Protein AF-0000000081020916 (afdb_homodimer)

InterPro domains:
  IPR025749 Sphingomyelin synthase-like domain [PF14360] (239-310)
  IPR045221 Sphingomyelin synthase-like [PTHR21290] (91-355)

Sequence (740 aa):
MDGHRNGMKGGGRGEMVMRSAHVSVDLAADLTTPLLPPPPSSDPTALAPHHGAPGGPPPSPPPPAPGGPPLLPAAGTGDPASAPPPPPPPPPEWGKTAAAFVYAVSALVATSVAIAVVHERVPDMEVSPPLPDVFFDRISRVEWAFSVCEINGVILVSMWFTQWACLTHRSIIGRRYFFIIGTLYLYRCITMYITTLPVPGSHFHCSPKVLGDVELQMRRVMKLIAGGGLSLTGSHTLCGDYLYSGHTVVLTLTCLFAQEYSPRRWFWYRVLCFLLAVSGVAAILAAHDHYSIDVLAAYYVTTRLHYTYHGMATTADLKSRESGNWFRKLWWFRIFLLLEGNVPTSVPLRFSLPMLSAGRDERYSRVEMAMDGHRNGMKGGGRGEMVMRSAHVSVDLAADLTTPLLPPPPSSDPTALAPHHGAPGGPPPSPPPPAPGGPPLLPAAGTGDPASAPPPPPPPPPEWGKTAAAFVYAVSALVATSVAIAVVHERVPDMEVSPPLPDVFFDRISRVEWAFSVCEINGVILVSMWFTQWACLTHRSIIGRRYFFIIGTLYLYRCITMYITTLPVPGSHFHCSPKVLGDVELQMRRVMKLIAGGGLSLTGSHTLCGDYLYSGHTVVLTLTCLFAQEYSPRRWFWYRVLCFLLAVSGVAAILAAHDHYSIDVLAAYYVTTRLHYTYHGMATTADLKSRESGNWFRKLWWFRIFLLLEGNVPTSVPLRFSLPMLSAGRDERYSRVEMA

Structure (mmCIF, N/CA/C/O backbone):
data_AF-0000000081020916-model_v1
#
loop_
_entity.id
_entity.type
_entity.pdbx_description
1 polymer 'Phosphatidylcholine:ceramide cholinephosphotransferase 1-like'
#
loop_
_atom_site.group_PDB
_atom_site.id
_atom_site.type_symbol
_atom_site.label_atom_id
_atom_site.label_alt_id
_atom_site.label_comp_id
_atom_site.label_asym_id
_atom_site.label_entity_id
_atom_site.label_seq_id
_atom_site.pdbx_PDB_ins_code
_atom_site.Cartn_x
_atom_site.Cartn_y
_atom_site.Cartn_z
_atom_site.occupancy
_atom_site.B_iso_or_equiv
_atom_site.auth_seq_id
_atom_site.auth_comp_id
_atom_site.auth_asym_id
_atom_site.auth_atom_id
_atom_site.pdbx_PDB_model_num
ATOM 1 N N . MET A 1 1 ? -20.406 -57.125 -61.844 1 25.53 1 MET A N 1
ATOM 2 C CA . MET A 1 1 ? -19.656 -57.188 -60.594 1 25.53 1 MET A CA 1
ATOM 3 C C . MET A 1 1 ? -18.656 -56.062 -60.5 1 25.53 1 MET A C 1
ATOM 5 O O . MET A 1 1 ? -17.484 -56.281 -60.219 1 25.53 1 MET A O 1
ATOM 9 N N . ASP A 1 2 ? -19 -54.969 -61.094 1 22.78 2 ASP A N 1
ATOM 10 C CA . ASP A 1 2 ? -18.453 -53.688 -61.562 1 22.78 2 ASP A CA 1
ATOM 11 C C . ASP A 1 2 ? -17.984 -52.812 -60.406 1 22.78 2 ASP A C 1
ATOM 13 O O . ASP A 1 2 ? -18.719 -52.594 -59.438 1 22.78 2 ASP A O 1
ATOM 17 N N . GLY A 1 3 ? -16.703 -52.75 -60.125 1 22.38 3 GLY A N 1
ATOM 18 C CA . GLY A 1 3 ? -15.719 -52.25 -59.156 1 22.38 3 GLY A CA 1
ATOM 19 C C . GLY A 1 3 ? -15.75 -50.75 -59 1 22.38 3 GLY A C 1
ATOM 20 O O . GLY A 1 3 ? -14.836 -50.156 -58.438 1 22.38 3 GLY A O 1
ATOM 21 N N . HIS A 1 4 ? -16.734 -50.062 -59.656 1 21.25 4 HIS A N 1
ATOM 22 C CA . HIS A 1 4 ? -16.438 -48.656 -59.906 1 21.25 4 HIS A CA 1
ATOM 23 C C . HIS A 1 4 ? -16.094 -47.906 -58.625 1 21.25 4 HIS A C 1
ATOM 25 O O . HIS A 1 4 ? -16.438 -48.344 -57.531 1 21.25 4 HIS A O 1
ATOM 31 N N . ARG A 1 5 ? -15.578 -46.531 -58.812 1 20.39 5 ARG A N 1
ATOM 32 C CA . ARG A 1 5 ? -14.641 -45.438 -58.531 1 20.39 5 ARG A CA 1
ATOM 33 C C . ARG A 1 5 ? -15.18 -44.5 -57.5 1 20.39 5 ARG A C 1
ATOM 35 O O . ARG A 1 5 ? -15.945 -43.562 -57.812 1 20.39 5 ARG A O 1
ATOM 42 N N . ASN A 1 6 ? -15.922 -44.969 -56.438 1 19.78 6 ASN A N 1
ATOM 43 C CA . ASN A 1 6 ? -16.641 -44 -55.656 1 19.78 6 ASN A CA 1
ATOM 44 C C . ASN A 1 6 ? -15.695 -42.938 -55.094 1 19.78 6 ASN A C 1
ATOM 46 O O . ASN A 1 6 ? -14.695 -43.25 -54.438 1 19.78 6 ASN A O 1
ATOM 50 N N . GLY A 1 7 ? -15.523 -41.781 -55.844 1 21.2 7 GLY A N 1
ATOM 51 C CA . GLY A 1 7 ? -14.766 -40.531 -55.719 1 21.2 7 GLY A CA 1
ATOM 52 C C . GLY A 1 7 ? -15.039 -39.781 -54.438 1 21.2 7 GLY A C 1
ATOM 53 O O . GLY A 1 7 ? -16.141 -39.281 -54.219 1 21.2 7 GLY A O 1
ATOM 54 N N . MET A 1 8 ? -14.727 -40.25 -53.281 1 20.55 8 MET A N 1
ATOM 55 C CA . MET A 1 8 ? -14.984 -39.594 -52.031 1 20.55 8 MET A CA 1
ATOM 56 C C . MET A 1 8 ? -14.367 -38.188 -52 1 20.55 8 MET A C 1
ATOM 58 O O . MET A 1 8 ? -13.172 -38.031 -52.25 1 20.55 8 MET A O 1
ATOM 62 N N . LYS A 1 9 ? -15.172 -37.125 -52.312 1 20.09 9 LYS A N 1
ATOM 63 C CA . LYS A 1 9 ? -15 -35.688 -52.344 1 20.09 9 LYS A CA 1
ATOM 64 C C . LYS A 1 9 ? -14.375 -35.156 -51.062 1 20.09 9 LYS A C 1
ATOM 66 O O . LYS A 1 9 ? -14.781 -35.594 -49.969 1 20.09 9 LYS A O 1
ATOM 71 N N . GLY A 1 10 ? -13.102 -34.781 -51.062 1 19.19 10 GLY A N 1
ATOM 72 C CA . GLY A 1 10 ? -12.156 -34.188 -50.125 1 19.19 10 GLY A CA 1
ATOM 73 C C . GLY A 1 10 ? -12.68 -32.938 -49.469 1 19.19 10 GLY A C 1
ATOM 74 O O . GLY A 1 10 ? -13.008 -31.953 -50.156 1 19.19 10 GLY A O 1
ATOM 75 N N . GLY A 1 11 ? -13.664 -33.031 -48.531 1 20.95 11 GLY A N 1
ATOM 76 C CA . GLY A 1 11 ? -14.219 -31.859 -47.844 1 20.95 11 GLY A CA 1
ATOM 77 C C . GLY A 1 11 ? -13.156 -30.906 -47.344 1 20.95 11 GLY A C 1
ATOM 78 O O . GLY A 1 11 ? -12.141 -31.328 -46.781 1 20.95 11 GLY A O 1
ATOM 79 N N . GLY A 1 12 ? -12.898 -29.781 -48 1 19.39 12 GLY A N 1
ATOM 80 C CA . GLY A 1 12 ? -12.062 -28.594 -47.812 1 19.39 12 GLY A CA 1
ATOM 81 C C . GLY A 1 12 ? -12.211 -27.969 -46.438 1 19.39 12 GLY A C 1
ATOM 82 O O . GLY A 1 12 ? -13.312 -27.875 -45.906 1 19.39 12 GLY A O 1
ATOM 83 N N . ARG A 1 13 ? -11.188 -28.047 -45.5 1 20.36 13 ARG A N 1
ATOM 84 C CA . ARG A 1 13 ? -10.844 -27.531 -44.188 1 20.36 13 ARG A CA 1
ATOM 85 C C . ARG A 1 13 ? -10.922 -26 -44.156 1 20.36 13 ARG A C 1
ATOM 87 O O . ARG A 1 13 ? -10.156 -25.328 -44.844 1 20.36 13 ARG A O 1
ATOM 94 N N . GLY A 1 14 ? -12.133 -25.375 -44.312 1 19.12 14 GLY A N 1
ATOM 95 C CA . GLY A 1 14 ? -12.242 -23.938 -44.188 1 19.12 14 GLY A CA 1
ATOM 96 C C . GLY A 1 14 ? -11.539 -23.375 -42.969 1 19.12 14 GLY A C 1
ATOM 97 O O . GLY A 1 14 ? -11.664 -23.922 -41.875 1 19.12 14 GLY A O 1
ATOM 98 N N . GLU A 1 15 ? -10.344 -22.719 -43.094 1 20.83 15 GLU A N 1
ATOM 99 C CA . GLU A 1 15 ? -9.43 -21.953 -42.25 1 20.83 15 GLU A CA 1
ATOM 100 C C . GLU A 1 15 ? -10.156 -20.797 -41.562 1 20.83 15 GLU A C 1
ATOM 102 O O . GLU A 1 15 ? -10.578 -19.844 -42.219 1 20.83 15 GLU A O 1
ATOM 107 N N . MET A 1 16 ? -11.141 -21.016 -40.719 1 20.17 16 MET A N 1
ATOM 108 C CA . MET A 1 16 ? -11.734 -19.875 -40.031 1 20.17 16 MET A CA 1
ATOM 109 C C . MET A 1 16 ? -10.672 -19.047 -39.312 1 20.17 16 MET A C 1
ATOM 111 O O . MET A 1 16 ? -9.969 -19.562 -38.438 1 20.17 16 MET A O 1
ATOM 115 N N . VAL A 1 17 ? -10.07 -18.031 -39.969 1 20.77 17 VAL A N 1
ATOM 116 C CA . VAL A 1 17 ? -9.172 -16.984 -39.5 1 20.77 17 VAL A CA 1
ATOM 117 C C . VAL A 1 17 ? -9.805 -16.234 -38.312 1 20.77 17 VAL A C 1
ATOM 119 O O . VAL A 1 17 ? -10.859 -15.617 -38.469 1 20.77 17 VAL A O 1
ATOM 122 N N . MET A 1 18 ? -9.891 -16.844 -37.25 1 18.64 18 MET A N 1
ATOM 123 C CA . MET A 1 18 ? -10.344 -16.156 -36.031 1 18.64 18 MET A CA 1
ATOM 124 C C . MET A 1 18 ? -9.578 -14.852 -35.844 1 18.64 18 MET A C 1
ATOM 126 O O . MET A 1 18 ? -8.344 -14.859 -35.781 1 18.64 18 MET A O 1
ATOM 130 N N . ARG A 1 19 ? -10.102 -13.672 -36.312 1 20.02 19 ARG A N 1
ATOM 131 C CA . ARG A 1 19 ? -9.688 -12.289 -36.094 1 20.02 19 ARG A CA 1
ATOM 132 C C . ARG A 1 19 ? -9.508 -11.992 -34.625 1 20.02 19 ARG A C 1
ATOM 134 O O . ARG A 1 19 ? -10.453 -12.109 -33.844 1 20.02 19 ARG A O 1
ATOM 141 N N . SER A 1 20 ? -8.414 -12.352 -34.031 1 19.09 20 SER A N 1
ATOM 142 C CA . SER A 1 20 ? -7.996 -11.992 -32.688 1 19.09 20 SER A CA 1
ATOM 143 C C . SER A 1 20 ? -8.094 -10.484 -32.469 1 19.09 20 SER A C 1
ATOM 145 O O . SER A 1 20 ? -7.531 -9.695 -33.219 1 19.09 20 SER A O 1
ATOM 147 N N . ALA A 1 21 ? -9.266 -9.914 -32.062 1 21.28 21 ALA A N 1
ATOM 148 C CA . ALA A 1 21 ? -9.438 -8.531 -31.641 1 21.28 21 ALA A CA 1
ATOM 149 C C . ALA A 1 21 ? -8.328 -8.109 -30.672 1 21.28 21 ALA A C 1
ATOM 151 O O . ALA A 1 21 ? -8.117 -8.758 -29.656 1 21.28 21 ALA A O 1
ATOM 152 N N . HIS A 1 22 ? -7.211 -7.629 -31.172 1 22.09 22 HIS A N 1
ATOM 153 C CA . HIS A 1 22 ? -6.105 -6.973 -30.469 1 22.09 22 HIS A CA 1
ATOM 154 C C . HIS A 1 22 ? -6.609 -5.84 -29.578 1 22.09 22 HIS A C 1
ATOM 156 O O . HIS A 1 22 ? -7.098 -4.824 -30.078 1 22.09 22 HIS A O 1
ATOM 162 N N . VAL A 1 23 ? -7.402 -6.078 -28.641 1 22.08 23 VAL A N 1
ATOM 163 C CA . VAL A 1 23 ? -7.664 -4.961 -27.734 1 22.08 23 VAL A CA 1
ATOM 164 C C . VAL A 1 23 ? -6.344 -4.434 -27.172 1 22.08 23 VAL A C 1
ATOM 166 O O . VAL A 1 23 ? -5.648 -5.137 -26.438 1 22.08 23 VAL A O 1
ATOM 169 N N . SER A 1 24 ? -5.602 -3.639 -27.938 1 23.08 24 SER A N 1
ATOM 170 C CA . SER A 1 24 ? -4.441 -2.879 -27.5 1 23.08 24 SER A CA 1
ATOM 171 C C . SER A 1 24 ? -4.797 -1.951 -26.344 1 23.08 24 SER A C 1
ATOM 173 O O . SER A 1 24 ? -5.527 -0.978 -26.516 1 23.08 24 SER A O 1
ATOM 175 N N . VAL A 1 25 ? -5.227 -2.434 -25.25 1 22.52 25 VAL A N 1
ATOM 176 C CA . VAL A 1 25 ? -5.383 -1.491 -24.156 1 22.52 25 VAL A CA 1
ATOM 177 C C . VAL A 1 25 ? -4.047 -0.811 -23.859 1 22.52 25 VAL A C 1
ATOM 179 O O . VAL A 1 25 ? -3.057 -1.478 -23.547 1 22.52 25 VAL A O 1
ATOM 182 N N . ASP A 1 26 ? -3.773 0.289 -24.531 1 22.84 26 ASP A N 1
ATOM 183 C CA . ASP A 1 26 ? -2.686 1.217 -24.25 1 22.84 26 ASP A CA 1
ATOM 184 C C . ASP A 1 26 ? -2.727 1.67 -22.781 1 22.84 26 ASP A C 1
ATOM 186 O O . ASP A 1 26 ? -3.604 2.443 -22.391 1 22.84 26 ASP A O 1
ATOM 190 N N . LEU A 1 27 ? -2.605 0.799 -21.938 1 23.03 27 LEU A N 1
ATOM 191 C CA . LEU A 1 27 ? -2.553 1.097 -20.516 1 23.03 27 LEU A CA 1
ATOM 192 C C . LEU A 1 27 ? -1.431 2.082 -20.203 1 23.03 27 LEU A C 1
ATOM 194 O O . LEU A 1 27 ? -1.134 2.344 -19.031 1 23.03 27 LEU A O 1
ATOM 198 N N . ALA A 1 28 ? -0.57 2.475 -21.172 1 26.28 28 ALA A N 1
ATOM 199 C CA . ALA A 1 28 ? 0.545 3.332 -20.781 1 26.28 28 ALA A CA 1
ATOM 200 C C . AL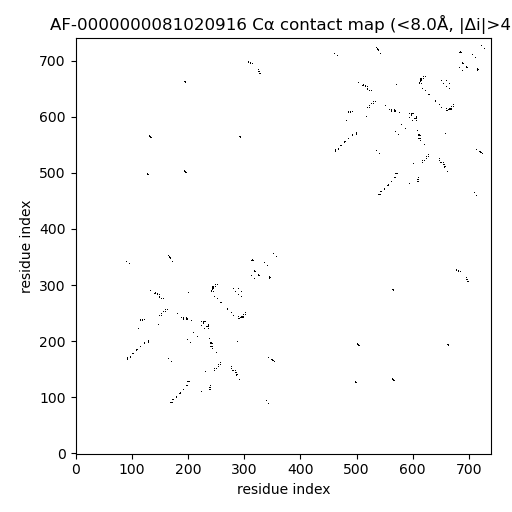A A 1 28 ? 0.044 4.656 -20.203 1 26.28 28 ALA A C 1
ATOM 202 O O . ALA A 1 28 ? 0.84 5.539 -19.875 1 26.28 28 ALA A O 1
ATOM 203 N N . ALA A 1 29 ? -1.292 4.984 -20.328 1 25.52 29 ALA A N 1
ATOM 204 C CA . ALA A 1 29 ? -1.518 6.414 -20.156 1 25.52 29 ALA A CA 1
ATOM 205 C C . ALA A 1 29 ? -1.017 6.879 -18.781 1 25.52 29 ALA A C 1
ATOM 207 O O . ALA A 1 29 ? -0.375 7.93 -18.672 1 25.52 29 ALA A O 1
ATOM 208 N N . ASP A 1 30 ? -1.757 6.344 -17.766 1 27.16 30 ASP A N 1
ATOM 209 C CA . ASP A 1 30 ? -1.83 7.285 -16.641 1 27.16 30 ASP A CA 1
ATOM 210 C C . ASP A 1 30 ? -0.514 7.328 -15.875 1 27.16 30 ASP A C 1
ATOM 212 O O . ASP A 1 30 ? -0.423 7.969 -14.828 1 27.16 30 ASP A O 1
ATOM 216 N N . LEU A 1 31 ? 0.281 6.363 -16.156 1 26.69 31 LEU A N 1
ATOM 217 C CA . LEU A 1 31 ? 1.399 6.441 -15.227 1 26.69 31 LEU A CA 1
ATOM 218 C C . LEU A 1 31 ? 2.207 7.715 -15.453 1 26.69 31 LEU A C 1
ATOM 220 O O . LEU A 1 31 ? 3.225 7.938 -14.789 1 26.69 31 LEU A O 1
ATOM 224 N N . THR A 1 32 ? 1.988 8.305 -16.609 1 26.48 32 THR A N 1
ATOM 225 C CA . THR A 1 32 ? 2.975 9.336 -16.906 1 26.48 32 THR A CA 1
ATOM 226 C C . THR A 1 32 ? 2.709 10.594 -16.078 1 26.48 32 THR A C 1
ATOM 228 O O . THR A 1 32 ? 1.892 11.43 -16.453 1 26.48 32 THR A O 1
ATOM 231 N N . THR A 1 33 ? 2.291 10.453 -14.898 1 28.09 33 THR A N 1
ATOM 232 C CA . THR A 1 33 ? 2.264 11.773 -14.281 1 28.09 33 THR A CA 1
ATOM 233 C C . THR A 1 33 ? 3.588 12.5 -14.508 1 28.09 33 THR A C 1
ATOM 235 O O . THR A 1 33 ? 4.648 11.984 -14.148 1 28.09 33 THR A O 1
ATOM 238 N N . PRO A 1 34 ? 3.666 13.258 -15.539 1 29.5 34 PRO A N 1
ATOM 239 C CA . PRO A 1 34 ? 4.918 13.969 -15.82 1 29.5 34 PRO A CA 1
ATOM 240 C C . PRO A 1 34 ? 5.484 14.672 -14.586 1 29.5 34 PRO A C 1
ATOM 242 O O . PRO A 1 34 ? 4.801 15.484 -13.969 1 29.5 34 PRO A O 1
ATOM 245 N N . LEU A 1 35 ? 6.223 13.922 -13.789 1 32.38 35 LEU A N 1
ATOM 246 C CA . LEU A 1 35 ? 6.984 14.578 -12.734 1 32.38 35 LEU A CA 1
ATOM 247 C C . LEU A 1 35 ? 7.625 15.867 -13.242 1 32.38 35 LEU A C 1
ATOM 249 O O . LEU A 1 35 ? 8.32 16.562 -12.492 1 32.38 35 LEU A O 1
ATOM 253 N N . LEU A 1 36 ? 7.887 15.805 -14.578 1 31.38 36 LEU A N 1
ATOM 254 C CA . LEU A 1 36 ? 8.766 16.922 -14.891 1 31.38 36 LEU A CA 1
ATOM 255 C C . LEU A 1 36 ? 8 18.25 -14.844 1 31.38 36 LEU A C 1
ATOM 257 O O . LEU A 1 36 ? 6.918 18.359 -15.422 1 31.38 36 LEU A O 1
ATOM 261 N N . PRO A 1 37 ? 8.078 19.031 -13.812 1 31.86 37 PRO A N 1
ATOM 262 C CA . PRO A 1 37 ? 7.434 20.359 -13.852 1 31.86 37 PRO A CA 1
ATOM 263 C C . PRO A 1 37 ? 7.648 21.078 -15.18 1 31.86 37 PRO A C 1
ATOM 265 O O . PRO A 1 37 ? 8.648 20.844 -15.859 1 31.86 37 PRO A O 1
ATOM 268 N N . PRO A 1 38 ? 6.648 21.359 -15.953 1 32.56 38 PRO A N 1
ATOM 269 C CA . PRO A 1 38 ? 6.828 22.047 -17.234 1 32.56 38 PRO A CA 1
ATOM 270 C C . PRO A 1 38 ? 7.781 23.25 -17.141 1 32.56 38 PRO A C 1
ATOM 272 O O . PRO A 1 38 ? 7.945 23.812 -16.062 1 32.56 38 PRO A O 1
ATOM 275 N N . PRO A 1 39 ? 8.773 23.344 -17.969 1 30.12 39 PRO A N 1
ATOM 276 C CA . PRO A 1 39 ? 9.695 24.484 -17.969 1 30.12 39 PRO A CA 1
ATOM 277 C C . PRO A 1 39 ? 8.984 25.828 -17.891 1 30.12 39 PRO A C 1
ATOM 279 O O . PRO A 1 39 ? 7.824 25.938 -18.281 1 30.12 39 PRO A O 1
ATOM 282 N N . PRO A 1 40 ? 9.336 26.688 -16.984 1 28 40 PRO A N 1
ATOM 283 C CA . PRO A 1 40 ? 8.719 28.016 -16.844 1 28 40 PRO A CA 1
ATOM 284 C C . PRO A 1 40 ? 8.602 28.766 -18.156 1 28 40 PRO A C 1
ATOM 286 O O . PRO A 1 40 ? 9.508 28.703 -18.984 1 28 40 PRO A O 1
ATOM 289 N N . SER A 1 41 ? 7.5 28.656 -18.891 1 25.28 41 SER A N 1
ATOM 290 C CA . SER A 1 41 ? 7.262 29.406 -20.109 1 25.28 41 SER A CA 1
ATOM 291 C C . SER A 1 41 ? 7.656 30.859 -19.953 1 25.28 41 SER A C 1
ATOM 293 O O . SER A 1 41 ? 7.172 31.547 -19.047 1 25.28 41 SER A O 1
ATOM 295 N N . SER A 1 42 ? 8.914 31.156 -20.312 1 25.58 42 SER A N 1
ATOM 296 C CA . SER A 1 42 ? 9.414 32.531 -20.391 1 25.58 42 SER A CA 1
ATOM 297 C C . SER A 1 42 ? 8.539 33.375 -21.297 1 25.58 42 SER A C 1
ATOM 299 O O . SER A 1 42 ? 8.5 33.188 -22.516 1 25.58 42 SER A O 1
ATOM 301 N N . ASP A 1 43 ? 7.25 33.594 -20.969 1 22.89 43 ASP A N 1
ATOM 302 C CA . ASP A 1 43 ? 6.461 34.5 -21.812 1 22.89 43 ASP A CA 1
ATOM 303 C C . ASP A 1 43 ? 7.203 35.812 -22.062 1 22.89 43 ASP A C 1
ATOM 305 O O . ASP A 1 43 ? 7.48 36.562 -21.141 1 22.89 43 ASP A O 1
ATOM 309 N N . PRO A 1 44 ? 8.141 35.844 -23.016 1 24.08 44 PRO A N 1
ATOM 310 C CA . PRO A 1 44 ? 8.93 37.031 -23.344 1 24.08 44 PRO A CA 1
ATOM 311 C C . PRO A 1 44 ? 8.062 38.25 -23.734 1 24.08 44 PRO A C 1
ATOM 313 O O . PRO A 1 44 ? 8.57 39.25 -24.234 1 24.08 44 PRO A O 1
ATOM 316 N N . THR A 1 45 ? 6.691 38.25 -23.688 1 23.19 45 THR A N 1
ATOM 317 C CA . THR A 1 45 ? 6.043 39.25 -24.531 1 23.19 45 THR A CA 1
ATOM 318 C C . THR A 1 45 ? 6.422 40.656 -24.109 1 23.19 45 THR A C 1
ATOM 320 O O . THR A 1 45 ? 5.906 41.156 -23.109 1 23.19 45 THR A O 1
ATOM 323 N N . ALA A 1 46 ? 7.703 41.062 -24.156 1 21.61 46 ALA A N 1
ATOM 324 C CA . ALA A 1 46 ? 8.203 42.375 -23.766 1 21.61 46 ALA A CA 1
ATOM 325 C C . ALA A 1 46 ? 7.434 43.5 -24.469 1 21.61 46 ALA A C 1
ATOM 327 O O . ALA A 1 46 ? 6.793 43.281 -25.484 1 21.61 46 ALA A O 1
ATOM 328 N N . LEU A 1 47 ? 7.73 44.844 -24.078 1 23.7 47 LEU A N 1
ATOM 329 C CA . LEU A 1 47 ? 7.426 46.25 -23.875 1 23.7 47 LEU A CA 1
ATOM 330 C C . LEU A 1 47 ? 7.531 47 -25.203 1 23.7 47 LEU A C 1
ATOM 332 O O . LEU A 1 47 ? 8.617 47.125 -25.766 1 23.7 47 LEU A O 1
ATOM 336 N N . ALA A 1 48 ? 6.594 46.812 -26.109 1 22.92 48 ALA A N 1
ATOM 337 C CA . ALA A 1 48 ? 6.715 47.562 -27.344 1 22.92 48 ALA A CA 1
ATOM 338 C C . ALA A 1 48 ? 6.891 49.062 -27.047 1 22.92 48 ALA A C 1
ATOM 340 O O . ALA A 1 48 ? 6.215 49.594 -26.172 1 22.92 48 ALA A O 1
ATOM 341 N N . PRO A 1 49 ? 7.953 49.75 -27.531 1 23.95 49 PRO A N 1
ATOM 342 C CA . PRO A 1 49 ? 8.5 51.094 -27.266 1 23.95 49 PRO A CA 1
ATOM 343 C C . PRO A 1 49 ? 7.59 52.219 -27.781 1 23.95 49 PRO A C 1
ATOM 345 O O . PRO A 1 49 ? 7.344 52.312 -28.984 1 23.95 49 PRO A O 1
ATOM 348 N N . HIS A 1 50 ? 6.27 52.281 -27.5 1 22.59 50 HIS A N 1
ATOM 349 C CA . HIS A 1 50 ? 5.461 53.219 -28.266 1 22.59 50 HIS A CA 1
ATOM 350 C C . HIS A 1 50 ? 6.039 54.625 -28.188 1 22.59 50 HIS A C 1
ATOM 352 O O . HIS A 1 50 ? 6.645 55 -27.188 1 22.59 50 HIS A O 1
ATOM 358 N N . HIS A 1 51 ? 6.117 55.344 -29.359 1 23 51 HIS A N 1
ATOM 359 C CA . HIS A 1 51 ? 6.645 56.594 -29.875 1 23 51 HIS A CA 1
ATOM 360 C C . HIS A 1 51 ? 6 57.781 -29.188 1 23 51 HIS A C 1
ATOM 362 O O . HIS A 1 51 ? 4.828 57.75 -28.812 1 23 51 HIS A O 1
ATOM 368 N N . GLY A 1 52 ? 6.738 58.812 -28.609 1 21.77 52 GLY A N 1
ATOM 369 C CA . GLY A 1 52 ? 6.801 59.938 -27.688 1 21.77 52 GLY A CA 1
ATOM 370 C C . GLY A 1 52 ? 6.074 61.156 -28.188 1 21.77 52 GLY A C 1
ATOM 371 O O . GLY A 1 52 ? 6.527 61.812 -29.141 1 21.77 52 GLY A O 1
ATOM 372 N N . ALA A 1 53 ? 4.727 61.125 -28.594 1 24.38 53 ALA A N 1
ATOM 373 C CA . ALA A 1 53 ? 4.203 62.312 -29.25 1 24.38 53 ALA A CA 1
ATOM 374 C C . ALA A 1 53 ? 4.441 63.562 -28.406 1 24.38 53 ALA A C 1
ATOM 376 O O . ALA A 1 53 ? 4.559 63.5 -27.188 1 24.38 53 ALA A O 1
ATOM 377 N N . PRO A 1 54 ? 4.633 64.812 -29 1 26.02 54 PRO A N 1
ATOM 378 C CA . PRO A 1 54 ? 5.234 66.062 -28.625 1 26.02 54 PRO A CA 1
ATOM 379 C C . PRO A 1 54 ? 4.348 66.875 -27.672 1 26.02 54 PRO A C 1
ATOM 381 O O . PRO A 1 54 ? 3.211 67.188 -28.016 1 26.02 54 PRO A O 1
ATOM 384 N N . GLY A 1 55 ? 4.113 66.438 -26.438 1 22.8 55 GLY A N 1
ATOM 385 C CA . GLY A 1 55 ? 3.129 66.938 -25.516 1 22.8 55 GLY A CA 1
ATOM 386 C C . GLY A 1 55 ? 3.322 68.438 -25.234 1 22.8 55 GLY A C 1
ATOM 387 O O . GLY A 1 55 ? 4.453 68.938 -25.203 1 22.8 55 GLY A O 1
ATOM 388 N N . GLY A 1 56 ? 2.486 69.25 -25.766 1 28.05 56 GLY A N 1
ATOM 389 C CA . GLY A 1 56 ? 2.445 70.688 -25.703 1 28.05 56 GLY A CA 1
ATOM 390 C C . GLY A 1 56 ? 2.635 71.25 -24.297 1 28.05 56 GLY A C 1
ATOM 391 O O . GLY A 1 56 ? 2.529 70.5 -23.328 1 28.05 56 GLY A O 1
ATOM 392 N N . PRO A 1 57 ? 3.131 72.5 -24.109 1 28.66 57 PRO A N 1
ATOM 393 C CA . PRO A 1 57 ? 3.818 73.125 -22.969 1 28.66 57 PRO A CA 1
ATOM 394 C C . PRO A 1 57 ? 2.895 73.375 -21.781 1 28.66 57 PRO A C 1
ATOM 396 O O . PRO A 1 57 ? 1.75 73.812 -21.953 1 28.66 57 PRO A O 1
ATOM 399 N N . PRO A 1 58 ? 2.84 72.438 -20.766 1 28.44 58 PRO A N 1
ATOM 400 C CA . PRO A 1 58 ? 1.806 72.438 -19.734 1 28.44 58 PRO A CA 1
ATOM 401 C C . PRO A 1 58 ? 1.718 73.75 -18.953 1 28.44 58 PRO A C 1
ATOM 403 O O . PRO A 1 58 ? 2.697 74.5 -18.891 1 28.44 58 PRO A O 1
ATOM 406 N N . PRO A 1 59 ? 0.588 74.25 -18.828 1 31.77 59 PRO A N 1
ATOM 407 C CA . PRO A 1 59 ? 0.286 75.562 -18.266 1 31.77 59 PRO A CA 1
ATOM 408 C C . PRO A 1 59 ? 0.893 75.75 -16.875 1 31.77 59 PRO A C 1
ATOM 410 O O . PRO A 1 59 ? 1.203 74.812 -16.188 1 31.77 59 PRO A O 1
ATOM 413 N N . SER A 1 60 ? 1.394 76.938 -16.531 1 30.05 60 SER A N 1
ATOM 414 C CA . SER A 1 60 ? 2.236 77.438 -15.453 1 30.05 60 SER A CA 1
ATOM 415 C C . SER A 1 60 ? 1.562 77.25 -14.094 1 30.05 60 SER A C 1
ATOM 417 O O . SER A 1 60 ? 0.4 77.625 -13.922 1 30.05 60 SER A O 1
ATOM 419 N N . PRO A 1 61 ? 1.896 76.25 -13.367 1 30.17 61 PRO A N 1
ATOM 420 C CA . PRO A 1 61 ? 1.156 75.812 -12.172 1 30.17 61 PRO A CA 1
ATOM 421 C C . PRO A 1 61 ? 1.085 76.938 -11.117 1 30.17 61 PRO A C 1
ATOM 423 O O . PRO A 1 61 ? 1.948 77.812 -11.07 1 30.17 61 PRO A O 1
ATOM 426 N N . PRO A 1 62 ? -0.065 77.188 -10.648 1 36.53 62 PRO A N 1
ATOM 427 C CA . PRO A 1 62 ? -0.353 78.312 -9.742 1 36.53 62 PRO A CA 1
ATOM 428 C C . PRO A 1 62 ? 0.524 78.312 -8.492 1 36.53 62 PRO A C 1
ATOM 430 O O . PRO A 1 62 ? 1.062 77.25 -8.117 1 36.53 62 PRO A O 1
ATOM 433 N N . PRO A 1 63 ? 0.924 79.438 -7.898 1 32.84 63 PRO A N 1
ATOM 434 C CA . PRO A 1 63 ? 1.978 79.688 -6.906 1 32.84 63 PRO A CA 1
ATOM 435 C C . PRO A 1 63 ? 1.734 78.938 -5.605 1 32.84 63 PRO A C 1
ATOM 437 O O . PRO A 1 63 ? 0.585 78.625 -5.25 1 32.84 63 PRO A O 1
ATOM 440 N N . PRO A 1 64 ? 2.641 78 -5.191 1 29.97 64 PRO A N 1
ATOM 441 C CA . PRO A 1 64 ? 2.531 77 -4.109 1 29.97 64 PRO A CA 1
ATOM 442 C C . PRO A 1 64 ? 2.285 77.688 -2.748 1 29.97 64 PRO A C 1
ATOM 444 O O . PRO A 1 64 ? 2.797 78.75 -2.477 1 29.97 64 PRO A O 1
ATOM 447 N N . ALA A 1 65 ? 1.095 77.625 -2.277 1 34.97 65 ALA A N 1
ATOM 448 C CA . ALA A 1 65 ? 0.717 78.188 -0.986 1 34.97 65 ALA A CA 1
ATOM 449 C C . ALA A 1 65 ? 1.688 77.75 0.108 1 34.97 65 ALA A C 1
ATOM 451 O O . ALA A 1 65 ? 2.225 76.625 0.067 1 34.97 65 ALA A O 1
ATOM 452 N N . PRO A 1 66 ? 2.229 78.625 0.923 1 28.42 66 PRO A N 1
ATOM 453 C CA . PRO A 1 66 ? 3.461 78.625 1.714 1 28.42 66 PRO A CA 1
ATOM 454 C C . PRO A 1 66 ? 3.494 77.438 2.695 1 28.42 66 PRO A C 1
ATOM 456 O O . PRO A 1 66 ? 4.508 76.75 2.795 1 28.42 66 PRO A O 1
ATOM 459 N N . GLY A 1 67 ? 2.762 77.5 3.754 1 31.3 67 GLY A N 1
ATOM 460 C CA . GLY A 1 67 ? 3.236 77.25 5.105 1 31.3 67 GLY A CA 1
ATOM 461 C C . GLY A 1 67 ? 3.166 75.75 5.492 1 31.3 67 GLY A C 1
ATOM 462 O O . GLY A 1 67 ? 2.078 75.188 5.652 1 31.3 67 GLY A O 1
ATOM 463 N N . GLY A 1 68 ? 3.82 74.938 4.91 1 31.06 68 GLY A N 1
ATOM 464 C CA . GLY A 1 68 ? 3.543 73.5 5.035 1 31.06 68 GLY A CA 1
ATOM 465 C C . GLY A 1 68 ? 3.723 73 6.449 1 31.06 68 GLY A C 1
ATOM 466 O O . GLY A 1 68 ? 4.43 73.625 7.254 1 31.06 68 GLY A O 1
ATOM 467 N N . PRO A 1 69 ? 2.672 72.375 6.949 1 37.28 69 PRO A N 1
ATOM 468 C CA . PRO A 1 69 ? 2.672 71.938 8.352 1 37.28 69 PRO A CA 1
ATOM 469 C C . PRO A 1 69 ? 3.965 71.25 8.758 1 37.28 69 PRO A C 1
ATOM 471 O O . PRO A 1 69 ? 4.676 70.688 7.902 1 37.28 69 PRO A O 1
ATOM 474 N N . PRO A 1 70 ? 4.531 71.562 9.953 1 33.56 70 PRO A N 1
ATOM 475 C CA . PRO A 1 70 ? 5.836 71.062 10.406 1 33.56 70 PRO A CA 1
ATOM 476 C C . PRO A 1 70 ? 5.988 69.562 10.25 1 33.56 70 PRO A C 1
ATOM 478 O O . PRO A 1 70 ? 4.996 68.812 10.281 1 33.56 70 PRO A O 1
ATOM 481 N N . LEU A 1 71 ? 6.957 69.062 9.43 1 33.03 71 LEU A N 1
ATOM 482 C CA . LEU A 1 71 ? 7.305 67.688 9.117 1 33.03 71 LEU A CA 1
ATOM 483 C C . LEU A 1 71 ? 7.477 66.875 10.383 1 33.03 71 LEU A C 1
ATOM 485 O O . LEU A 1 71 ? 8.211 67.312 11.297 1 33.03 71 LEU A O 1
ATOM 489 N N . LEU A 1 72 ? 6.402 66.25 10.844 1 35.97 72 LEU A N 1
ATOM 490 C CA . LEU A 1 72 ? 6.535 65.375 12.008 1 35.97 72 LEU A CA 1
ATOM 491 C C . LEU A 1 72 ? 7.816 64.562 11.922 1 35.97 72 LEU A C 1
ATOM 493 O O . LEU A 1 72 ? 8.258 64.188 10.828 1 35.97 72 LEU A O 1
ATOM 497 N N . PRO A 1 73 ? 8.734 64.562 12.898 1 34.34 73 PRO A N 1
ATOM 498 C CA . PRO A 1 73 ? 10.023 63.844 12.859 1 34.34 73 PRO A CA 1
ATOM 499 C C . PRO A 1 73 ? 9.898 62.438 12.32 1 34.34 73 PRO A C 1
ATOM 501 O O . PRO A 1 73 ? 8.836 61.812 12.422 1 34.34 73 PRO A O 1
ATOM 504 N N . ALA A 1 74 ? 10.703 62.125 11.258 1 35.03 74 ALA A N 1
ATOM 505 C CA . ALA A 1 74 ? 10.844 60.812 10.625 1 35.03 74 ALA A CA 1
ATOM 506 C C . ALA A 1 74 ? 10.938 59.719 11.672 1 35.03 74 ALA A C 1
ATOM 508 O O . ALA A 1 74 ? 11.711 59.812 12.625 1 35.03 74 ALA A O 1
ATOM 509 N N . ALA A 1 75 ? 9.875 59.031 11.867 1 37.06 75 ALA A N 1
ATOM 510 C CA . ALA A 1 75 ? 9.945 57.812 12.688 1 37.06 75 ALA A CA 1
ATOM 511 C C . ALA A 1 75 ? 11.234 57.062 12.43 1 37.06 75 ALA A C 1
ATOM 513 O O . ALA A 1 75 ? 11.695 56.969 11.289 1 37.06 75 ALA A O 1
ATOM 514 N N . GLY A 1 76 ? 12.172 57.031 13.344 1 35.69 76 GLY A N 1
ATOM 515 C CA . GLY A 1 76 ? 13.438 56.312 13.305 1 35.69 76 GLY A CA 1
ATOM 516 C C . GLY A 1 76 ? 13.391 55.031 12.477 1 35.69 76 GLY A C 1
ATOM 517 O O . GLY A 1 76 ? 12.336 54.406 12.367 1 35.69 76 GLY A O 1
ATOM 518 N N . THR A 1 77 ? 14.141 54.969 11.383 1 38.47 77 THR A N 1
ATOM 519 C CA . THR A 1 77 ? 14.398 53.719 10.664 1 38.47 77 THR A CA 1
ATOM 520 C C . THR A 1 77 ? 14.492 52.562 11.633 1 38.47 77 THR A C 1
ATOM 522 O O . THR A 1 77 ? 15.352 52.531 12.516 1 38.47 77 THR A O 1
ATOM 525 N N . GLY A 1 78 ? 13.43 52.031 12.094 1 38.5 78 GLY A N 1
ATOM 526 C CA . GLY A 1 78 ? 13.609 50.781 12.828 1 38.5 78 GLY A CA 1
ATOM 527 C C . GLY A 1 78 ? 14.711 49.906 12.258 1 38.5 78 GLY A C 1
ATOM 528 O O . GLY A 1 78 ? 14.867 49.812 11.039 1 38.5 78 GLY A O 1
ATOM 529 N N . ASP A 1 79 ? 15.883 49.875 12.875 1 40.72 79 ASP A N 1
ATOM 530 C CA . ASP A 1 79 ? 16.984 49 12.547 1 40.72 79 ASP A CA 1
ATOM 531 C C . ASP A 1 79 ? 16.484 47.656 12.016 1 40.72 79 ASP A C 1
ATOM 533 O O . ASP A 1 79 ? 15.625 47.031 12.633 1 40.72 79 ASP A O 1
ATOM 537 N N . PRO A 1 80 ? 16.375 47.531 10.703 1 46.69 80 PRO A N 1
ATOM 538 C CA . PRO A 1 80 ? 16.109 46.156 10.234 1 46.69 80 PRO A CA 1
ATOM 539 C C . PRO A 1 80 ? 16.766 45.125 11.117 1 46.69 80 PRO A C 1
ATOM 541 O O . PRO A 1 80 ? 16.891 43.938 10.711 1 46.69 80 PRO A O 1
ATOM 544 N N . ALA A 1 81 ? 17.422 45.656 12.133 1 42.81 81 ALA A N 1
ATOM 545 C CA . ALA A 1 81 ? 18.219 44.75 12.938 1 42.81 81 ALA A CA 1
ATOM 546 C C . ALA A 1 81 ? 17.406 43.5 13.336 1 42.81 81 ALA A C 1
ATOM 548 O O . ALA A 1 81 ? 17.922 42.406 13.352 1 42.81 81 ALA A O 1
ATOM 549 N N . SER A 1 82 ? 16.281 43.656 14.109 1 45.62 82 SER A N 1
ATOM 550 C CA . SER A 1 82 ? 16.078 42.5 14.977 1 45.62 82 SER A CA 1
ATOM 551 C C . SER A 1 82 ? 15.328 41.406 14.242 1 45.62 82 SER A C 1
ATOM 553 O O . SER A 1 82 ? 14.164 41.125 14.531 1 45.62 82 SER A O 1
ATOM 555 N N . ALA A 1 83 ? 15.414 41.344 12.914 1 49.28 83 ALA A N 1
ATOM 556 C CA . ALA A 1 83 ? 14.82 40.094 12.508 1 49.28 83 ALA A CA 1
ATOM 557 C C . ALA A 1 83 ? 15.297 38.938 13.406 1 49.28 83 ALA A C 1
ATOM 559 O O . ALA A 1 83 ? 16.484 38.875 13.742 1 49.28 83 ALA A O 1
ATOM 560 N N . PRO A 1 84 ? 14.391 38.375 14.188 1 55.69 84 PRO A N 1
ATOM 561 C CA . PRO A 1 84 ? 14.898 37.25 15.008 1 55.69 84 PRO A CA 1
ATOM 562 C C . PRO A 1 84 ? 15.844 36.344 14.242 1 55.69 84 PRO A C 1
ATOM 564 O O . PRO A 1 84 ? 15.711 36.188 13.023 1 55.69 84 PRO A O 1
ATOM 567 N N . PRO A 1 85 ? 17.109 36.125 14.727 1 56.06 85 PRO A N 1
ATOM 568 C CA . PRO A 1 85 ? 18.016 35.188 14.078 1 56.06 85 PRO A CA 1
ATOM 569 C C . PRO A 1 85 ? 17.328 33.906 13.617 1 56.06 85 PRO A C 1
ATOM 571 O O . PRO A 1 85 ? 16.328 33.5 14.211 1 56.06 85 PRO A O 1
ATOM 574 N N . PRO A 1 86 ? 17.672 33.594 12.344 1 59.19 86 PRO A N 1
ATOM 575 C CA . PRO A 1 86 ? 17.109 32.281 11.914 1 59.19 86 PRO A CA 1
ATOM 576 C C . PRO A 1 86 ? 17.25 31.203 12.977 1 59.19 86 PRO A C 1
ATOM 578 O O . PRO A 1 86 ? 18.203 31.234 13.766 1 59.19 86 PRO A O 1
ATOM 581 N N . PRO A 1 87 ? 16.141 30.625 13.25 1 61.41 87 PRO A N 1
ATOM 582 C CA . PRO A 1 87 ? 16.25 29.562 14.258 1 61.41 87 PRO A CA 1
ATOM 583 C C . PRO A 1 87 ? 17.484 28.688 14.062 1 61.41 87 PRO A C 1
ATOM 585 O O . PRO A 1 87 ? 17.953 28.531 12.938 1 61.41 87 PRO A O 1
ATOM 588 N N . PRO A 1 88 ? 18.219 28.422 15.133 1 63.97 88 PRO A N 1
ATOM 589 C CA . PRO A 1 88 ? 19.406 27.547 15.047 1 63.97 88 PRO A CA 1
ATOM 590 C C . PRO A 1 88 ? 19.141 26.266 14.273 1 63.97 88 PRO A C 1
ATOM 592 O O . PRO A 1 88 ? 18 25.781 14.242 1 63.97 88 PRO A O 1
ATOM 595 N N . PRO A 1 89 ? 20.172 25.875 13.57 1 68.38 89 PRO A N 1
ATOM 596 C CA . PRO A 1 89 ? 20.031 24.609 12.836 1 68.38 89 PRO A CA 1
ATOM 597 C C . PRO A 1 89 ? 19.703 23.438 13.75 1 68.38 89 PRO A C 1
ATOM 599 O O . PRO A 1 89 ? 20.109 23.422 14.914 1 68.38 89 PRO A O 1
ATOM 602 N N . PRO A 1 90 ? 18.922 22.625 13.234 1 73.88 90 PRO A N 1
ATOM 603 C CA . PRO A 1 90 ? 18.578 21.453 14.039 1 73.88 90 PRO A CA 1
ATOM 604 C C . PRO A 1 90 ? 19.797 20.625 14.445 1 73.88 90 PRO A C 1
ATOM 606 O O . PRO A 1 90 ? 20.75 20.5 13.664 1 73.88 90 PRO A O 1
ATOM 609 N N . PRO A 1 91 ? 19.891 20.219 15.648 1 76.5 91 PRO A N 1
ATOM 610 C CA . PRO A 1 91 ? 21.016 19.406 16.109 1 76.5 91 PRO A CA 1
ATOM 611 C C . PRO A 1 91 ? 21.172 18.094 15.344 1 76.5 91 PRO A C 1
ATOM 613 O O . PRO A 1 91 ? 20.172 17.484 14.977 1 76.5 91 PRO A O 1
ATOM 616 N N . PRO A 1 92 ? 22.438 17.688 14.969 1 78.19 92 PRO A N 1
ATOM 617 C CA . PRO A 1 92 ? 22.656 16.484 14.156 1 78.19 92 PRO A CA 1
ATOM 618 C C . PRO A 1 92 ? 22.344 15.203 14.922 1 78.19 92 PRO A C 1
ATOM 620 O O . PRO A 1 92 ? 22.062 14.164 14.305 1 78.19 92 PRO A O 1
ATOM 623 N N . GLU A 1 93 ? 21.734 15.094 15.914 1 89.75 93 GLU A N 1
ATOM 624 C CA . GLU A 1 93 ? 21.422 13.945 16.766 1 89.75 93 GLU A CA 1
ATOM 625 C C . GLU A 1 93 ? 21.844 12.633 16.109 1 89.75 93 GLU A C 1
ATOM 627 O O . GLU A 1 93 ? 20.984 11.805 15.766 1 89.75 93 GLU A O 1
ATOM 632 N N . TRP A 1 94 ? 23.141 12.258 16.062 1 93.5 94 TRP A N 1
ATOM 633 C CA . TRP A 1 94 ? 23.719 11.117 15.359 1 93.5 94 TRP A CA 1
ATOM 634 C C . TRP A 1 94 ? 23.328 9.805 16.016 1 93.5 94 TRP A C 1
ATOM 636 O O . TRP A 1 94 ? 23.344 8.75 15.375 1 93.5 94 TRP A O 1
ATOM 646 N N . GLY A 1 95 ? 23.016 9.875 17.297 1 95 95 GLY A N 1
ATOM 647 C CA . GLY A 1 95 ? 22.516 8.672 17.953 1 95 95 GLY A CA 1
ATOM 648 C C . GLY A 1 95 ? 21.25 8.125 17.328 1 95 95 GLY A C 1
ATOM 649 O O . GLY A 1 95 ? 21.109 6.914 17.141 1 95 95 GLY A O 1
ATOM 650 N N . LYS A 1 96 ? 20.344 9 16.969 1 96.38 96 LYS A N 1
ATOM 651 C CA . LYS A 1 96 ? 19.109 8.594 16.312 1 96.38 96 LYS A CA 1
ATOM 652 C C . LYS A 1 96 ? 19.391 8.039 14.914 1 96.38 96 LYS A C 1
ATOM 654 O O . LYS A 1 96 ? 18.75 7.094 14.469 1 96.38 96 LYS A O 1
ATOM 659 N N . THR A 1 97 ? 20.359 8.648 14.258 1 96.31 97 THR A N 1
ATOM 660 C CA . THR A 1 97 ? 20.734 8.18 12.93 1 96.31 97 THR A CA 1
ATOM 661 C C . THR A 1 97 ? 21.328 6.777 13 1 96.31 97 THR A C 1
ATOM 663 O O . THR A 1 97 ? 21 5.91 12.188 1 96.31 97 THR A O 1
ATOM 666 N N . ALA A 1 98 ? 22.156 6.559 14 1 97.25 98 ALA A N 1
ATOM 667 C CA . ALA A 1 98 ? 22.75 5.238 14.195 1 97.25 98 ALA A CA 1
ATOM 668 C C . ALA A 1 98 ? 21.672 4.195 14.508 1 97.25 98 ALA A C 1
ATOM 670 O O . ALA A 1 98 ? 21.75 3.066 14.016 1 97.25 98 ALA A O 1
ATOM 671 N N . ALA A 1 99 ? 20.75 4.547 15.305 1 97.69 99 ALA A N 1
ATOM 672 C CA . ALA A 1 99 ? 19.656 3.635 15.625 1 97.69 99 ALA A CA 1
ATOM 673 C C . ALA A 1 99 ? 18.859 3.275 14.367 1 97.69 99 ALA A C 1
ATOM 675 O O . ALA A 1 99 ? 18.5 2.111 14.164 1 97.69 99 ALA A O 1
ATOM 676 N N . ALA A 1 100 ? 18.547 4.293 13.57 1 98.06 100 ALA A N 1
ATOM 677 C CA . ALA A 1 100 ? 17.844 4.047 12.312 1 98.06 100 ALA A CA 1
ATOM 678 C C . ALA A 1 100 ? 18.672 3.168 11.383 1 98.06 100 ALA A C 1
ATOM 680 O O . ALA A 1 100 ? 18.125 2.322 10.672 1 98.06 100 ALA A O 1
ATOM 681 N N . PHE A 1 101 ? 19.969 3.377 11.43 1 97.62 101 PHE A N 1
ATOM 682 C CA . PHE A 1 101 ? 20.859 2.568 10.609 1 97.62 101 PHE A CA 1
ATOM 683 C C . PHE A 1 101 ? 20.844 1.113 11.062 1 97.62 101 PHE A C 1
ATOM 685 O O . PHE A 1 101 ? 20.75 0.202 10.242 1 97.62 101 PHE A O 1
ATOM 692 N N . VAL A 1 102 ? 20.891 0.904 12.289 1 98.12 102 VAL A N 1
ATOM 693 C CA . VAL A 1 102 ? 20.844 -0.445 12.836 1 98.12 102 VAL A CA 1
ATOM 694 C C . VAL A 1 102 ? 19.5 -1.093 12.5 1 98.12 102 VAL A C 1
ATOM 696 O O . VAL A 1 102 ? 19.453 -2.271 12.141 1 98.12 102 VAL A O 1
ATOM 699 N N . TYR A 1 103 ? 18.453 -0.341 12.609 1 98.06 103 TYR A N 1
ATOM 700 C CA . TYR A 1 103 ? 17.125 -0.822 12.219 1 98.06 103 TYR A CA 1
ATOM 701 C C . TYR A 1 103 ? 17.109 -1.252 10.758 1 98.06 103 TYR A C 1
ATOM 703 O O . TYR A 1 103 ? 16.625 -2.334 10.43 1 98.06 103 TYR A O 1
ATOM 711 N N . ALA A 1 104 ? 17.672 -0.451 9.906 1 97.62 104 ALA A N 1
ATOM 712 C CA . ALA A 1 104 ? 17.703 -0.75 8.477 1 97.62 104 ALA A CA 1
ATOM 713 C C . ALA A 1 104 ? 18.531 -2.004 8.195 1 97.62 104 ALA A C 1
ATOM 715 O O . ALA A 1 104 ? 18.109 -2.877 7.438 1 97.62 104 ALA A O 1
ATOM 716 N N . VAL A 1 105 ? 19.688 -2.109 8.836 1 96.25 105 VAL A N 1
ATOM 717 C CA . VAL A 1 105 ? 20.562 -3.256 8.633 1 96.25 105 VAL A CA 1
ATOM 718 C C . VAL A 1 105 ? 19.891 -4.523 9.156 1 96.25 105 VAL A C 1
ATOM 720 O O . VAL A 1 105 ? 19.953 -5.574 8.516 1 96.25 105 VAL A O 1
ATOM 723 N N . SER A 1 106 ? 19.266 -4.426 10.273 1 96.94 106 SER A N 1
ATOM 724 C CA . SER A 1 106 ? 18.547 -5.57 10.828 1 96.94 106 SER A CA 1
ATOM 725 C C . SER A 1 106 ? 17.438 -6.031 9.891 1 96.94 106 SER A C 1
ATOM 727 O O . SER A 1 106 ? 17.219 -7.23 9.711 1 96.94 106 SER A O 1
ATOM 729 N N . ALA A 1 107 ? 16.734 -5.078 9.32 1 96.56 107 ALA A N 1
ATOM 730 C CA . ALA A 1 107 ? 15.68 -5.414 8.375 1 96.56 107 ALA A CA 1
ATOM 731 C C . ALA A 1 107 ? 16.25 -6.078 7.125 1 96.56 107 ALA A C 1
ATOM 733 O O . ALA A 1 107 ? 15.656 -7.008 6.578 1 96.56 107 ALA A O 1
ATOM 734 N N . LEU A 1 108 ? 17.391 -5.633 6.699 1 93.81 108 LEU A N 1
ATOM 735 C CA . LEU A 1 108 ? 18.031 -6.215 5.527 1 93.81 108 LEU A CA 1
ATOM 736 C C . LEU A 1 108 ? 18.5 -7.641 5.816 1 93.81 108 LEU A C 1
ATOM 738 O O . LEU A 1 108 ? 18.328 -8.531 4.977 1 93.81 108 LEU A O 1
ATOM 742 N N . VAL A 1 109 ? 19.016 -7.836 6.957 1 92.94 109 VAL A N 1
ATOM 743 C CA . VAL A 1 109 ? 19.422 -9.172 7.371 1 92.94 109 VAL A CA 1
ATOM 744 C C . VAL A 1 109 ? 18.203 -10.086 7.484 1 92.94 109 VAL A C 1
ATOM 746 O O . VAL A 1 109 ? 18.219 -11.211 6.996 1 92.94 109 VAL A O 1
ATOM 749 N N . ALA A 1 110 ? 17.203 -9.578 8.07 1 94.56 110 ALA A N 1
ATOM 750 C CA . ALA A 1 110 ? 15.977 -10.352 8.195 1 94.56 110 ALA A CA 1
ATOM 751 C C . ALA A 1 110 ? 15.422 -10.727 6.824 1 94.56 110 ALA A C 1
ATOM 753 O O . ALA A 1 110 ? 14.914 -11.828 6.633 1 94.56 110 ALA A O 1
ATOM 754 N N . THR A 1 111 ? 15.5 -9.828 5.949 1 93.19 111 THR A N 1
ATOM 755 C CA . THR A 1 111 ? 15.023 -10.094 4.598 1 93.19 111 THR A CA 1
ATOM 756 C C . THR A 1 111 ? 15.859 -11.188 3.939 1 93.19 111 THR A C 1
ATOM 758 O O . THR A 1 111 ? 15.32 -12.055 3.242 1 93.19 111 THR A O 1
ATOM 761 N N . SER A 1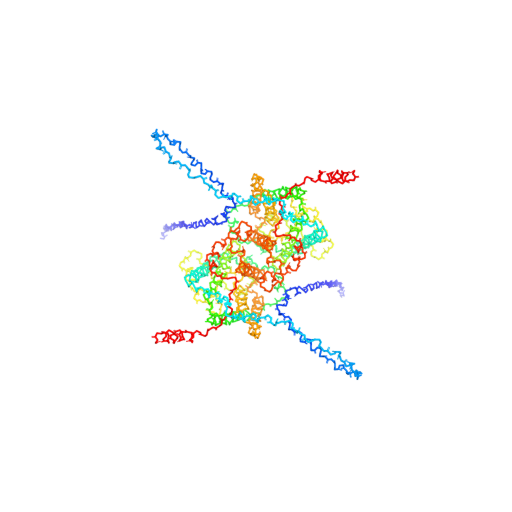 112 ? 17.156 -11.164 4.16 1 91.31 112 SER A N 1
ATOM 762 C CA . SER A 1 112 ? 18.016 -12.211 3.615 1 91.31 112 SER A CA 1
ATOM 763 C C . SER A 1 112 ? 17.656 -13.57 4.195 1 91.31 112 SER A C 1
ATOM 765 O O . SER A 1 112 ? 17.625 -14.57 3.473 1 91.31 112 SER A O 1
ATOM 767 N N . VAL A 1 113 ? 17.375 -13.594 5.418 1 91.06 113 VAL A N 1
ATOM 768 C CA . VAL A 1 113 ? 16.953 -14.828 6.066 1 91.06 113 VAL A CA 1
ATOM 769 C C . VAL A 1 113 ? 15.602 -15.266 5.492 1 91.06 113 VAL A C 1
ATOM 771 O O . VAL A 1 113 ? 15.406 -16.453 5.195 1 91.06 113 VAL A O 1
ATOM 774 N N . ALA A 1 114 ? 14.758 -14.336 5.336 1 92 114 ALA A N 1
ATOM 775 C CA . ALA A 1 114 ? 13.445 -14.648 4.785 1 92 114 ALA A CA 1
ATOM 776 C C . ALA A 1 114 ? 13.562 -15.234 3.381 1 92 114 ALA A C 1
ATOM 778 O O . ALA A 1 114 ? 12.852 -16.188 3.039 1 92 114 ALA A O 1
ATOM 779 N N . ILE A 1 115 ? 14.367 -14.664 2.631 1 90.44 115 ILE A N 1
ATOM 780 C CA . ILE A 1 115 ? 14.562 -15.172 1.275 1 90.44 115 ILE A CA 1
ATOM 781 C C . ILE A 1 115 ? 15.047 -16.625 1.325 1 90.44 115 ILE A C 1
ATOM 783 O O . ILE A 1 115 ? 14.578 -17.453 0.554 1 90.44 115 ILE A O 1
ATOM 787 N N . ALA A 1 116 ? 15.961 -16.922 2.203 1 88.19 116 ALA A N 1
ATOM 788 C CA . ALA A 1 116 ? 16.484 -18.281 2.342 1 88.19 116 ALA A CA 1
ATOM 789 C C . ALA A 1 116 ? 15.383 -19.25 2.773 1 88.19 116 ALA A C 1
ATOM 791 O O . ALA A 1 116 ? 15.32 -20.375 2.285 1 88.19 116 ALA A O 1
ATOM 792 N N . VAL A 1 117 ? 14.578 -18.812 3.641 1 89 117 VAL A N 1
ATOM 793 C CA . VAL A 1 117 ? 13.484 -19.656 4.129 1 89 117 VAL A CA 1
ATOM 794 C C . VAL A 1 117 ? 12.445 -19.844 3.025 1 89 117 VAL A C 1
ATOM 796 O O . VAL A 1 117 ? 11.961 -20.953 2.809 1 89 117 VAL A O 1
ATOM 799 N N . VAL A 1 118 ? 12.109 -18.828 2.316 1 91 118 VAL A N 1
ATOM 800 C CA . VAL A 1 118 ? 11.086 -18.859 1.273 1 91 118 VAL A CA 1
ATOM 801 C C . VAL A 1 118 ? 11.586 -19.703 0.098 1 91 118 VAL A C 1
ATOM 803 O O . VAL A 1 118 ? 10.797 -20.391 -0.56 1 91 118 VAL A O 1
ATOM 806 N N . HIS A 1 119 ? 12.852 -19.672 -0.131 1 88.56 119 HIS A N 1
ATOM 807 C CA . HIS A 1 119 ? 13.438 -20.484 -1.191 1 88.56 119 HIS A CA 1
ATOM 808 C C . HIS A 1 119 ? 13.055 -21.953 -1.034 1 88.56 119 HIS A C 1
ATOM 810 O O . HIS A 1 119 ? 12.812 -22.641 -2.025 1 88.56 119 HIS A O 1
ATOM 816 N N . GLU A 1 120 ? 12.945 -22.391 0.172 1 88 120 GLU A N 1
ATOM 817 C CA . GLU A 1 120 ? 12.602 -23.781 0.438 1 88 120 GLU A CA 1
ATOM 818 C C . GLU A 1 120 ? 11.125 -24.047 0.14 1 88 120 GLU A C 1
ATOM 820 O O . GLU A 1 120 ? 10.727 -25.203 -0.021 1 88 120 GLU A O 1
ATOM 825 N N . ARG A 1 121 ? 10.43 -23.016 -0.003 1 88.06 121 ARG A N 1
ATOM 826 C CA . ARG A 1 121 ? 8.992 -23.172 -0.182 1 88.06 121 ARG A CA 1
ATOM 827 C C . ARG A 1 121 ? 8.586 -22.906 -1.628 1 88.06 121 ARG A C 1
ATOM 829 O O . ARG A 1 121 ? 7.441 -23.156 -2.012 1 88.06 121 ARG A O 1
ATOM 836 N N . VAL A 1 122 ? 9.422 -22.438 -2.422 1 89.12 122 VAL A N 1
ATOM 837 C CA . VAL A 1 122 ? 9.109 -22.125 -3.812 1 89.12 122 VAL A CA 1
ATOM 838 C C . VAL A 1 122 ? 8.766 -23.406 -4.566 1 89.12 122 VAL A C 1
ATOM 840 O O . VAL A 1 122 ? 9.508 -24.391 -4.492 1 89.12 122 VAL A O 1
ATOM 843 N N . PRO A 1 123 ? 7.648 -23.344 -5.18 1 85.19 123 PRO A N 1
ATOM 844 C CA . PRO A 1 123 ? 7.293 -24.547 -5.934 1 85.19 123 PRO A CA 1
ATOM 845 C C . PRO A 1 123 ? 8.227 -24.812 -7.113 1 85.19 123 PRO A C 1
ATOM 847 O O . PRO A 1 123 ? 8.758 -23.859 -7.703 1 85.19 123 PRO A O 1
ATOM 850 N N . ASP A 1 124 ? 8.32 -26.125 -7.383 1 83.31 124 ASP A N 1
ATOM 851 C CA . ASP A 1 124 ? 9.109 -26.5 -8.555 1 83.31 124 ASP A CA 1
ATOM 852 C C . ASP A 1 124 ? 8.453 -26 -9.836 1 83.31 124 ASP A C 1
ATOM 854 O O . ASP A 1 124 ? 7.23 -26.031 -9.969 1 83.31 124 ASP A O 1
ATOM 858 N N . MET A 1 125 ? 9.266 -25.625 -10.734 1 81 125 MET A N 1
ATOM 859 C CA . MET A 1 125 ? 8.773 -25.047 -11.984 1 81 125 MET A CA 1
ATOM 860 C C . MET A 1 125 ? 7.938 -26.062 -12.766 1 81 125 MET A C 1
ATOM 862 O O . MET A 1 125 ? 7.031 -25.688 -13.508 1 81 125 MET A O 1
ATOM 866 N N . GLU A 1 126 ? 8.219 -27.281 -12.531 1 79.62 126 GLU A N 1
ATOM 867 C CA . GLU A 1 126 ? 7.473 -28.328 -13.211 1 79.62 126 GLU A CA 1
ATOM 868 C C . GLU A 1 126 ? 6.074 -28.5 -12.625 1 79.62 126 GLU A C 1
ATOM 870 O O . GLU A 1 126 ? 5.137 -28.859 -13.336 1 79.62 126 GLU A O 1
ATOM 875 N N . VAL A 1 127 ? 5.973 -28.156 -11.406 1 78.94 127 VAL A N 1
ATOM 876 C CA . VAL A 1 127 ? 4.695 -28.328 -10.719 1 78.94 127 VAL A CA 1
ATOM 877 C C . VAL A 1 127 ? 3.857 -27.062 -10.875 1 78.94 127 VAL A C 1
ATOM 879 O O . VAL A 1 127 ? 2.641 -27.125 -11.062 1 78.94 127 VAL A O 1
ATOM 882 N N . SER A 1 128 ? 4.559 -25.969 -10.828 1 80.88 128 SER A N 1
ATOM 883 C CA . SER A 1 128 ? 3.865 -24.688 -10.953 1 80.88 128 SER A CA 1
ATOM 884 C C . SER A 1 128 ? 4.562 -23.781 -11.961 1 80.88 128 SER A C 1
ATOM 886 O O . SER A 1 128 ? 5.535 -23.109 -11.617 1 80.88 128 SER A O 1
ATOM 888 N N . PRO A 1 129 ? 3.918 -23.734 -13.07 1 85.12 129 PRO A N 1
ATOM 889 C CA . PRO A 1 129 ? 4.484 -22.828 -14.07 1 85.12 129 PRO A CA 1
ATOM 890 C C . PRO A 1 129 ? 4.316 -21.359 -13.688 1 85.12 129 PRO A C 1
ATOM 892 O O . PRO A 1 129 ? 3.613 -21.031 -12.727 1 85.12 129 PRO A O 1
ATOM 895 N N . PRO A 1 130 ? 5.051 -20.516 -14.477 1 88.94 130 PRO A N 1
ATOM 896 C CA . PRO A 1 130 ? 4.91 -19.078 -14.195 1 88.94 130 PRO A CA 1
ATOM 897 C C . PRO A 1 130 ? 3.469 -18.594 -14.312 1 88.94 130 PRO A C 1
ATOM 899 O O . PRO A 1 130 ? 2.723 -19.062 -15.18 1 88.94 130 PRO A O 1
ATOM 902 N N . LEU A 1 131 ? 3.133 -17.656 -13.484 1 91.62 131 LEU A N 1
ATOM 903 C CA . LEU A 1 131 ? 1.786 -17.109 -13.453 1 91.62 131 LEU A CA 1
ATOM 904 C C . LEU A 1 131 ? 1.527 -16.234 -14.688 1 91.62 131 LEU A C 1
ATOM 906 O O . LEU A 1 131 ? 2.453 -15.641 -15.234 1 91.62 131 LEU A O 1
ATOM 910 N N . PRO A 1 132 ? 0.261 -16.281 -15.133 1 91.94 132 PRO A N 1
ATOM 911 C CA . PRO A 1 132 ? -0.079 -15.359 -16.219 1 91.94 132 PRO A CA 1
ATOM 912 C C . PRO A 1 132 ? 0.161 -13.898 -15.836 1 91.94 132 PRO A C 1
ATOM 914 O O . PRO A 1 132 ? -0.277 -13.445 -14.773 1 91.94 132 PRO A O 1
ATOM 917 N N . ASP A 1 133 ? 0.863 -13.203 -16.688 1 94.31 133 ASP A N 1
ATOM 918 C CA . ASP A 1 133 ? 1.24 -11.805 -16.484 1 94.31 133 ASP A CA 1
ATOM 919 C C . ASP A 1 133 ? 1.087 -10.992 -17.766 1 94.31 133 ASP A C 1
ATOM 921 O O . ASP A 1 133 ? 1.508 -11.438 -18.844 1 94.31 133 ASP A O 1
ATOM 925 N N . VAL A 1 134 ? 0.517 -9.844 -17.594 1 93.5 134 VAL A N 1
ATOM 926 C CA . VAL A 1 134 ? 0.169 -9.016 -18.75 1 93.5 134 VAL A CA 1
ATOM 927 C C . VAL A 1 134 ? 1.441 -8.555 -19.453 1 93.5 134 VAL A C 1
ATOM 929 O O . VAL A 1 134 ? 1.49 -8.492 -20.688 1 93.5 134 VAL A O 1
ATOM 932 N N . PHE A 1 135 ? 2.453 -8.234 -18.734 1 92.12 135 PHE A N 1
ATOM 933 C CA . PHE A 1 135 ? 3.699 -7.777 -19.344 1 92.12 135 PHE A CA 1
ATOM 934 C C . PHE A 1 135 ? 4.418 -8.93 -20.031 1 92.12 135 PHE A C 1
ATOM 936 O O . PHE A 1 135 ? 4.988 -8.75 -21.109 1 92.12 135 PHE A O 1
ATOM 943 N N . PHE A 1 136 ? 4.395 -10.055 -19.422 1 91.25 136 PHE A N 1
ATOM 944 C CA . PHE A 1 136 ? 5.031 -11.227 -20 1 91.25 136 PHE A CA 1
ATOM 945 C C . PHE A 1 136 ? 4.379 -11.602 -21.328 1 91.25 136 PHE A C 1
ATOM 947 O O . PHE A 1 136 ? 5.047 -12.109 -22.234 1 91.25 136 PHE A O 1
ATOM 954 N N . ASP A 1 137 ? 3.139 -11.367 -21.422 1 91.44 137 ASP A N 1
ATOM 955 C CA . ASP A 1 137 ? 2.387 -11.703 -22.625 1 91.44 137 ASP A CA 1
ATOM 956 C C . ASP A 1 137 ? 2.738 -10.758 -23.766 1 91.44 137 ASP A C 1
ATOM 958 O O . ASP A 1 137 ? 2.666 -11.133 -24.938 1 91.44 137 ASP A O 1
ATOM 962 N N . ARG A 1 138 ? 3.162 -9.609 -23.422 1 92.56 138 ARG A N 1
ATOM 963 C CA . ARG A 1 138 ? 3.33 -8.578 -24.453 1 92.56 138 ARG A CA 1
ATOM 964 C C . ARG A 1 138 ? 4.805 -8.383 -24.797 1 92.56 138 ARG A C 1
ATOM 966 O O . ARG A 1 138 ? 5.137 -7.953 -25.891 1 92.56 138 ARG A O 1
ATOM 973 N N . ILE A 1 139 ? 5.648 -8.602 -23.859 1 92.06 139 ILE A N 1
ATOM 974 C CA . ILE A 1 139 ? 7.078 -8.375 -24.062 1 92.06 139 ILE A CA 1
ATOM 975 C C . ILE A 1 139 ? 7.848 -9.672 -23.812 1 92.06 139 ILE A C 1
ATOM 977 O O . ILE A 1 139 ? 7.715 -10.289 -22.75 1 92.06 139 ILE A O 1
ATOM 981 N N . SER A 1 140 ? 8.617 -9.992 -24.844 1 93.25 140 SER A N 1
ATOM 982 C CA . SER A 1 140 ? 9.461 -11.172 -24.703 1 93.25 140 SER A CA 1
ATOM 983 C C . SER A 1 140 ? 10.633 -10.906 -23.766 1 93.25 140 SER A C 1
ATOM 985 O O . SER A 1 140 ? 11.102 -9.766 -23.656 1 93.25 140 SER A O 1
ATOM 987 N N . ARG A 1 141 ? 11.109 -11.898 -23.188 1 93.38 141 ARG A N 1
ATOM 988 C CA . ARG A 1 141 ? 12.188 -11.789 -22.203 1 93.38 141 ARG A CA 1
ATOM 989 C C . ARG A 1 141 ? 13.469 -11.289 -22.859 1 93.38 141 ARG A C 1
ATOM 991 O O . ARG A 1 141 ? 13.828 -11.727 -23.953 1 93.38 141 ARG A O 1
ATOM 998 N N . VAL A 1 142 ? 14.102 -10.375 -22.203 1 93.88 142 VAL A N 1
ATOM 999 C CA . VAL A 1 142 ? 15.406 -9.859 -22.594 1 93.88 142 VAL A CA 1
ATOM 1000 C C . VAL A 1 142 ? 16.469 -10.297 -21.594 1 93.88 142 VAL A C 1
ATOM 1002 O O . VAL A 1 142 ? 16.5 -9.797 -20.469 1 93.88 142 VAL A O 1
ATOM 1005 N N . GLU A 1 143 ? 17.375 -11.109 -21.922 1 88.81 143 GLU A N 1
ATOM 1006 C CA . GLU A 1 143 ? 18.312 -11.805 -21.031 1 88.81 143 GLU A CA 1
ATOM 1007 C C . GLU A 1 143 ? 19.234 -10.812 -20.328 1 88.81 143 GLU A C 1
ATOM 1009 O O . GLU A 1 143 ? 19.516 -10.969 -19.141 1 88.81 143 GLU A O 1
ATOM 1014 N N . TRP A 1 144 ? 19.688 -9.773 -21.031 1 90.56 144 TRP A N 1
ATOM 1015 C CA . TRP A 1 144 ? 20.688 -8.875 -20.469 1 90.56 144 TRP A CA 1
ATOM 1016 C C . TRP A 1 144 ? 20.016 -7.754 -19.688 1 90.56 144 TRP A C 1
ATOM 1018 O O . TRP A 1 144 ? 20.703 -6.93 -19.062 1 90.56 144 TRP A O 1
ATOM 1028 N N . ALA A 1 145 ? 18.75 -7.742 -19.594 1 93.44 145 ALA A N 1
ATOM 1029 C CA . ALA A 1 145 ? 18.016 -6.625 -19.016 1 93.44 145 ALA A CA 1
ATOM 1030 C C . ALA A 1 145 ? 18.203 -6.57 -17.5 1 93.44 145 ALA A C 1
ATOM 1032 O O . ALA A 1 145 ? 18.234 -5.488 -16.906 1 93.44 145 ALA A O 1
ATOM 1033 N N . PHE A 1 146 ? 18.297 -7.68 -16.922 1 90.25 146 PHE A N 1
ATOM 1034 C CA . PHE A 1 146 ? 18.422 -7.691 -15.477 1 90.25 146 PHE A CA 1
ATOM 1035 C C . PHE A 1 146 ? 19.75 -7.059 -15.047 1 90.25 146 PHE A C 1
ATOM 1037 O O . PHE A 1 146 ? 19.812 -6.363 -14.031 1 90.25 146 PHE A O 1
ATOM 1044 N N . SER A 1 147 ? 20.812 -7.27 -15.781 1 91.88 147 SER A N 1
ATOM 1045 C CA . SER A 1 147 ? 22.094 -6.641 -15.492 1 91.88 147 SER A CA 1
ATOM 1046 C C . SER A 1 147 ? 22 -5.121 -15.586 1 91.88 147 SER A C 1
ATOM 1048 O O . SER A 1 147 ? 22.641 -4.406 -14.812 1 91.88 147 SER A O 1
ATOM 1050 N N . VAL A 1 148 ? 21.266 -4.637 -16.484 1 94.19 148 VAL A N 1
ATOM 1051 C CA . VAL A 1 148 ? 21.047 -3.201 -16.641 1 94.19 148 VAL A CA 1
ATOM 1052 C C . VAL A 1 148 ? 20.359 -2.656 -15.383 1 94.19 148 VAL A C 1
ATOM 1054 O O . VAL A 1 148 ? 20.719 -1.59 -14.883 1 94.19 148 VAL A O 1
ATOM 1057 N N . CYS A 1 149 ? 19.375 -3.369 -14.891 1 94.25 149 CYS A N 1
ATOM 1058 C CA . CYS A 1 149 ? 18.688 -2.965 -13.664 1 94.25 149 CYS A CA 1
ATOM 1059 C C . CYS A 1 149 ? 19.672 -2.842 -12.508 1 94.25 149 CYS A C 1
ATOM 1061 O O . CYS A 1 149 ? 19.672 -1.832 -11.797 1 94.25 149 CYS A O 1
ATOM 1063 N N . GLU A 1 150 ? 20.531 -3.795 -12.352 1 94.06 150 GLU A N 1
ATOM 1064 C CA . GLU A 1 150 ? 21.453 -3.812 -11.227 1 94.06 150 GLU A CA 1
ATOM 1065 C C . GLU A 1 150 ? 22.516 -2.725 -11.375 1 94.06 150 GLU A C 1
ATOM 1067 O O . GLU A 1 150 ? 22.859 -2.057 -10.398 1 94.06 150 GLU A O 1
ATOM 1072 N N . ILE A 1 151 ? 23.016 -2.572 -12.57 1 95.94 151 ILE A N 1
ATOM 1073 C CA . ILE A 1 151 ? 24 -1.527 -12.828 1 95.94 151 ILE A CA 1
ATOM 1074 C C . ILE A 1 151 ? 23.375 -0.158 -12.555 1 95.94 151 ILE A C 1
ATOM 1076 O O . ILE A 1 151 ? 23.984 0.685 -11.891 1 95.94 151 ILE A O 1
ATOM 1080 N N . ASN A 1 152 ? 22.156 0.032 -13.078 1 97.44 152 ASN A N 1
ATOM 1081 C CA . ASN A 1 152 ? 21.453 1.278 -12.797 1 97.44 152 ASN A CA 1
ATOM 1082 C C . ASN A 1 152 ? 21.281 1.507 -11.297 1 97.44 152 ASN A C 1
ATOM 1084 O O . ASN A 1 152 ? 21.453 2.627 -10.812 1 97.44 152 ASN A O 1
ATOM 1088 N N . GLY A 1 153 ? 20.984 0.424 -10.617 1 96.38 153 GLY A N 1
ATOM 1089 C CA . GLY A 1 153 ? 20.844 0.514 -9.172 1 96.38 153 GLY A CA 1
ATOM 1090 C C . GLY A 1 153 ? 22.125 0.92 -8.461 1 96.38 153 GLY A C 1
ATOM 1091 O O . GLY A 1 153 ? 22.109 1.794 -7.594 1 96.38 153 GLY A O 1
ATOM 1092 N N . VAL A 1 154 ? 23.203 0.338 -8.836 1 95.88 154 VAL A N 1
ATOM 1093 C CA . VAL A 1 154 ? 24.484 0.636 -8.219 1 95.88 154 VAL A CA 1
ATOM 1094 C C . VAL A 1 154 ? 24.875 2.084 -8.5 1 95.88 154 VAL A C 1
ATOM 1096 O O . VAL A 1 154 ? 25.328 2.799 -7.609 1 95.88 154 VAL A O 1
ATOM 1099 N N . ILE A 1 155 ? 24.672 2.516 -9.695 1 97.81 155 ILE A N 1
ATOM 1100 C CA . ILE A 1 155 ? 25 3.887 -10.07 1 97.81 155 ILE A CA 1
ATOM 1101 C C . ILE A 1 155 ? 24.125 4.859 -9.273 1 97.81 155 ILE A C 1
ATOM 1103 O O . ILE A 1 155 ? 24.641 5.82 -8.695 1 97.81 155 ILE A O 1
ATOM 1107 N N . LEU A 1 156 ? 22.875 4.559 -9.219 1 98.25 156 LEU A N 1
ATOM 1108 C CA . LEU A 1 156 ? 21.922 5.438 -8.531 1 98.25 156 LEU A CA 1
ATOM 1109 C C . LEU A 1 156 ? 22.25 5.523 -7.047 1 98.25 156 LEU A C 1
ATOM 1111 O O . LEU A 1 156 ? 22.25 6.613 -6.469 1 98.25 156 LEU A O 1
ATOM 1115 N N . VAL A 1 157 ? 22.5 4.414 -6.438 1 97.31 157 VAL A N 1
ATOM 1116 C CA . VAL A 1 157 ? 22.828 4.379 -5.016 1 97.31 157 VAL A CA 1
ATOM 1117 C C . VAL A 1 157 ? 24.141 5.121 -4.762 1 97.31 157 VAL A C 1
ATOM 1119 O O . VAL A 1 157 ? 24.266 5.859 -3.779 1 97.31 157 VAL A O 1
ATOM 1122 N N . SER A 1 158 ? 25.109 4.938 -5.664 1 97.5 158 SER A N 1
ATOM 1123 C CA . SER A 1 158 ? 26.391 5.637 -5.535 1 97.5 158 SER A CA 1
ATOM 1124 C C . SER A 1 158 ? 26.203 7.145 -5.645 1 97.5 158 SER A C 1
ATOM 1126 O O . SER A 1 158 ? 26.812 7.902 -4.879 1 97.5 158 SER A O 1
ATOM 1128 N N . MET A 1 159 ? 25.391 7.523 -6.543 1 97.75 159 MET A N 1
ATOM 1129 C CA . MET A 1 159 ? 25.094 8.938 -6.707 1 97.75 159 MET A CA 1
ATOM 1130 C C . MET A 1 159 ? 24.406 9.492 -5.465 1 97.75 159 MET A C 1
ATOM 1132 O O . MET A 1 159 ? 24.75 10.57 -4.98 1 97.75 159 MET A O 1
ATOM 1136 N N . TRP A 1 160 ? 23.469 8.797 -4.984 1 97.12 160 TRP A N 1
ATOM 1137 C CA . TRP A 1 160 ? 22.766 9.211 -3.779 1 97.12 160 TRP A CA 1
ATOM 1138 C C . TRP A 1 160 ? 23.719 9.305 -2.59 1 97.12 160 TRP A C 1
ATOM 1140 O O . TRP A 1 160 ? 23.656 10.258 -1.81 1 97.12 160 TRP A O 1
ATOM 1150 N N . PHE A 1 161 ? 24.578 8.336 -2.482 1 96.25 161 PHE A N 1
ATOM 1151 C CA . PHE A 1 161 ? 25.531 8.328 -1.375 1 96.25 161 PHE A CA 1
ATOM 1152 C C . PHE A 1 161 ? 26.438 9.547 -1.44 1 96.25 161 PHE A C 1
ATOM 1154 O O . PHE A 1 161 ? 26.766 10.148 -0.412 1 96.25 161 PHE A O 1
ATOM 1161 N N . THR A 1 162 ? 26.891 9.891 -2.553 1 95.81 162 THR A N 1
ATOM 1162 C CA . THR A 1 162 ? 27.719 11.078 -2.742 1 95.81 162 THR A CA 1
ATOM 1163 C C . THR A 1 162 ? 26.953 12.344 -2.385 1 95.81 162 THR A C 1
ATOM 1165 O O . THR A 1 162 ? 27.469 13.211 -1.675 1 95.81 162 THR A O 1
ATOM 1168 N N . GLN A 1 163 ? 25.719 12.406 -2.857 1 96.25 163 GLN A N 1
ATOM 1169 C CA . GLN A 1 163 ? 24.859 13.539 -2.523 1 96.25 163 GLN A CA 1
ATOM 1170 C C . GLN A 1 163 ? 24.641 13.633 -1.017 1 96.25 163 GLN A C 1
ATOM 1172 O O . GLN A 1 163 ? 24.75 14.719 -0.433 1 96.25 163 GLN A O 1
ATOM 1177 N N . TRP A 1 164 ? 24.344 12.531 -0.459 1 95.94 164 TRP A N 1
ATOM 1178 C CA . TRP A 1 164 ? 24.062 12.461 0.973 1 95.94 164 TRP A CA 1
ATOM 1179 C C . TRP A 1 164 ? 25.281 12.906 1.783 1 95.94 164 TRP A C 1
ATOM 1181 O O . TRP A 1 164 ? 25.141 13.641 2.762 1 95.94 164 TRP A O 1
ATOM 1191 N N . ALA A 1 165 ? 26.5 12.555 1.358 1 94.38 165 ALA A N 1
ATOM 1192 C CA . ALA A 1 165 ? 27.734 12.898 2.057 1 94.38 165 ALA A CA 1
ATOM 1193 C C . ALA A 1 165 ? 28 14.406 2.012 1 94.38 165 ALA A C 1
ATOM 1195 O O . ALA A 1 165 ? 28.641 14.961 2.908 1 94.38 165 ALA A O 1
ATOM 1196 N N . CYS A 1 166 ? 27.438 15.07 1.094 1 93.94 166 CYS A N 1
ATOM 1197 C CA . CYS A 1 166 ? 27.688 16.484 0.901 1 93.94 166 CYS A CA 1
ATOM 1198 C C . CYS A 1 166 ? 26.594 17.328 1.526 1 93.94 166 CYS A C 1
ATOM 1200 O O . CYS A 1 166 ? 26.656 18.562 1.523 1 93.94 166 CYS A O 1
ATOM 1202 N N . LEU A 1 167 ? 25.562 16.703 2.057 1 93.06 167 LEU A N 1
ATOM 1203 C CA . LEU A 1 167 ? 24.469 17.453 2.691 1 93.06 167 LEU A CA 1
ATOM 1204 C C . LEU A 1 167 ? 24.891 17.938 4.078 1 93.06 167 LEU A C 1
ATOM 1206 O O . LEU A 1 167 ? 25.547 17.203 4.824 1 93.06 167 LEU A O 1
ATOM 1210 N N . THR A 1 168 ? 24.5 19.156 4.422 1 89.69 168 THR A N 1
ATOM 1211 C CA . THR A 1 168 ? 24.797 19.719 5.734 1 89.69 168 THR A CA 1
ATOM 1212 C C . THR A 1 168 ? 24.016 18.984 6.824 1 89.69 168 THR A C 1
ATOM 1214 O O . THR A 1 168 ? 24.578 18.641 7.867 1 89.69 168 THR A O 1
ATOM 1217 N N . HIS A 1 169 ? 22.797 18.734 6.547 1 92 169 HIS A N 1
ATOM 1218 C CA . HIS A 1 169 ? 21.953 18.047 7.52 1 92 169 HIS A CA 1
ATOM 1219 C C . HIS A 1 169 ? 21.844 16.562 7.207 1 92 169 HIS A C 1
ATOM 1221 O O . HIS A 1 169 ? 20.734 16.016 7.188 1 92 169 HIS A O 1
ATOM 1227 N N . ARG A 1 170 ? 22.953 15.953 7.039 1 93.19 170 ARG A N 1
ATOM 1228 C CA . ARG A 1 170 ? 23 14.57 6.582 1 93.19 170 ARG A CA 1
ATOM 1229 C C . ARG A 1 170 ? 22.531 13.617 7.676 1 93.19 170 ARG A C 1
ATOM 1231 O O . ARG A 1 170 ? 22.016 12.531 7.387 1 93.19 170 ARG A O 1
ATOM 1238 N N . SER A 1 171 ? 22.625 14.031 8.906 1 94 171 SER A N 1
ATOM 1239 C CA . SER A 1 171 ? 22.156 13.172 9.984 1 94 171 SER A CA 1
ATOM 1240 C C . SER A 1 171 ? 20.641 12.992 9.914 1 94 171 SER A C 1
ATOM 1242 O O . SER A 1 171 ? 20.141 11.867 10.031 1 94 171 SER A O 1
ATOM 1244 N N . ILE A 1 172 ? 19.906 14.039 9.633 1 95.56 172 ILE A N 1
ATOM 1245 C CA . ILE A 1 172 ? 18.453 14.008 9.578 1 95.56 172 ILE A CA 1
ATOM 1246 C C . ILE A 1 172 ? 18 13.25 8.336 1 95.56 172 ILE A C 1
ATOM 1248 O O . ILE A 1 172 ? 17.141 12.367 8.414 1 95.56 172 ILE A O 1
ATOM 1252 N N . ILE A 1 173 ? 18.625 13.562 7.25 1 96.19 173 ILE A N 1
ATOM 1253 C CA . ILE A 1 173 ? 18.219 12.977 5.98 1 96.19 173 ILE A CA 1
ATOM 1254 C C . ILE A 1 173 ? 18.578 11.492 5.957 1 96.19 173 ILE A C 1
ATOM 1256 O O . ILE A 1 173 ? 17.812 10.664 5.445 1 96.19 173 ILE A O 1
ATOM 1260 N N . GLY A 1 174 ? 19.734 11.172 6.5 1 96.81 174 GLY A N 1
ATOM 1261 C CA . GLY A 1 174 ? 20.109 9.773 6.605 1 96.81 174 GLY A CA 1
ATOM 1262 C C . GLY A 1 174 ? 19.172 8.953 7.469 1 96.81 174 GLY A C 1
ATOM 1263 O O . GLY A 1 174 ? 18.812 7.828 7.117 1 96.81 174 GLY A O 1
ATOM 1264 N N . ARG A 1 175 ? 18.781 9.516 8.562 1 96.81 175 ARG A N 1
ATOM 1265 C CA . ARG A 1 175 ? 17.859 8.828 9.461 1 96.81 175 ARG A CA 1
ATOM 1266 C C . ARG A 1 175 ? 16.531 8.555 8.773 1 96.81 175 ARG A C 1
ATOM 1268 O O . ARG A 1 175 ? 15.953 7.48 8.945 1 96.81 175 ARG A O 1
ATOM 1275 N N . ARG A 1 176 ? 16.078 9.516 7.992 1 97.75 176 ARG A N 1
ATOM 1276 C CA . ARG A 1 176 ? 14.836 9.328 7.23 1 97.75 176 ARG A CA 1
ATOM 1277 C C . ARG A 1 176 ? 14.977 8.188 6.23 1 97.75 176 ARG A C 1
ATOM 1279 O O . ARG A 1 176 ? 14.102 7.328 6.137 1 97.75 176 ARG A O 1
ATOM 1286 N N . TYR A 1 177 ? 16.047 8.203 5.555 1 98.5 177 TYR A N 1
ATOM 1287 C CA . TYR A 1 177 ? 16.297 7.184 4.543 1 98.5 177 TYR A CA 1
ATOM 1288 C C . TYR A 1 177 ? 16.375 5.797 5.172 1 98.5 177 TYR A C 1
ATOM 1290 O O . TYR A 1 177 ? 15.75 4.852 4.691 1 98.5 177 TYR A O 1
ATOM 1298 N N . PHE A 1 178 ? 17.109 5.688 6.242 1 98.62 178 PHE A N 1
ATOM 1299 C CA . PHE A 1 178 ? 17.328 4.406 6.906 1 98.62 178 PHE A CA 1
ATOM 1300 C C . PHE A 1 178 ? 16.031 3.875 7.492 1 98.62 178 PHE A C 1
ATOM 1302 O O . PHE A 1 178 ? 15.742 2.678 7.398 1 98.62 178 PHE A O 1
ATOM 1309 N N . PHE A 1 179 ? 15.273 4.703 8.062 1 98.69 179 PHE A N 1
ATOM 1310 C CA . PHE A 1 179 ? 14.023 4.254 8.656 1 98.69 179 PHE A CA 1
ATOM 1311 C C . PHE A 1 179 ? 13.055 3.777 7.582 1 98.69 179 PHE A C 1
ATOM 1313 O O . PHE A 1 179 ? 12.422 2.729 7.73 1 98.69 179 PHE A O 1
ATOM 1320 N N . ILE A 1 180 ? 12.945 4.512 6.516 1 98.75 180 ILE A N 1
ATOM 1321 C CA . ILE A 1 180 ? 11.992 4.176 5.461 1 98.75 180 ILE A CA 1
ATOM 1322 C C . ILE A 1 180 ? 12.422 2.885 4.77 1 98.75 180 ILE A C 1
ATOM 1324 O O . ILE A 1 180 ? 11.617 1.976 4.574 1 98.75 180 ILE A O 1
ATOM 1328 N N . ILE A 1 181 ? 13.695 2.77 4.395 1 98.62 181 ILE A N 1
ATOM 1329 C CA . ILE A 1 181 ? 14.148 1.57 3.703 1 98.62 181 ILE A CA 1
ATOM 1330 C C . ILE A 1 181 ? 14.023 0.361 4.629 1 98.62 181 ILE A C 1
ATOM 1332 O O . ILE A 1 181 ? 13.664 -0.731 4.184 1 98.62 181 ILE A O 1
ATOM 1336 N N . GLY A 1 182 ? 14.352 0.545 5.934 1 98.56 182 GLY A N 1
ATOM 1337 C CA . GLY A 1 182 ? 14.164 -0.534 6.891 1 98.56 182 GLY A CA 1
ATOM 1338 C C . GLY A 1 182 ? 12.727 -1.002 6.992 1 98.56 182 GLY A C 1
ATOM 1339 O O . GLY A 1 182 ? 12.461 -2.205 7.043 1 98.56 182 GLY A O 1
ATOM 1340 N N . THR A 1 183 ? 11.789 -0.078 7.039 1 98.69 183 THR A N 1
ATOM 1341 C CA . THR A 1 183 ? 10.375 -0.405 7.129 1 98.69 183 THR A CA 1
ATOM 1342 C C . THR A 1 183 ? 9.898 -1.127 5.871 1 98.69 183 THR A C 1
ATOM 1344 O O . THR A 1 183 ? 9.133 -2.09 5.953 1 98.69 183 THR A O 1
ATOM 1347 N N . LEU A 1 184 ? 10.359 -0.668 4.75 1 98.62 184 LEU A N 1
ATOM 1348 C CA . LEU A 1 184 ? 9.992 -1.295 3.486 1 98.62 184 LEU A CA 1
ATOM 1349 C C . LEU A 1 184 ? 10.484 -2.736 3.43 1 98.62 184 LEU A C 1
ATOM 1351 O O . LEU A 1 184 ? 9.758 -3.629 2.986 1 98.62 184 LEU A O 1
ATOM 1355 N N . TYR A 1 185 ? 11.664 -2.982 3.891 1 97.56 185 TYR A N 1
ATOM 1356 C CA . TYR A 1 185 ? 12.211 -4.332 3.852 1 97.56 185 TYR A CA 1
ATOM 1357 C C . TYR A 1 185 ? 11.562 -5.219 4.91 1 97.56 185 TYR A C 1
ATOM 1359 O O . TYR A 1 185 ? 11.414 -6.426 4.715 1 97.56 185 TYR A O 1
ATOM 1367 N N . LEU A 1 186 ? 11.18 -4.641 5.992 1 97.62 186 LEU A N 1
ATOM 1368 C CA . LEU A 1 186 ? 10.398 -5.398 6.969 1 97.62 186 LEU A CA 1
ATOM 1369 C C . LEU A 1 186 ? 9.078 -5.863 6.363 1 97.62 186 LEU A C 1
ATOM 1371 O O . LEU A 1 186 ? 8.68 -7.016 6.543 1 97.62 186 LEU A O 1
ATOM 1375 N N . TYR A 1 187 ? 8.438 -4.93 5.703 1 98 187 TYR A N 1
ATOM 1376 C CA . TYR A 1 187 ? 7.203 -5.301 5.02 1 98 187 TYR A CA 1
ATOM 1377 C C . TYR A 1 187 ? 7.453 -6.402 3.998 1 98 187 TYR A C 1
ATOM 1379 O O . TYR A 1 187 ? 6.637 -7.316 3.85 1 98 187 TYR A O 1
ATOM 1387 N N . ARG A 1 188 ? 8.484 -6.328 3.336 1 96.56 188 ARG A N 1
ATOM 1388 C CA . ARG A 1 188 ? 8.836 -7.316 2.322 1 96.56 188 ARG A CA 1
ATOM 1389 C C . ARG A 1 188 ? 9.016 -8.695 2.941 1 96.56 188 ARG A C 1
ATOM 1391 O O . ARG A 1 188 ? 8.625 -9.703 2.342 1 96.56 188 ARG A O 1
ATOM 1398 N N . CYS A 1 189 ? 9.617 -8.773 4.156 1 95.31 189 CYS A N 1
ATOM 1399 C CA . CYS A 1 189 ? 9.758 -10.039 4.871 1 95.31 189 CYS A CA 1
ATOM 1400 C C . CYS A 1 189 ? 8.406 -10.711 5.062 1 95.31 189 CYS A C 1
ATOM 1402 O O . CYS A 1 189 ? 8.258 -11.906 4.809 1 95.31 189 CYS A O 1
ATOM 1404 N N . ILE A 1 190 ? 7.492 -9.922 5.316 1 96.06 190 ILE A N 1
ATOM 1405 C CA . ILE A 1 190 ? 6.164 -10.445 5.617 1 96.06 190 ILE A CA 1
ATOM 1406 C C . ILE A 1 190 ? 5.484 -10.898 4.328 1 96.06 190 ILE A C 1
ATOM 1408 O O . ILE A 1 190 ? 4.969 -12.016 4.254 1 96.06 190 ILE A O 1
ATOM 1412 N N . THR A 1 191 ? 5.531 -10.133 3.354 1 96.38 191 THR A N 1
ATOM 1413 C CA . THR A 1 191 ? 4.797 -10.43 2.125 1 96.38 191 THR A CA 1
ATOM 1414 C C . THR A 1 191 ? 5.398 -11.633 1.412 1 96.38 191 THR A C 1
ATOM 1416 O O . THR A 1 191 ? 4.676 -12.43 0.809 1 96.38 191 THR A O 1
ATOM 1419 N N . MET A 1 192 ? 6.672 -11.75 1.496 1 95 192 MET A N 1
ATOM 1420 C CA . MET A 1 192 ? 7.316 -12.891 0.848 1 95 192 MET A CA 1
ATOM 1421 C C . MET A 1 192 ? 6.988 -14.188 1.575 1 95 192 MET A C 1
ATOM 1423 O O . MET A 1 192 ? 6.812 -15.234 0.943 1 95 192 MET A O 1
ATOM 1427 N N . TYR A 1 193 ? 6.855 -14.086 2.812 1 93.94 193 TYR A N 1
ATOM 1428 C CA . TYR A 1 193 ? 6.75 -15.281 3.645 1 93.94 193 TYR A CA 1
ATOM 1429 C C . TYR A 1 193 ? 5.316 -15.805 3.668 1 93.94 193 TYR A C 1
ATOM 1431 O O . TYR A 1 193 ? 5.094 -17.016 3.67 1 93.94 193 TYR A O 1
ATOM 1439 N N . ILE A 1 194 ? 4.391 -14.93 3.627 1 95.25 194 ILE A N 1
ATOM 1440 C CA . ILE A 1 194 ? 3.025 -15.344 3.924 1 95.25 194 ILE A CA 1
ATOM 1441 C C . ILE A 1 194 ? 2.449 -16.109 2.738 1 95.25 194 ILE A C 1
ATOM 1443 O O . ILE A 1 194 ? 1.687 -17.062 2.92 1 95.25 194 ILE A O 1
ATOM 1447 N N . THR A 1 195 ? 2.688 -15.734 1.559 1 94.19 195 THR A N 1
ATOM 1448 C CA . THR A 1 195 ? 2.32 -16.438 0.334 1 94.19 195 THR A CA 1
ATOM 1449 C C . THR A 1 195 ? 3.482 -16.438 -0.654 1 94.19 195 THR A C 1
ATOM 1451 O O . THR A 1 195 ? 3.943 -15.391 -1.088 1 94.19 195 THR A O 1
ATOM 1454 N N . THR A 1 196 ? 3.887 -17.609 -1.034 1 92.94 196 THR A N 1
ATOM 1455 C CA . THR A 1 196 ? 5.055 -17.734 -1.898 1 92.94 196 THR A CA 1
ATOM 1456 C C . THR A 1 196 ? 4.633 -17.906 -3.355 1 92.94 196 THR A C 1
ATOM 1458 O O . THR A 1 196 ? 3.883 -18.828 -3.688 1 92.94 196 THR A O 1
ATOM 1461 N N . LEU A 1 197 ? 5.113 -17.031 -4.219 1 91.94 197 LEU A N 1
ATOM 1462 C CA . LEU A 1 197 ? 4.84 -17.094 -5.648 1 91.94 197 LEU A CA 1
ATOM 1463 C C . LEU A 1 197 ? 5.895 -17.938 -6.363 1 91.94 197 LEU A C 1
ATOM 1465 O O . LEU A 1 197 ? 7.047 -18 -5.93 1 91.94 197 LEU A O 1
ATOM 1469 N N . PRO A 1 198 ? 5.457 -18.594 -7.422 1 91.25 198 PRO A N 1
ATOM 1470 C CA . PRO A 1 198 ? 6.453 -19.328 -8.211 1 91.25 198 PRO A CA 1
ATOM 1471 C C . PRO A 1 198 ? 7.395 -18.391 -8.969 1 91.25 198 PRO A C 1
ATOM 1473 O O . PRO A 1 198 ? 7.168 -17.188 -9.016 1 91.25 198 PRO A O 1
ATOM 1476 N N . VAL A 1 199 ? 8.391 -18.953 -9.477 1 89.38 199 VAL A N 1
ATOM 1477 C CA . VAL A 1 199 ? 9.352 -18.156 -10.234 1 89.38 199 VAL A CA 1
ATOM 1478 C C . VAL A 1 199 ? 8.719 -17.672 -11.531 1 89.38 199 VAL A C 1
ATOM 1480 O O . VAL A 1 199 ? 7.934 -18.391 -12.156 1 89.38 199 VAL A O 1
ATOM 1483 N N . PRO A 1 200 ? 8.977 -16.516 -11.984 1 87.56 200 PRO A N 1
ATOM 1484 C CA . PRO A 1 200 ? 8.328 -15.906 -13.141 1 87.56 200 PRO A CA 1
ATOM 1485 C C . PRO A 1 200 ? 8.836 -16.453 -14.469 1 87.56 200 PRO A C 1
ATOM 1487 O O . PRO A 1 200 ? 8.289 -16.141 -15.523 1 87.56 200 PRO A O 1
ATOM 1490 N N . GLY A 1 201 ? 9.797 -17.281 -14.453 1 81.88 201 GLY A N 1
ATOM 1491 C CA . GLY A 1 201 ? 10.305 -17.812 -15.711 1 81.88 201 GLY A CA 1
ATOM 1492 C C . GLY A 1 201 ? 10.992 -19.156 -15.562 1 81.88 201 GLY A C 1
ATOM 1493 O O . GLY A 1 201 ? 11.516 -19.469 -14.5 1 81.88 201 GLY A O 1
ATOM 1494 N N . SER A 1 202 ? 11.023 -19.812 -16.703 1 77.12 202 SER A N 1
ATOM 1495 C CA . SER A 1 202 ? 11.648 -21.141 -16.719 1 77.12 202 SER A CA 1
ATOM 1496 C C . SER A 1 202 ? 13.172 -21.016 -16.797 1 77.12 202 SER A C 1
ATOM 1498 O O . SER A 1 202 ? 13.883 -22 -16.594 1 77.12 202 SER A O 1
ATOM 1500 N N . HIS A 1 203 ? 13.633 -19.797 -17 1 76.56 203 HIS A N 1
ATOM 1501 C CA . HIS A 1 203 ? 15.07 -19.594 -17.141 1 76.56 203 HIS A CA 1
ATOM 1502 C C . HIS A 1 203 ? 15.766 -19.594 -15.781 1 76.56 203 HIS A C 1
ATOM 1504 O O . HIS A 1 203 ? 17 -19.625 -15.711 1 76.56 203 HIS A O 1
ATOM 1510 N N . PHE A 1 204 ? 14.953 -19.641 -14.758 1 77.25 204 PHE A N 1
ATOM 1511 C CA . PHE A 1 204 ? 15.539 -19.562 -13.422 1 77.25 204 PHE A CA 1
ATOM 1512 C C . PHE A 1 204 ? 16.203 -20.875 -13.055 1 77.25 204 PHE A C 1
ATOM 1514 O O . PHE A 1 204 ? 15.711 -21.953 -13.391 1 77.25 204 PHE A O 1
ATOM 1521 N N . HIS A 1 205 ? 17.5 -20.688 -12.578 1 76.31 205 HIS A N 1
ATOM 1522 C CA . HIS A 1 205 ? 18.219 -21.797 -11.969 1 76.31 205 HIS A CA 1
ATOM 1523 C C . HIS A 1 205 ? 18.344 -21.625 -10.461 1 76.31 205 HIS A C 1
ATOM 1525 O O . HIS A 1 205 ? 19.203 -20.875 -9.984 1 76.31 205 HIS A O 1
ATOM 1531 N N . CYS A 1 206 ? 17.406 -22.219 -9.758 1 77.38 206 CYS A N 1
ATOM 1532 C CA . CYS A 1 206 ? 17.391 -22.078 -8.305 1 77.38 206 CYS A CA 1
ATOM 1533 C C . CYS A 1 206 ? 18.328 -23.078 -7.645 1 77.38 206 CYS A C 1
ATOM 1535 O O . CYS A 1 206 ? 18.453 -24.219 -8.102 1 77.38 206 CYS A O 1
ATOM 1537 N N . SER A 1 207 ? 19 -22.625 -6.629 1 78.06 207 SER A N 1
ATOM 1538 C CA . SER A 1 207 ? 19.844 -23.516 -5.855 1 78.06 207 SER A CA 1
ATOM 1539 C C . SER A 1 207 ? 19.031 -24.688 -5.281 1 78.06 207 SER A C 1
ATOM 1541 O O . SER A 1 207 ? 17.844 -24.547 -5.027 1 78.06 207 SER A O 1
ATOM 1543 N N . PRO A 1 208 ? 19.781 -25.734 -5.188 1 79.62 208 PRO A N 1
ATOM 1544 C CA . PRO A 1 208 ? 19.062 -26.875 -4.613 1 79.62 208 PRO A CA 1
ATOM 1545 C C . PRO A 1 208 ? 18.562 -26.609 -3.197 1 79.62 208 PRO A C 1
ATOM 1547 O O . PRO A 1 208 ? 19.188 -25.844 -2.449 1 79.62 208 PRO A O 1
ATOM 1550 N N . LYS A 1 209 ? 17.453 -27.203 -2.85 1 84.69 209 LYS A N 1
ATOM 1551 C CA . LYS A 1 209 ? 16.859 -27.047 -1.523 1 84.69 209 LYS A CA 1
ATOM 1552 C C . LYS A 1 209 ? 17.672 -27.797 -0.468 1 84.69 209 LYS A C 1
ATOM 1554 O O . LYS A 1 209 ? 18.281 -28.828 -0.76 1 84.69 209 LYS A O 1
ATOM 1559 N N . VAL A 1 210 ? 17.859 -27.266 0.662 1 81.62 210 VAL A N 1
ATOM 1560 C CA . VAL A 1 210 ? 18.734 -27.859 1.673 1 81.62 210 VAL A CA 1
ATOM 1561 C C . VAL A 1 210 ? 17.906 -28.562 2.736 1 81.62 210 VAL A C 1
ATOM 1563 O O . VAL A 1 210 ? 18.422 -29.375 3.502 1 81.62 210 VAL A O 1
ATOM 1566 N N . LEU A 1 211 ? 16.75 -28.688 2.613 1 75.38 211 LEU A N 1
ATOM 1567 C CA . LEU A 1 211 ? 15.812 -29.469 3.404 1 75.38 211 LEU A CA 1
ATOM 1568 C C . LEU A 1 211 ? 16.234 -29.516 4.867 1 75.38 211 LEU A C 1
ATOM 1570 O O . LEU A 1 211 ? 16.516 -30.594 5.402 1 75.38 211 LEU A O 1
ATOM 1574 N N . GLY A 1 212 ? 16.406 -28.375 5.652 1 75.88 212 GLY A N 1
ATOM 1575 C CA . GLY A 1 212 ? 16.578 -28.406 7.098 1 75.88 212 GLY A CA 1
ATOM 1576 C C . GLY A 1 212 ? 18.031 -28.188 7.527 1 75.88 212 GLY A C 1
ATOM 1577 O O . GLY A 1 212 ? 18.312 -28.141 8.727 1 75.88 212 GLY A O 1
ATOM 1578 N N . ASP A 1 213 ? 18.953 -28.188 6.668 1 85.19 213 ASP A N 1
ATOM 1579 C CA . ASP A 1 213 ? 20.344 -27.906 7.008 1 85.19 213 ASP A CA 1
ATOM 1580 C C . ASP A 1 213 ? 20.547 -26.438 7.355 1 85.19 213 ASP A C 1
ATOM 1582 O O . ASP A 1 213 ? 20.797 -25.625 6.473 1 85.19 213 ASP A O 1
ATOM 1586 N N . VAL A 1 214 ? 20.594 -26.188 8.633 1 85.75 214 VAL A N 1
ATOM 1587 C CA . VAL A 1 214 ? 20.625 -24.828 9.133 1 85.75 214 VAL A CA 1
ATOM 1588 C C . VAL A 1 214 ? 21.984 -24.188 8.805 1 85.75 214 VAL A C 1
ATOM 1590 O O . VAL A 1 214 ? 22.047 -23 8.492 1 85.75 214 VAL A O 1
ATOM 1593 N N . GLU A 1 215 ? 23.031 -24.891 8.938 1 85.25 215 GLU A N 1
ATOM 1594 C CA . GLU A 1 215 ? 24.359 -24.359 8.648 1 85.25 215 GLU A CA 1
ATOM 1595 C C . GLU A 1 215 ? 24.469 -23.906 7.191 1 85.25 215 GLU A C 1
ATOM 1597 O O . GLU A 1 215 ? 25 -22.828 6.91 1 85.25 215 GLU A O 1
ATOM 1602 N N . LEU A 1 216 ? 24.047 -24.75 6.359 1 84 216 LEU A N 1
ATOM 1603 C CA . LEU A 1 216 ? 24.078 -24.406 4.945 1 84 216 LEU A CA 1
ATOM 1604 C C . LEU A 1 216 ? 23.188 -23.188 4.672 1 84 216 LEU A C 1
ATOM 1606 O O . LEU A 1 216 ? 23.531 -22.328 3.857 1 84 216 LEU A O 1
ATOM 1610 N N . GLN A 1 217 ? 22.156 -23.234 5.297 1 85 217 GLN A N 1
ATOM 1611 C CA . GLN A 1 217 ? 21.25 -22.094 5.145 1 85 217 GLN A CA 1
ATOM 1612 C C . GLN A 1 217 ? 21.922 -20.797 5.59 1 85 217 GLN A C 1
ATOM 1614 O O . GLN A 1 217 ? 21.781 -19.766 4.938 1 85 217 GLN A O 1
ATOM 1619 N N . MET A 1 218 ? 22.578 -20.875 6.691 1 86.56 218 MET A N 1
ATOM 1620 C CA . MET A 1 218 ? 23.266 -19.688 7.215 1 86.56 218 MET A CA 1
ATOM 1621 C C . MET A 1 218 ? 24.375 -19.234 6.27 1 86.56 218 MET A C 1
ATOM 1623 O O . MET A 1 218 ? 24.578 -18.031 6.09 1 86.56 218 MET A O 1
ATOM 1627 N N . ARG A 1 219 ? 25.031 -20.078 5.711 1 84.62 219 ARG A N 1
ATOM 1628 C CA . ARG A 1 219 ? 26.062 -19.734 4.738 1 84.62 219 ARG A CA 1
ATOM 1629 C C . ARG A 1 219 ? 25.469 -19.031 3.529 1 84.62 219 ARG A C 1
ATOM 1631 O O . ARG A 1 219 ? 26.062 -18.078 3 1 84.62 219 ARG A O 1
ATOM 1638 N N . ARG A 1 220 ? 24.406 -19.469 3.135 1 82.88 220 ARG A N 1
ATOM 1639 C CA . ARG A 1 220 ? 23.719 -18.844 2.01 1 82.88 220 ARG A CA 1
ATOM 1640 C C . ARG A 1 220 ? 23.297 -17.422 2.352 1 82.88 220 ARG A C 1
ATOM 1642 O O . ARG A 1 220 ? 23.406 -16.516 1.518 1 82.88 220 ARG A O 1
ATOM 1649 N N . VAL A 1 221 ? 22.859 -17.312 3.51 1 85 221 VAL A N 1
ATOM 1650 C CA . VAL A 1 221 ? 22.438 -15.992 3.98 1 85 221 VAL A CA 1
ATOM 1651 C C . VAL A 1 221 ? 23.641 -15.055 4 1 85 221 VAL A C 1
ATOM 1653 O O . VAL A 1 221 ? 23.562 -13.914 3.537 1 85 221 VAL A O 1
ATOM 1656 N N . MET A 1 222 ? 24.703 -15.508 4.512 1 84.88 222 MET A N 1
ATOM 1657 C CA . MET A 1 222 ? 25.922 -14.695 4.578 1 84.88 222 MET A CA 1
ATOM 1658 C C . MET A 1 222 ? 26.422 -14.344 3.182 1 84.88 222 MET A C 1
ATOM 1660 O O . MET A 1 222 ? 26.875 -13.227 2.945 1 84.88 222 MET A O 1
ATOM 1664 N N . LYS A 1 223 ? 26.328 -15.258 2.303 1 82.88 223 LYS A N 1
ATOM 1665 C CA . LYS A 1 223 ? 26.719 -15 0.917 1 82.88 223 LYS A CA 1
ATOM 1666 C C . LYS A 1 223 ? 25.828 -13.93 0.293 1 82.88 223 LYS A C 1
ATOM 1668 O O . LYS A 1 223 ? 26.312 -13.062 -0.43 1 82.88 223 LYS A O 1
ATOM 1673 N N . LEU A 1 224 ? 24.609 -14.07 0.534 1 83 224 LEU A N 1
ATOM 1674 C CA . LEU A 1 224 ? 23.656 -13.094 0.014 1 83 224 LEU A CA 1
ATOM 1675 C C . LEU A 1 224 ? 23.969 -11.695 0.543 1 83 224 LEU A C 1
ATOM 1677 O O . LEU A 1 224 ? 23.969 -10.727 -0.218 1 83 224 LEU A O 1
ATOM 1681 N N . ILE A 1 225 ? 24.203 -11.609 1.761 1 82.19 225 ILE A N 1
ATOM 1682 C CA . ILE A 1 225 ? 24.5 -10.328 2.393 1 82.19 225 ILE A CA 1
ATOM 1683 C C . ILE A 1 225 ? 25.812 -9.773 1.841 1 82.19 225 ILE A C 1
ATOM 1685 O O . ILE A 1 225 ? 25.891 -8.594 1.485 1 82.19 225 ILE A O 1
ATOM 1689 N N . ALA A 1 226 ? 26.812 -10.562 1.721 1 80.31 226 ALA A N 1
ATOM 1690 C CA . ALA A 1 226 ? 28.125 -10.148 1.244 1 80.31 226 ALA A CA 1
ATOM 1691 C C . ALA A 1 226 ? 28.062 -9.664 -0.201 1 80.31 226 ALA A C 1
ATOM 1693 O O . ALA A 1 226 ? 28.781 -8.75 -0.588 1 80.31 226 ALA A O 1
ATOM 1694 N N . GLY A 1 227 ? 27.219 -10.203 -0.899 1 81.5 227 GLY A N 1
ATOM 1695 C CA . GLY A 1 227 ? 27.094 -9.828 -2.297 1 81.5 227 GLY A CA 1
ATOM 1696 C C . GLY A 1 227 ? 26.062 -8.734 -2.521 1 81.5 227 GLY A C 1
ATOM 1697 O O . GLY A 1 227 ? 25.828 -8.32 -3.66 1 81.5 227 GLY A O 1
ATOM 1698 N N . GLY A 1 228 ? 25.438 -8.297 -1.523 1 76.06 228 GLY A N 1
ATOM 1699 C CA . GLY A 1 228 ? 24.453 -7.234 -1.646 1 76.06 228 GLY A CA 1
ATOM 1700 C C . GLY A 1 228 ? 23.141 -7.707 -2.268 1 76.06 228 GLY A C 1
ATOM 1701 O O . GLY A 1 228 ? 22.375 -6.898 -2.777 1 76.06 228 GLY A O 1
ATOM 1702 N N . GLY A 1 229 ? 23.016 -9.008 -2.318 1 72.06 229 GLY A N 1
ATOM 1703 C CA . GLY A 1 229 ? 21.812 -9.555 -2.943 1 72.06 229 GLY A CA 1
ATOM 1704 C C . GLY A 1 229 ? 21.75 -9.305 -4.438 1 72.06 229 GLY A C 1
ATOM 1705 O O . GLY A 1 229 ? 20.672 -9.25 -5.016 1 72.06 229 GLY A O 1
ATOM 1706 N N . LEU A 1 230 ? 22.875 -9.086 -5.031 1 78.25 230 LEU A N 1
ATOM 1707 C CA . LEU A 1 230 ? 22.938 -8.75 -6.449 1 78.25 230 LEU A CA 1
ATOM 1708 C C . LEU A 1 230 ? 23.344 -9.969 -7.273 1 78.25 230 LEU A C 1
ATOM 1710 O O . LEU A 1 230 ? 24.172 -10.773 -6.844 1 78.25 230 LEU A O 1
ATOM 1714 N N . SER A 1 231 ? 22.766 -10.148 -8.375 1 75.38 231 SER A N 1
ATOM 1715 C CA . SER A 1 231 ? 23.141 -11.211 -9.297 1 75.38 231 SER A CA 1
ATOM 1716 C C . SER A 1 231 ? 24.516 -10.938 -9.898 1 75.38 231 SER A C 1
ATOM 1718 O O . SER A 1 231 ? 25.266 -11.867 -10.211 1 75.38 231 SER A O 1
ATOM 1720 N N . LEU A 1 232 ? 24.875 -9.719 -9.977 1 74.44 232 LEU A N 1
ATOM 1721 C CA . LEU A 1 232 ? 26.156 -9.32 -10.531 1 74.44 232 LEU A CA 1
ATOM 1722 C C . LEU A 1 232 ? 27.312 -9.898 -9.711 1 74.44 232 LEU A C 1
ATOM 1724 O O . LEU A 1 232 ? 28.375 -10.219 -10.258 1 74.44 232 LEU A O 1
ATOM 1728 N N . THR A 1 233 ? 27.047 -10.117 -8.516 1 72.56 233 THR A N 1
ATOM 1729 C CA . THR A 1 233 ? 28.078 -10.633 -7.633 1 72.56 233 THR A CA 1
ATOM 1730 C C . THR A 1 233 ? 28.016 -12.156 -7.562 1 72.56 233 THR A C 1
ATOM 1732 O O . THR A 1 233 ? 28.875 -12.789 -6.93 1 72.56 233 THR A O 1
ATOM 1735 N N . GLY A 1 234 ? 27.016 -12.75 -8.234 1 73.12 234 GLY A N 1
ATOM 1736 C CA . GLY A 1 234 ? 26.844 -14.195 -8.219 1 73.12 234 GLY A CA 1
ATOM 1737 C C . GLY A 1 234 ? 26.219 -14.711 -6.934 1 73.12 234 GLY A C 1
ATOM 1738 O O . GLY A 1 234 ? 26.172 -15.914 -6.703 1 73.12 234 GLY A O 1
ATOM 1739 N N . SER A 1 235 ? 25.797 -13.828 -6.188 1 70.56 235 SER A N 1
ATOM 1740 C CA . SER A 1 235 ? 25.344 -14.227 -4.863 1 70.56 235 SER A CA 1
ATOM 1741 C C . SER A 1 235 ? 23.844 -14.516 -4.863 1 70.56 235 SER A C 1
ATOM 1743 O O . SER A 1 235 ? 23.328 -15.172 -3.955 1 70.56 235 SER A O 1
ATOM 1745 N N . HIS A 1 236 ? 23.234 -14.039 -5.832 1 69.44 236 HIS A N 1
ATOM 1746 C CA . HIS A 1 236 ? 21.781 -14.195 -5.816 1 69.44 236 HIS A CA 1
ATOM 1747 C C . HIS A 1 236 ? 21.344 -15.445 -6.566 1 69.44 236 HIS A C 1
ATOM 1749 O O . HIS A 1 236 ? 20.922 -15.375 -7.723 1 69.44 236 HIS A O 1
ATOM 1755 N N . THR A 1 237 ? 21.453 -16.625 -5.883 1 74.06 237 THR A N 1
ATOM 1756 C CA . THR A 1 237 ? 21.094 -17.906 -6.473 1 74.06 237 THR A CA 1
ATOM 1757 C C . THR A 1 237 ? 19.812 -18.453 -5.855 1 74.06 237 THR A C 1
ATOM 1759 O O . THR A 1 237 ? 19.297 -19.484 -6.277 1 74.06 237 THR A O 1
ATOM 1762 N N . LEU A 1 238 ? 19.344 -17.656 -4.914 1 78.06 238 LEU A N 1
ATOM 1763 C CA . LEU A 1 238 ? 18.109 -18.062 -4.266 1 78.06 238 LEU A CA 1
ATOM 1764 C C . LEU A 1 238 ? 16.891 -17.5 -4.992 1 78.06 238 LEU A C 1
ATOM 1766 O O . LEU A 1 238 ? 16.953 -16.391 -5.535 1 78.06 238 LEU A O 1
ATOM 1770 N N . CYS A 1 239 ? 15.93 -18.359 -5.004 1 78.5 239 CYS A N 1
ATOM 1771 C CA . CYS A 1 239 ? 14.703 -17.953 -5.672 1 78.5 239 CYS A CA 1
ATOM 1772 C C . CYS A 1 239 ? 13.578 -17.734 -4.664 1 78.5 239 CYS A C 1
ATOM 1774 O O . CYS A 1 239 ? 13.633 -18.266 -3.547 1 78.5 239 CYS A O 1
ATOM 1776 N N . GLY A 1 240 ? 12.664 -16.828 -4.969 1 83.38 240 GLY A N 1
ATOM 1777 C CA . GLY A 1 240 ? 11.5 -16.656 -4.113 1 83.38 240 GLY A CA 1
ATOM 1778 C C . GLY A 1 240 ? 11.344 -15.242 -3.592 1 83.38 240 GLY A C 1
ATOM 1779 O O . GLY A 1 240 ? 10.477 -14.969 -2.764 1 83.38 240 GLY A O 1
ATOM 1780 N N . ASP A 1 241 ? 12.164 -14.461 -4.109 1 84.75 241 ASP A N 1
ATOM 1781 C CA . ASP A 1 241 ? 12.102 -13.094 -3.609 1 84.75 241 ASP A CA 1
ATOM 1782 C C . ASP A 1 241 ? 11.062 -12.281 -4.367 1 84.75 241 ASP A C 1
ATOM 1784 O O . ASP A 1 241 ? 11.367 -11.211 -4.902 1 84.75 241 ASP A O 1
ATOM 1788 N N . TYR A 1 242 ? 9.836 -12.953 -4.34 1 88.44 242 TYR A N 1
ATOM 1789 C CA . TYR A 1 242 ? 8.734 -12.289 -5.027 1 88.44 242 TYR A CA 1
ATOM 1790 C C . TYR A 1 242 ? 7.695 -11.789 -4.035 1 88.44 242 TYR A C 1
ATOM 1792 O O . TYR A 1 242 ? 7.488 -12.398 -2.98 1 88.44 242 TYR A O 1
ATOM 1800 N N . LEU A 1 243 ? 7.047 -10.594 -4.469 1 89.31 243 LEU A N 1
ATOM 1801 C CA . LEU A 1 243 ? 6.105 -9.742 -3.758 1 89.31 243 LEU A CA 1
ATOM 1802 C C . LEU A 1 243 ? 6.723 -9.195 -2.473 1 89.31 243 LEU A C 1
ATOM 1804 O O . LEU A 1 243 ? 6.562 -9.797 -1.405 1 89.31 243 LEU A O 1
ATOM 1808 N N . TYR A 1 244 ? 7.277 -8.203 -2.621 1 94.25 244 TYR A N 1
ATOM 1809 C CA . TYR A 1 244 ? 7.477 -7.367 -3.799 1 94.25 244 TYR A CA 1
ATOM 1810 C C . TYR A 1 244 ? 8.961 -7.184 -4.09 1 94.25 244 TYR A C 1
ATOM 1812 O O . TYR A 1 244 ? 9.812 -7.641 -3.328 1 94.25 244 TYR A O 1
ATOM 1820 N N . SER A 1 245 ? 9.336 -6.559 -5.125 1 95.06 245 SER A N 1
ATOM 1821 C CA . SER A 1 245 ? 10.68 -6.453 -5.68 1 95.06 245 SER A CA 1
ATOM 1822 C C . SER A 1 245 ? 11.547 -5.512 -4.855 1 95.06 245 SER A C 1
ATOM 1824 O O . SER A 1 245 ? 11.281 -4.309 -4.797 1 95.06 245 SER A O 1
ATOM 1826 N N . GLY A 1 246 ? 12.602 -6.062 -4.355 1 94.81 246 GLY A N 1
ATOM 1827 C CA . GLY A 1 246 ? 13.562 -5.238 -3.627 1 94.81 246 GLY A CA 1
ATOM 1828 C C . GLY A 1 246 ? 14.297 -4.254 -4.516 1 94.81 246 GLY A C 1
ATOM 1829 O O . GLY A 1 246 ? 14.586 -3.131 -4.102 1 94.81 246 GLY A O 1
ATOM 1830 N N . HIS A 1 247 ? 14.656 -4.695 -5.719 1 94.88 247 HIS A N 1
ATOM 1831 C CA . HIS A 1 247 ? 15.32 -3.809 -6.668 1 94.88 247 HIS A CA 1
ATOM 1832 C C . HIS A 1 247 ? 14.461 -2.582 -6.965 1 94.88 247 HIS A C 1
ATOM 1834 O O . HIS A 1 247 ? 14.969 -1.459 -7.004 1 94.88 247 HIS A O 1
ATOM 1840 N N . THR A 1 248 ? 13.203 -2.828 -7.129 1 97.44 248 THR A N 1
ATOM 1841 C CA . THR A 1 248 ? 12.305 -1.713 -7.395 1 97.44 248 THR A CA 1
ATOM 1842 C C . THR A 1 248 ? 12.25 -0.765 -6.203 1 97.44 248 THR A C 1
ATOM 1844 O O . THR A 1 248 ? 12.203 0.455 -6.371 1 97.44 248 THR A O 1
ATOM 1847 N N . VAL A 1 249 ? 12.25 -1.331 -5.016 1 98.06 249 VAL A N 1
ATOM 1848 C CA . VAL A 1 249 ? 12.234 -0.518 -3.805 1 98.06 249 VAL A CA 1
ATOM 1849 C C . VAL A 1 249 ? 13.461 0.394 -3.779 1 98.06 249 VAL A C 1
ATOM 1851 O O . VAL A 1 249 ? 13.336 1.604 -3.574 1 98.06 249 VAL A O 1
ATOM 1854 N N . VAL A 1 250 ? 14.609 -0.153 -4.047 1 97.62 250 VAL A N 1
ATOM 1855 C CA . VAL A 1 250 ? 15.859 0.595 -3.963 1 97.62 250 VAL A CA 1
ATOM 1856 C C . VAL A 1 250 ? 15.891 1.661 -5.055 1 97.62 250 VAL A C 1
ATOM 1858 O O . VAL A 1 250 ? 16.234 2.816 -4.793 1 97.62 250 VAL A O 1
ATOM 1861 N N . LEU A 1 251 ? 15.523 1.293 -6.25 1 98.44 251 LEU A N 1
ATOM 1862 C CA . LEU A 1 251 ? 15.523 2.234 -7.363 1 98.44 251 LEU A CA 1
ATOM 1863 C C . LEU A 1 251 ? 14.562 3.385 -7.105 1 98.44 251 LEU A C 1
ATOM 1865 O O . LEU A 1 251 ? 14.922 4.551 -7.27 1 98.44 251 LEU A O 1
ATOM 1869 N N . THR A 1 252 ? 13.367 3.078 -6.645 1 98.62 252 THR A N 1
ATOM 1870 C CA . THR A 1 252 ? 12.328 4.078 -6.434 1 98.62 252 THR A CA 1
ATOM 1871 C C . THR A 1 252 ? 12.672 4.98 -5.25 1 98.62 252 THR A C 1
ATOM 1873 O O . THR A 1 252 ? 12.648 6.207 -5.367 1 98.62 252 THR A O 1
ATOM 1876 N N . LEU A 1 253 ? 13.016 4.371 -4.148 1 98.75 253 LEU A N 1
ATOM 1877 C CA . LEU A 1 253 ? 13.281 5.156 -2.947 1 98.75 253 LEU A CA 1
ATOM 1878 C C . LEU A 1 253 ? 14.492 6.066 -3.146 1 98.75 253 LEU A C 1
ATOM 1880 O O . LEU A 1 253 ? 14.453 7.242 -2.775 1 98.75 253 LEU A O 1
ATOM 1884 N N . THR A 1 254 ? 15.547 5.492 -3.713 1 98.62 254 THR A N 1
ATOM 1885 C CA . THR A 1 254 ? 16.766 6.273 -3.926 1 98.62 254 THR A CA 1
ATOM 1886 C C . THR A 1 254 ? 16.5 7.441 -4.871 1 98.62 254 THR A C 1
ATOM 1888 O O . THR A 1 254 ? 16.969 8.555 -4.641 1 98.62 254 THR A O 1
ATOM 1891 N N . CYS A 1 255 ? 15.758 7.176 -5.836 1 98.62 255 CYS A N 1
ATOM 1892 C CA . CYS A 1 255 ? 15.391 8.242 -6.762 1 98.62 255 CYS A CA 1
ATOM 1893 C C . CYS A 1 255 ? 14.586 9.32 -6.059 1 98.62 255 CYS A C 1
ATOM 1895 O O . CYS A 1 255 ? 14.828 10.516 -6.25 1 98.62 255 CYS A O 1
ATOM 1897 N N . LEU A 1 256 ? 13.625 8.945 -5.266 1 97.88 256 LEU A N 1
ATOM 1898 C CA . LEU A 1 256 ? 12.789 9.898 -4.543 1 97.88 256 LEU A CA 1
ATOM 1899 C C . LEU A 1 256 ? 13.633 10.766 -3.621 1 97.88 256 LEU A C 1
ATOM 1901 O O . LEU A 1 256 ? 13.445 11.984 -3.562 1 97.88 256 LEU A O 1
ATOM 1905 N N . PHE A 1 257 ? 14.547 10.188 -2.92 1 97.88 257 PHE A N 1
ATOM 1906 C CA . PHE A 1 257 ? 15.398 10.945 -2.004 1 97.88 257 PHE A CA 1
ATOM 1907 C C . PHE A 1 257 ? 16.344 11.859 -2.773 1 97.88 257 PHE A C 1
ATOM 1909 O O . PHE A 1 257 ? 16.562 13.008 -2.373 1 97.88 257 PHE A O 1
ATOM 1916 N N . ALA A 1 258 ? 16.922 11.305 -3.857 1 97.5 258 ALA A N 1
ATOM 1917 C CA . ALA A 1 258 ? 17.781 12.133 -4.688 1 97.5 258 ALA A CA 1
ATOM 1918 C C . ALA A 1 258 ? 17.047 13.359 -5.203 1 97.5 258 ALA A C 1
ATOM 1920 O O . ALA A 1 258 ? 17.594 14.469 -5.223 1 97.5 258 ALA A O 1
ATOM 1921 N N . GLN A 1 259 ? 15.82 13.188 -5.531 1 95.5 259 GLN A N 1
ATOM 1922 C CA . GLN A 1 259 ? 15.008 14.281 -6.051 1 95.5 259 GLN A CA 1
ATOM 1923 C C . GLN A 1 259 ? 14.609 15.242 -4.938 1 95.5 259 GLN A C 1
ATOM 1925 O O . GLN A 1 259 ? 14.625 16.469 -5.129 1 95.5 259 GLN A O 1
ATOM 1930 N N . GLU A 1 260 ? 14.289 14.766 -3.838 1 93.06 260 GLU A N 1
ATOM 1931 C CA . GLU A 1 260 ? 13.773 15.57 -2.738 1 93.06 260 GLU A CA 1
ATOM 1932 C C . GLU A 1 260 ? 14.859 16.453 -2.135 1 93.06 260 GLU A C 1
ATOM 1934 O O . GLU A 1 260 ? 14.602 17.609 -1.769 1 93.06 260 GLU A O 1
ATOM 1939 N N . TYR A 1 261 ? 16.047 15.914 -2.053 1 95.06 261 TYR A N 1
ATOM 1940 C CA . TYR A 1 261 ? 17.094 16.625 -1.316 1 95.06 261 TYR A CA 1
ATOM 1941 C C . TYR A 1 261 ? 18.172 17.141 -2.262 1 95.06 261 TYR A C 1
ATOM 1943 O O . TYR A 1 261 ? 19.359 17.094 -1.938 1 95.06 261 TYR A O 1
ATOM 1951 N N . SER A 1 262 ? 17.781 17.5 -3.426 1 94.5 262 SER A N 1
ATOM 1952 C CA . SER A 1 262 ? 18.625 18.203 -4.375 1 94.5 262 SER A CA 1
ATOM 1953 C C . SER A 1 262 ? 17.984 19.5 -4.84 1 94.5 262 SER A C 1
ATOM 1955 O O . SER A 1 262 ? 16.75 19.609 -4.91 1 94.5 262 SER A O 1
ATOM 1957 N N . PRO A 1 263 ? 18.797 20.516 -5.027 1 91.69 263 PRO A N 1
ATOM 1958 C CA . PRO A 1 263 ? 18.234 21.781 -5.512 1 91.69 263 PRO A CA 1
ATOM 1959 C C . PRO A 1 263 ? 17.625 21.656 -6.91 1 91.69 263 PRO A C 1
ATOM 1961 O O . PRO A 1 263 ? 18.078 20.828 -7.707 1 91.69 263 PRO A O 1
ATOM 1964 N N . ARG A 1 264 ? 16.688 22.453 -7.207 1 89.25 264 ARG A N 1
ATOM 1965 C CA . ARG A 1 264 ? 16 22.438 -8.5 1 89.25 264 ARG A CA 1
ATOM 1966 C C . ARG A 1 264 ? 16.953 22.844 -9.625 1 89.25 264 ARG A C 1
ATOM 1968 O O . ARG A 1 264 ? 16.781 22.422 -10.773 1 89.25 264 ARG A O 1
ATOM 1975 N N . ARG A 1 265 ? 18 23.562 -9.32 1 92.31 265 ARG A N 1
ATOM 1976 C CA . ARG A 1 265 ? 18.969 24.016 -10.312 1 92.31 265 ARG A CA 1
ATOM 1977 C C . ARG A 1 265 ? 19.766 22.828 -10.867 1 92.31 265 ARG A C 1
ATOM 1979 O O . ARG A 1 265 ? 20.328 22.922 -11.961 1 92.31 265 ARG A O 1
ATOM 1986 N N . TRP A 1 266 ? 19.828 21.719 -10.133 1 94.69 266 TRP A N 1
ATOM 1987 C CA . TRP A 1 266 ? 20.484 20.5 -10.602 1 94.69 266 TRP A CA 1
ATOM 1988 C C . TRP A 1 266 ? 19.562 19.688 -11.5 1 94.69 266 TRP A C 1
ATOM 1990 O O . TRP A 1 266 ? 19.391 18.484 -11.305 1 94.69 266 TRP A O 1
ATOM 2000 N N . PHE A 1 267 ? 19.109 20.344 -12.531 1 95.06 267 PHE A N 1
ATOM 2001 C CA . PHE A 1 267 ? 18.078 19.781 -13.391 1 95.06 267 PHE A CA 1
ATOM 2002 C C . PHE A 1 267 ? 18.562 18.5 -14.039 1 95.06 267 PHE A C 1
ATOM 2004 O O . PHE A 1 267 ? 17.875 17.469 -13.984 1 95.06 267 PHE A O 1
ATOM 2011 N N . TRP A 1 268 ? 19.75 18.5 -14.633 1 96.12 268 TRP A N 1
ATOM 2012 C CA . TRP A 1 268 ? 20.25 17.344 -15.359 1 96.12 268 TRP A CA 1
ATOM 2013 C C . TRP A 1 268 ? 20.531 16.188 -14.406 1 96.12 268 TRP A C 1
ATOM 2015 O O . TRP A 1 268 ? 20.359 15.023 -14.766 1 96.12 268 TRP A O 1
ATOM 2025 N N . TYR A 1 269 ? 20.969 16.5 -13.18 1 96.88 269 TYR A N 1
ATOM 2026 C CA . TYR A 1 269 ? 21.188 15.477 -12.156 1 96.88 269 TYR A CA 1
ATOM 2027 C C . TYR A 1 269 ? 19.875 14.789 -11.805 1 96.88 269 TYR A C 1
ATOM 2029 O O . TYR A 1 269 ? 19.797 13.562 -11.742 1 96.88 269 TYR A O 1
ATOM 2037 N N . ARG A 1 270 ? 18.891 15.539 -11.68 1 96.88 270 ARG A N 1
ATOM 2038 C CA . ARG A 1 270 ? 17.578 15.016 -11.32 1 96.88 270 ARG A CA 1
ATOM 2039 C C . ARG A 1 270 ? 17 14.172 -12.453 1 96.88 270 ARG A C 1
ATOM 2041 O O . ARG A 1 270 ? 16.422 13.102 -12.203 1 96.88 270 ARG A O 1
ATOM 2048 N N . VAL A 1 271 ? 17.156 14.633 -13.656 1 97.88 271 VAL A N 1
ATOM 2049 C CA . VAL A 1 271 ? 16.672 13.891 -14.812 1 97.88 271 VAL A CA 1
ATOM 2050 C C . VAL A 1 271 ? 17.422 12.562 -14.93 1 97.88 271 VAL A C 1
ATOM 2052 O O . VAL A 1 271 ? 16.828 11.523 -15.219 1 97.88 271 VAL A O 1
ATOM 2055 N N . LEU A 1 272 ? 18.672 12.625 -14.695 1 98.06 272 LEU A N 1
ATOM 2056 C CA . LEU A 1 272 ? 19.484 11.414 -14.773 1 98.06 272 LEU A CA 1
ATOM 2057 C C . LEU A 1 272 ? 19.031 10.398 -13.719 1 98.06 272 LEU A C 1
ATOM 2059 O O . LEU A 1 272 ? 18.875 9.219 -14.023 1 98.06 272 LEU A O 1
ATOM 2063 N N . CYS A 1 273 ? 18.844 10.875 -12.516 1 97.94 273 CYS A N 1
ATOM 2064 C CA . CYS A 1 273 ? 18.359 9.977 -11.461 1 97.94 273 CYS A CA 1
ATOM 2065 C C . CYS A 1 273 ? 17.016 9.367 -11.828 1 97.94 273 CYS A C 1
ATOM 2067 O O . CYS A 1 273 ? 16.812 8.172 -11.633 1 97.94 273 CYS A O 1
ATOM 2069 N N . PHE A 1 274 ? 16.188 10.188 -12.398 1 98.06 274 PHE A N 1
ATOM 2070 C CA . PHE A 1 274 ? 14.867 9.734 -12.805 1 98.06 274 PHE A CA 1
ATOM 2071 C C . PHE A 1 274 ? 14.961 8.695 -13.914 1 98.06 274 PHE A C 1
ATOM 2073 O O . PHE A 1 274 ? 14.312 7.648 -13.852 1 98.06 274 PHE A O 1
ATOM 2080 N N . LEU A 1 275 ? 15.781 8.914 -14.867 1 98.44 275 LEU A N 1
ATOM 2081 C CA . LEU A 1 275 ? 15.938 8.008 -16 1 98.44 275 LEU A CA 1
ATOM 2082 C C . LEU A 1 275 ? 16.562 6.691 -15.555 1 98.44 275 LEU A C 1
ATOM 2084 O O . LEU A 1 275 ? 16.188 5.621 -16.031 1 98.44 275 LEU A O 1
ATOM 2088 N N . LEU A 1 276 ? 17.516 6.773 -14.641 1 98.56 276 LEU A N 1
ATOM 2089 C CA . LEU A 1 276 ? 18.141 5.559 -14.117 1 98.56 276 LEU A CA 1
ATOM 2090 C C . LEU A 1 276 ? 17.109 4.695 -13.391 1 98.56 276 LEU A C 1
ATOM 2092 O O . LEU A 1 276 ? 17.078 3.479 -13.578 1 98.56 276 LEU A O 1
ATOM 2096 N N . ALA A 1 277 ? 16.25 5.312 -12.633 1 98.56 277 ALA A N 1
ATOM 2097 C CA . ALA A 1 277 ? 15.234 4.57 -11.875 1 98.56 277 ALA A CA 1
ATOM 2098 C C . ALA A 1 277 ? 14.188 3.963 -12.805 1 98.56 277 ALA A C 1
ATOM 2100 O O . ALA A 1 277 ? 13.891 2.771 -12.719 1 98.56 277 ALA A O 1
ATOM 2101 N N . VAL A 1 278 ? 13.672 4.73 -13.758 1 98.38 278 VAL A N 1
ATOM 2102 C CA . VAL A 1 278 ? 12.594 4.289 -14.641 1 98.38 278 VAL A CA 1
ATOM 2103 C C . VAL A 1 278 ? 13.109 3.195 -15.578 1 98.38 278 VAL A C 1
ATOM 2105 O O . VAL A 1 278 ? 12.445 2.174 -15.773 1 98.38 278 VAL A O 1
ATOM 2108 N N . SER A 1 279 ? 14.289 3.426 -16.125 1 98.19 279 SER A N 1
ATOM 2109 C CA . SER A 1 279 ? 14.852 2.408 -17 1 98.19 279 SER A CA 1
ATOM 2110 C C . SER A 1 279 ? 15.227 1.148 -16.234 1 98.19 279 SER A C 1
ATOM 2112 O O . SER A 1 279 ? 15.125 0.038 -16.75 1 98.19 279 SER A O 1
ATOM 2114 N N . GLY A 1 280 ? 15.672 1.32 -15 1 98 280 GLY A N 1
ATOM 2115 C CA . GLY A 1 280 ? 15.938 0.157 -14.172 1 98 280 GLY A CA 1
ATOM 2116 C C . GLY A 1 280 ? 14.703 -0.677 -13.891 1 98 280 GLY A C 1
ATOM 2117 O O . GLY A 1 280 ? 14.734 -1.904 -14.008 1 98 280 GLY A O 1
ATOM 2118 N N . VAL A 1 281 ? 13.625 -0.003 -13.594 1 97.69 281 VAL A N 1
ATOM 2119 C CA . VAL A 1 281 ? 12.367 -0.687 -13.32 1 97.69 281 VAL A CA 1
ATOM 2120 C C . VAL A 1 281 ? 11.852 -1.352 -14.594 1 97.69 281 VAL A C 1
ATOM 2122 O O . VAL A 1 281 ? 11.398 -2.5 -14.562 1 97.69 281 VAL A O 1
ATOM 2125 N N . ALA A 1 282 ? 11.961 -0.694 -15.727 1 96.88 282 ALA A N 1
ATOM 2126 C CA . ALA A 1 282 ? 11.562 -1.27 -17 1 96.88 282 ALA A CA 1
ATOM 2127 C C . ALA A 1 282 ? 12.406 -2.494 -17.344 1 96.88 282 ALA A C 1
ATOM 2129 O O . ALA A 1 282 ? 11.898 -3.48 -17.875 1 96.88 282 ALA A O 1
ATOM 2130 N N . ALA A 1 283 ? 13.609 -2.412 -17 1 96.94 283 ALA A N 1
ATOM 2131 C CA . ALA A 1 283 ? 14.523 -3.51 -17.281 1 96.94 283 ALA A CA 1
ATOM 2132 C C . ALA A 1 283 ? 14.188 -4.742 -16.453 1 96.94 283 ALA A C 1
ATOM 2134 O O . ALA A 1 283 ? 14.32 -5.875 -16.922 1 96.94 283 ALA A O 1
ATOM 2135 N N . ILE A 1 284 ? 13.797 -4.523 -15.219 1 94.44 284 ILE A N 1
ATOM 2136 C CA . ILE A 1 284 ? 13.43 -5.652 -14.375 1 94.44 284 ILE A CA 1
ATOM 2137 C C . ILE A 1 284 ? 12.242 -6.391 -14.992 1 94.44 284 ILE A C 1
ATOM 2139 O O . ILE A 1 284 ? 12.203 -7.625 -14.984 1 94.44 284 ILE A O 1
ATOM 2143 N N . LEU A 1 285 ? 11.281 -5.688 -15.539 1 95.25 285 LEU A N 1
ATOM 2144 C CA . LEU A 1 285 ? 10.109 -6.277 -16.172 1 95.25 285 LEU A CA 1
ATOM 2145 C C . LEU A 1 285 ? 10.492 -6.973 -17.484 1 95.25 285 LEU A C 1
ATOM 2147 O O . LEU A 1 285 ? 10.047 -8.094 -17.75 1 95.25 285 LEU A O 1
ATOM 2151 N N . ALA A 1 286 ? 11.383 -6.375 -18.188 1 95.56 286 ALA A N 1
ATOM 2152 C CA . ALA A 1 286 ? 11.82 -6.945 -19.469 1 95.56 286 ALA A CA 1
ATOM 2153 C C . ALA A 1 286 ? 12.617 -8.227 -19.234 1 95.56 286 ALA A C 1
ATOM 2155 O O . ALA A 1 286 ? 12.641 -9.109 -20.094 1 95.56 286 ALA A O 1
ATOM 2156 N N . ALA A 1 287 ? 13.219 -8.344 -18.125 1 93.38 287 ALA A N 1
ATOM 2157 C CA . ALA A 1 287 ? 14.023 -9.516 -17.812 1 93.38 287 ALA A CA 1
ATOM 2158 C C . ALA A 1 287 ? 13.148 -10.664 -17.328 1 93.38 287 ALA A C 1
ATOM 2160 O O . ALA A 1 287 ? 13.609 -11.805 -17.203 1 93.38 287 ALA A O 1
ATOM 2161 N N . HIS A 1 288 ? 11.875 -10.438 -17.047 1 92.62 288 HIS A N 1
ATOM 2162 C CA . HIS A 1 288 ? 10.953 -11.422 -16.5 1 92.62 288 HIS A CA 1
ATOM 2163 C C . HIS A 1 288 ? 11.469 -11.992 -15.188 1 92.62 288 HIS A C 1
ATOM 2165 O O . HIS A 1 288 ? 11.344 -13.188 -14.938 1 92.62 288 HIS A O 1
ATOM 2171 N N . ASP A 1 289 ? 12.141 -11.148 -14.461 1 89.94 289 ASP A N 1
ATOM 2172 C CA . ASP A 1 289 ? 12.688 -11.594 -13.18 1 89.94 289 ASP A CA 1
ATOM 2173 C C . ASP A 1 289 ? 11.703 -11.336 -12.047 1 89.94 289 ASP A C 1
ATOM 2175 O O . ASP A 1 289 ? 11.797 -11.945 -10.984 1 89.94 289 ASP A O 1
ATOM 2179 N N . HIS A 1 290 ? 10.844 -10.422 -12.258 1 93.31 290 HIS A N 1
ATOM 2180 C CA . HIS A 1 290 ? 9.766 -10.117 -11.328 1 93.31 290 HIS A CA 1
ATOM 2181 C C . HIS A 1 290 ? 8.43 -9.984 -12.047 1 93.31 290 HIS A C 1
ATOM 2183 O O . HIS A 1 290 ? 8.383 -9.531 -13.195 1 93.31 290 HIS A O 1
ATOM 2189 N N . TYR A 1 291 ? 7.391 -10.453 -11.398 1 95.56 291 TYR A N 1
ATOM 2190 C CA . TYR A 1 291 ? 6.043 -10.234 -11.914 1 95.56 291 TYR A CA 1
ATOM 2191 C C . TYR A 1 291 ? 5.695 -8.758 -11.922 1 95.56 291 TYR A C 1
ATOM 2193 O O . TYR A 1 291 ? 6.254 -7.977 -11.141 1 95.56 291 TYR A O 1
ATOM 2201 N N . SER A 1 292 ? 4.789 -8.391 -12.773 1 96.62 292 SER A N 1
ATOM 2202 C CA . SER A 1 292 ? 4.32 -7.012 -12.828 1 96.62 292 SER A CA 1
ATOM 2203 C C . SER A 1 292 ? 3.744 -6.57 -11.492 1 96.62 292 SER A C 1
ATOM 2205 O O . SER A 1 292 ? 3.936 -5.426 -11.078 1 96.62 292 SER A O 1
ATOM 2207 N N . ILE A 1 293 ? 3.074 -7.453 -10.805 1 96.81 293 ILE A N 1
ATOM 2208 C CA . ILE A 1 293 ? 2.465 -7.113 -9.523 1 96.81 293 ILE A CA 1
ATOM 2209 C C . ILE A 1 293 ? 3.557 -6.832 -8.492 1 96.81 293 ILE A C 1
ATOM 2211 O O . ILE A 1 293 ? 3.377 -6 -7.605 1 96.81 293 ILE A O 1
ATOM 2215 N N . ASP A 1 294 ? 4.766 -7.473 -8.617 1 96.38 294 ASP A N 1
ATOM 2216 C CA . ASP A 1 294 ? 5.902 -7.215 -7.738 1 96.38 294 ASP A CA 1
ATOM 2217 C C . ASP A 1 294 ? 6.375 -5.766 -7.859 1 96.38 294 ASP A C 1
ATOM 2219 O O . ASP A 1 294 ? 6.605 -5.098 -6.848 1 96.38 294 ASP A O 1
ATOM 2223 N N . VAL A 1 295 ? 6.438 -5.469 -9.055 1 97.38 295 VAL A N 1
ATOM 2224 C CA . VAL A 1 295 ? 6.961 -4.141 -9.359 1 97.38 295 VAL A CA 1
ATOM 2225 C C . VAL A 1 295 ? 5.941 -3.078 -8.945 1 97.38 295 VAL A C 1
ATOM 2227 O O . VAL A 1 295 ? 6.297 -2.082 -8.312 1 97.38 295 VAL A O 1
ATOM 2230 N N . LEU A 1 296 ? 4.723 -3.305 -9.227 1 97.44 296 LEU A N 1
ATOM 2231 C CA . LEU A 1 296 ? 3.67 -2.352 -8.891 1 97.44 296 LEU A CA 1
ATOM 2232 C C . LEU A 1 296 ? 3.527 -2.205 -7.383 1 97.44 296 LEU A C 1
ATOM 2234 O O . LEU A 1 296 ? 3.43 -1.088 -6.871 1 97.44 296 LEU A O 1
ATOM 2238 N N . ALA A 1 297 ? 3.473 -3.32 -6.742 1 97.44 297 ALA A N 1
ATOM 2239 C CA . ALA A 1 297 ? 3.35 -3.291 -5.285 1 97.44 297 ALA A CA 1
ATOM 2240 C C . ALA A 1 297 ? 4.539 -2.576 -4.648 1 97.44 297 ALA A C 1
ATOM 2242 O O . ALA A 1 297 ? 4.367 -1.776 -3.727 1 97.44 297 ALA A O 1
ATOM 2243 N N . ALA A 1 298 ? 5.719 -2.826 -5.156 1 98.25 298 ALA A N 1
ATOM 2244 C CA . ALA A 1 298 ? 6.922 -2.174 -4.641 1 98.25 298 ALA A CA 1
ATOM 2245 C C . ALA A 1 298 ? 6.855 -0.663 -4.84 1 98.25 298 ALA A C 1
ATOM 2247 O O . ALA A 1 298 ? 7.156 0.104 -3.922 1 98.25 298 ALA A O 1
ATOM 2248 N N . TYR A 1 299 ? 6.504 -0.291 -6.031 1 98.12 299 TYR A N 1
ATOM 2249 C CA . TYR A 1 299 ? 6.375 1.132 -6.324 1 98.12 299 TYR A CA 1
ATOM 2250 C C . TYR A 1 299 ? 5.355 1.789 -5.402 1 98.12 299 TYR A C 1
ATOM 2252 O O . TYR A 1 299 ? 5.613 2.855 -4.84 1 98.12 299 TYR A O 1
ATOM 2260 N N . TYR A 1 300 ? 4.227 1.17 -5.27 1 97.94 300 TYR A N 1
ATOM 2261 C CA . TYR A 1 300 ? 3.133 1.728 -4.484 1 97.94 300 TYR A CA 1
ATOM 2262 C C . TYR A 1 300 ? 3.529 1.872 -3.02 1 97.94 300 TYR A C 1
ATOM 2264 O O . TYR A 1 300 ? 3.391 2.949 -2.436 1 97.94 300 TYR A O 1
ATOM 2272 N N . VAL A 1 301 ? 3.992 0.819 -2.385 1 98.06 301 VAL A N 1
ATOM 2273 C CA . VAL A 1 301 ? 4.312 0.84 -0.96 1 98.06 301 VAL A CA 1
ATOM 2274 C C . VAL A 1 301 ? 5.438 1.838 -0.699 1 98.06 301 VAL A C 1
ATOM 2276 O O . VAL A 1 301 ? 5.402 2.582 0.284 1 98.06 301 VAL A O 1
ATOM 2279 N N . THR A 1 302 ? 6.402 1.914 -1.632 1 98.5 302 THR A N 1
ATOM 2280 C CA . THR A 1 302 ? 7.547 2.801 -1.459 1 98.5 302 THR A CA 1
ATOM 2281 C C . THR A 1 302 ? 7.117 4.262 -1.535 1 98.5 302 THR A C 1
ATOM 2283 O O . THR A 1 302 ? 7.441 5.059 -0.651 1 98.5 302 THR A O 1
ATOM 2286 N N . THR A 1 303 ? 6.344 4.609 -2.496 1 97.62 303 THR A N 1
ATOM 2287 C CA . THR A 1 303 ? 5.949 6.004 -2.684 1 97.62 303 THR A CA 1
ATOM 2288 C C . THR A 1 303 ? 4.996 6.449 -1.578 1 97.62 303 THR A C 1
ATOM 2290 O O . THR A 1 303 ? 5.129 7.551 -1.045 1 97.62 303 THR A O 1
ATOM 2293 N N . ARG A 1 304 ? 4.09 5.574 -1.231 1 97.25 304 ARG A N 1
ATOM 2294 C CA . ARG A 1 304 ? 3.123 5.949 -0.206 1 97.25 304 ARG A CA 1
ATOM 2295 C C . ARG A 1 304 ? 3.805 6.141 1.146 1 97.25 304 ARG A C 1
ATOM 2297 O O . ARG A 1 304 ? 3.473 7.066 1.888 1 97.25 304 ARG A O 1
ATOM 2304 N N . LEU A 1 305 ? 4.711 5.227 1.436 1 97.81 305 LEU A N 1
ATOM 2305 C CA . LEU A 1 305 ? 5.438 5.375 2.693 1 97.81 305 LEU A CA 1
ATOM 2306 C C . LEU A 1 305 ? 6.289 6.641 2.684 1 97.81 305 LEU A C 1
ATOM 2308 O O . LEU A 1 305 ? 6.328 7.371 3.674 1 97.81 305 LEU A O 1
ATOM 2312 N N . HIS A 1 306 ? 6.926 6.918 1.559 1 97.69 306 HIS A N 1
ATOM 2313 C CA . HIS A 1 306 ? 7.75 8.109 1.418 1 97.69 306 HIS A CA 1
ATOM 2314 C C . HIS A 1 306 ? 6.91 9.375 1.562 1 97.69 306 HIS A C 1
ATOM 2316 O O . HIS A 1 306 ? 7.277 10.289 2.311 1 97.69 306 HIS A O 1
ATOM 2322 N N . TYR A 1 307 ? 5.766 9.438 0.917 1 95.94 307 TYR A N 1
ATOM 2323 C CA . TYR A 1 307 ? 4.898 10.602 0.973 1 95.94 307 TYR A CA 1
ATOM 2324 C C . TYR A 1 307 ? 4.336 10.805 2.375 1 95.94 307 TYR A C 1
ATOM 2326 O O . TYR A 1 307 ? 4.285 11.93 2.879 1 95.94 307 TYR A O 1
ATOM 2334 N N . THR A 1 308 ? 3.904 9.719 2.969 1 95.81 308 THR A N 1
ATOM 2335 C CA . THR A 1 308 ? 3.316 9.805 4.301 1 95.81 308 THR A CA 1
ATOM 2336 C C . THR A 1 308 ? 4.352 10.273 5.32 1 95.81 308 THR A C 1
ATOM 2338 O O . THR A 1 308 ? 4.082 11.18 6.109 1 95.81 308 THR A O 1
ATOM 2341 N N . TYR A 1 309 ? 5.535 9.719 5.254 1 96.94 309 TYR A N 1
ATOM 2342 C CA . TYR A 1 309 ? 6.582 10.086 6.199 1 96.94 309 TYR A CA 1
ATOM 2343 C C . TYR A 1 309 ? 6.965 11.555 6.047 1 96.94 309 TYR A C 1
ATOM 2345 O O . TYR A 1 309 ? 6.992 12.297 7.027 1 96.94 309 TYR A O 1
ATOM 2353 N N . HIS A 1 310 ? 7.223 11.984 4.883 1 95.75 310 HIS A N 1
ATOM 2354 C CA . HIS A 1 310 ? 7.652 13.352 4.648 1 95.75 310 HIS A CA 1
ATOM 2355 C C . HIS A 1 310 ? 6.504 14.336 4.844 1 95.75 310 HIS A C 1
ATOM 2357 O O . HIS A 1 310 ? 6.715 15.469 5.285 1 95.75 310 HIS A O 1
ATOM 2363 N N . GLY A 1 311 ? 5.285 13.859 4.523 1 93 311 GLY A N 1
ATOM 2364 C CA . GLY A 1 311 ? 4.129 14.688 4.828 1 93 311 GLY A CA 1
ATOM 2365 C C . GLY A 1 311 ? 3.979 14.977 6.312 1 93 311 GLY A C 1
ATOM 2366 O O . GLY A 1 311 ? 3.682 16.109 6.703 1 93 311 GLY A O 1
ATOM 2367 N N . MET A 1 312 ? 4.176 14.008 7.062 1 93.88 312 MET A N 1
ATOM 2368 C CA . MET A 1 312 ? 4.094 14.172 8.508 1 93.88 312 MET A CA 1
ATOM 2369 C C . MET A 1 312 ? 5.262 15 9.031 1 93.88 312 MET A C 1
ATOM 2371 O O . MET A 1 312 ? 5.082 15.836 9.922 1 93.88 312 MET A O 1
ATOM 2375 N N . ALA A 1 313 ? 6.449 14.828 8.453 1 93.75 313 ALA A N 1
ATOM 2376 C CA . ALA A 1 313 ? 7.656 15.508 8.922 1 93.75 313 ALA A CA 1
ATOM 2377 C C . ALA A 1 313 ? 7.605 17 8.594 1 93.75 313 ALA A C 1
ATOM 2379 O O . ALA A 1 313 ? 8.211 17.812 9.297 1 93.75 313 ALA A O 1
ATOM 2380 N N . THR A 1 314 ? 6.816 17.328 7.582 1 90.88 314 THR A N 1
ATOM 2381 C CA . THR A 1 314 ? 6.832 18.719 7.117 1 90.88 314 THR A CA 1
ATOM 2382 C C . THR A 1 314 ? 5.594 19.469 7.602 1 90.88 314 THR A C 1
ATOM 2384 O O . THR A 1 314 ? 5.387 20.625 7.25 1 90.88 314 THR A O 1
ATOM 2387 N N . THR A 1 315 ? 4.754 18.828 8.297 1 89.56 315 THR A N 1
ATOM 2388 C CA . THR A 1 315 ? 3.549 19.453 8.836 1 89.56 315 THR A CA 1
ATOM 2389 C C . THR A 1 315 ? 3.574 19.438 10.359 1 89.56 315 THR A C 1
ATOM 2391 O O . THR A 1 315 ? 3.531 18.375 10.984 1 89.56 315 THR A O 1
ATOM 2394 N N . ALA A 1 316 ? 3.596 20.578 10.93 1 86.75 316 ALA A N 1
ATOM 2395 C CA . ALA A 1 316 ? 3.771 20.734 12.375 1 86.75 316 ALA A CA 1
ATOM 2396 C C . ALA A 1 316 ? 2.676 20.016 13.148 1 86.75 316 ALA A C 1
ATOM 2398 O O . ALA A 1 316 ? 2.953 19.328 14.133 1 86.75 316 ALA A O 1
ATOM 2399 N N . ASP A 1 317 ? 1.445 20.016 12.656 1 87.31 317 ASP A N 1
ATOM 2400 C CA . ASP A 1 317 ? 0.301 19.453 13.359 1 87.31 317 ASP A CA 1
ATOM 2401 C C . ASP A 1 317 ? 0.369 17.922 13.375 1 87.31 317 ASP A C 1
ATOM 2403 O O . ASP A 1 317 ? -0.279 17.266 14.195 1 87.31 317 ASP A O 1
ATOM 2407 N N . LEU A 1 318 ? 1.176 17.422 12.547 1 89.75 318 LEU A N 1
ATOM 2408 C CA . LEU A 1 318 ? 1.21 15.969 12.414 1 89.75 318 LEU A CA 1
ATOM 2409 C C . LEU A 1 318 ? 2.367 15.375 13.211 1 89.75 318 LEU A C 1
ATOM 2411 O O . LEU A 1 318 ? 2.529 14.148 13.266 1 89.75 318 LEU A O 1
ATOM 2415 N N . LYS A 1 319 ? 3.102 16.234 13.82 1 86.94 319 LYS A N 1
ATOM 2416 C CA . LYS A 1 319 ? 4.164 15.789 14.719 1 86.94 319 LYS A CA 1
ATOM 2417 C C . LYS A 1 319 ? 3.709 15.844 16.172 1 86.94 319 LYS A C 1
ATOM 2419 O O . LYS A 1 319 ? 4.5 16.156 17.062 1 86.94 319 LYS A O 1
ATOM 2424 N N . SER A 1 320 ? 2.438 15.773 16.391 1 83.19 320 SER A N 1
ATOM 2425 C CA . SER A 1 320 ? 1.884 15.828 17.734 1 83.19 320 SER A CA 1
ATOM 2426 C C . SER A 1 320 ? 0.986 14.633 18.016 1 83.19 320 SER A C 1
ATOM 2428 O O . SER A 1 320 ? 0.462 14.008 17.094 1 83.19 320 SER A O 1
ATOM 2430 N N . ARG A 1 321 ? 0.946 14.359 19.25 1 79.06 321 ARG A N 1
ATOM 2431 C CA . ARG A 1 321 ? 0.145 13.219 19.688 1 79.06 321 ARG A CA 1
ATOM 2432 C C . ARG A 1 321 ? -1.29 13.641 19.984 1 79.06 321 ARG A C 1
ATOM 2434 O O . ARG A 1 321 ? -2.008 12.945 20.703 1 79.06 321 ARG A O 1
ATOM 2441 N N . GLU A 1 322 ? -1.643 14.609 19.328 1 77.62 322 GLU A N 1
ATOM 2442 C CA . GLU A 1 322 ? -3.008 15.07 19.562 1 77.62 322 GLU A CA 1
ATOM 2443 C C . GLU A 1 322 ? -4.027 14.094 18.969 1 77.62 322 GLU A C 1
ATOM 2445 O O . GLU A 1 322 ? -3.738 13.391 18 1 77.62 322 GLU A O 1
ATOM 2450 N N . SER A 1 323 ? -5.164 13.961 19.531 1 69.81 323 SER A N 1
ATOM 2451 C CA . SER A 1 323 ? -6.195 12.977 19.203 1 69.81 323 SER A CA 1
ATOM 2452 C C . SER A 1 323 ? -6.734 13.18 17.797 1 69.81 323 SER A C 1
ATOM 2454 O O . SER A 1 323 ? -7.172 12.227 17.156 1 69.81 323 SER A O 1
ATOM 2456 N N . GLY A 1 324 ? -6.578 14.266 17.266 1 75.38 324 GLY A N 1
ATOM 2457 C CA . GLY A 1 324 ? -7.121 14.508 15.945 1 75.38 324 GLY A CA 1
ATOM 2458 C C . GLY A 1 324 ? -6.184 14.094 14.828 1 75.38 324 GLY A C 1
ATOM 2459 O O . GLY A 1 324 ? -6.551 14.148 13.648 1 75.38 324 GLY A O 1
ATOM 2460 N N . ASN A 1 325 ? -5.059 13.578 15.227 1 84.38 325 ASN A N 1
ATOM 2461 C CA . ASN A 1 325 ? -4.07 13.172 14.234 1 84.38 325 ASN A CA 1
ATOM 2462 C C . ASN A 1 325 ? -4.301 11.734 13.773 1 84.38 325 ASN A C 1
ATOM 2464 O O . ASN A 1 325 ? -4.047 10.789 14.516 1 84.38 325 ASN A O 1
ATOM 2468 N N . TRP A 1 326 ? -4.691 11.547 12.539 1 85.12 326 TRP A N 1
ATOM 2469 C CA . TRP A 1 326 ? -5.047 10.242 11.984 1 85.12 326 TRP A CA 1
ATOM 2470 C C . TRP A 1 326 ? -3.807 9.375 11.805 1 85.12 326 TRP A C 1
ATOM 2472 O O . TRP A 1 326 ? -3.902 8.148 11.758 1 85.12 326 TRP A O 1
ATOM 2482 N N . PHE A 1 327 ? -2.699 9.953 11.75 1 90.5 327 PHE A N 1
ATOM 2483 C CA . PHE A 1 327 ? -1.484 9.195 11.469 1 90.5 327 PHE A CA 1
ATOM 2484 C C . PHE A 1 327 ? -0.939 8.562 12.75 1 90.5 327 PHE A C 1
ATOM 2486 O O . PHE A 1 327 ? -0.006 7.758 12.695 1 90.5 327 PHE A O 1
ATOM 2493 N N . ARG A 1 328 ? -1.609 8.859 13.836 1 90.88 328 ARG A N 1
ATOM 2494 C CA . ARG A 1 328 ? -1.255 8.203 15.094 1 90.88 328 ARG A CA 1
ATOM 2495 C C . ARG A 1 328 ? -1.562 6.711 15.039 1 90.88 328 ARG A C 1
ATOM 2497 O O . ARG A 1 328 ? -1.018 5.93 15.82 1 90.88 328 ARG A O 1
ATOM 2504 N N . LYS A 1 329 ? -2.373 6.414 14.094 1 90.75 329 LYS A N 1
ATOM 2505 C CA . LYS A 1 329 ? -2.805 5.023 13.969 1 90.75 329 LYS A CA 1
ATOM 2506 C C . LYS A 1 329 ? -1.753 4.188 13.25 1 90.75 329 LYS A C 1
ATOM 2508 O O . LYS A 1 329 ? -1.827 2.955 13.25 1 90.75 329 LYS A O 1
ATOM 2513 N N . LEU A 1 330 ? -0.766 4.824 12.68 1 94.94 330 LEU A N 1
ATOM 2514 C CA . LEU A 1 330 ? 0.331 4.094 12.055 1 94.94 330 LEU A CA 1
ATOM 2515 C C . LEU A 1 330 ? 1.188 3.398 13.109 1 94.94 330 LEU A C 1
ATOM 2517 O O . LEU A 1 330 ? 1.516 3.994 14.141 1 94.94 330 LEU A O 1
ATOM 2521 N N . TRP A 1 331 ? 1.561 2.154 12.812 1 94.75 331 TRP A N 1
ATOM 2522 C CA . TRP A 1 331 ? 2.268 1.376 13.828 1 94.75 331 TRP A CA 1
ATOM 2523 C C . TRP A 1 331 ? 3.633 1.987 14.125 1 94.75 331 TRP A C 1
ATOM 2525 O O . TRP A 1 331 ? 4.164 1.828 15.227 1 94.75 331 TRP A O 1
ATOM 2535 N N . TRP A 1 332 ? 4.18 2.74 13.195 1 96.56 332 TRP A N 1
ATOM 2536 C CA . TRP A 1 332 ? 5.516 3.303 13.383 1 96.56 332 TRP A CA 1
ATOM 2537 C C . TRP A 1 332 ? 5.434 4.777 13.766 1 96.56 332 TRP A C 1
ATOM 2539 O O . TRP A 1 332 ? 6.434 5.496 13.703 1 96.56 332 TRP A O 1
ATOM 2549 N N . PHE A 1 333 ? 4.309 5.293 14.289 1 95.81 333 PHE A N 1
ATOM 2550 C CA . PHE A 1 333 ? 4.113 6.699 14.617 1 95.81 333 PHE A CA 1
ATOM 2551 C C . PHE A 1 333 ? 4.992 7.109 15.789 1 95.81 333 PHE A C 1
ATOM 2553 O O . PHE A 1 333 ? 5.613 8.172 15.766 1 95.81 333 PHE A O 1
ATOM 2560 N N . ARG A 1 334 ? 5.07 6.266 16.812 1 94.5 334 ARG A N 1
ATOM 2561 C CA . ARG A 1 334 ? 5.871 6.578 18 1 94.5 334 ARG A CA 1
ATOM 2562 C C . ARG A 1 334 ? 7.352 6.672 17.641 1 94.5 334 ARG A C 1
ATOM 2564 O O . ARG A 1 334 ? 8.07 7.512 18.172 1 94.5 334 ARG A O 1
ATOM 2571 N N . ILE A 1 335 ? 7.785 5.809 16.75 1 96.56 335 ILE A N 1
ATOM 2572 C CA . ILE A 1 335 ? 9.172 5.836 16.297 1 96.56 335 ILE A CA 1
ATOM 2573 C C . ILE A 1 335 ? 9.422 7.109 15.484 1 96.56 335 ILE A C 1
ATOM 2575 O O . ILE A 1 335 ? 10.461 7.75 15.633 1 96.56 335 ILE A O 1
ATOM 2579 N N . PHE A 1 336 ? 8.461 7.469 14.734 1 96.56 336 PHE A N 1
ATOM 2580 C CA . PHE A 1 336 ? 8.523 8.695 13.953 1 96.56 336 PHE A CA 1
ATOM 2581 C C . PHE A 1 336 ? 8.688 9.906 14.859 1 96.56 336 PHE A C 1
ATOM 2583 O O . PHE A 1 336 ? 9.516 10.781 14.594 1 96.56 336 PHE A O 1
ATOM 2590 N N . LEU A 1 337 ? 7.945 9.945 15.914 1 94.56 337 LEU A N 1
ATOM 2591 C CA . LEU A 1 337 ? 8.031 11.062 16.844 1 94.56 337 LEU A CA 1
ATOM 2592 C C . LEU A 1 337 ? 9.398 11.109 17.516 1 94.56 337 LEU A C 1
ATOM 2594 O O . LEU A 1 337 ? 9.945 12.195 17.75 1 94.56 337 LEU A O 1
ATOM 2598 N N . LEU A 1 338 ? 9.883 9.984 17.781 1 94.5 338 LEU A N 1
ATOM 2599 C CA . LEU A 1 338 ? 11.211 9.914 18.391 1 94.5 338 LEU A CA 1
ATOM 2600 C C . LEU A 1 338 ? 12.273 10.422 17.422 1 94.5 338 LEU A C 1
ATOM 2602 O O . LEU A 1 338 ? 13.164 11.18 17.812 1 94.5 338 LEU A O 1
ATOM 2606 N N . LEU A 1 339 ? 12.18 10.094 16.156 1 95.62 339 LEU A N 1
ATOM 2607 C CA . LEU A 1 339 ? 13.195 10.438 15.172 1 95.62 339 LEU A CA 1
ATOM 2608 C C . LEU A 1 339 ? 13.062 11.891 14.727 1 95.62 339 LEU A C 1
ATOM 2610 O O . LEU A 1 339 ? 14.062 12.562 14.477 1 95.62 339 LEU A O 1
ATOM 2614 N N . GLU A 1 340 ? 11.805 12.398 14.734 1 93.75 340 GLU A N 1
ATOM 2615 C CA . GLU A 1 340 ? 11.562 13.719 14.156 1 93.75 340 GLU A CA 1
ATOM 2616 C C . GLU A 1 340 ? 11.219 14.742 15.227 1 93.75 340 GLU A C 1
ATOM 2618 O O . GLU A 1 340 ? 11.055 15.93 14.938 1 93.75 340 GLU A O 1
ATOM 2623 N N . GLY A 1 341 ? 11.094 14.406 16.406 1 87.5 341 GLY A N 1
ATOM 2624 C CA . GLY A 1 341 ? 10.617 15.273 17.469 1 87.5 341 GLY A CA 1
ATOM 2625 C C . GLY A 1 341 ? 11.336 16.609 17.531 1 87.5 341 GLY A C 1
ATOM 2626 O O . GLY A 1 341 ? 10.711 17.641 17.75 1 87.5 341 GLY A O 1
ATOM 2627 N N . ASN A 1 342 ? 12.617 16.656 17.234 1 87.75 342 ASN A N 1
ATOM 2628 C CA . ASN A 1 342 ? 13.398 17.891 17.359 1 87.75 342 ASN A CA 1
ATOM 2629 C C . ASN A 1 342 ? 13.727 18.484 16 1 87.75 342 ASN A C 1
ATOM 2631 O O . ASN A 1 342 ? 14.539 19.406 15.898 1 87.75 342 ASN A O 1
ATOM 2635 N N . VAL A 1 343 ? 13.148 17.984 15 1 90.25 343 VAL A N 1
ATOM 2636 C CA . VAL A 1 343 ? 13.43 18.469 13.656 1 90.25 343 VAL A CA 1
ATOM 2637 C C . VAL A 1 343 ? 12.359 19.469 13.227 1 90.25 343 VAL A C 1
ATOM 2639 O O . VAL A 1 343 ? 11.164 19.188 13.336 1 90.25 343 VAL A O 1
ATOM 2642 N N . PRO A 1 344 ? 12.805 20.562 12.828 1 86 344 PRO A N 1
ATOM 2643 C CA . PRO A 1 344 ? 11.82 21.516 12.312 1 86 344 PRO A CA 1
ATOM 2644 C C . PRO A 1 344 ? 11.094 20.984 11.07 1 86 344 PRO A C 1
ATOM 2646 O O . PRO A 1 344 ? 11.484 19.969 10.508 1 86 344 PRO A O 1
ATOM 2649 N N . THR A 1 345 ? 10.023 21.578 10.664 1 85.12 345 THR A N 1
ATOM 2650 C CA . THR A 1 345 ? 9.18 21.125 9.562 1 85.12 345 THR A CA 1
ATOM 2651 C C . THR A 1 345 ? 9.891 21.328 8.227 1 85.12 345 THR A C 1
ATOM 2653 O O . THR A 1 345 ? 9.523 20.703 7.223 1 85.12 345 THR A O 1
ATOM 2656 N N . SER A 1 346 ? 10.836 22.188 8.266 1 82 346 SER A N 1
ATOM 2657 C CA . SER A 1 346 ? 11.609 22.359 7.043 1 82 346 SER A CA 1
ATOM 2658 C C . SER A 1 346 ? 13.102 22.156 7.297 1 82 346 SER A C 1
ATOM 2660 O O . SER A 1 346 ? 13.656 22.75 8.219 1 82 346 SER A O 1
ATOM 2662 N N . VAL A 1 347 ? 13.672 21.281 6.555 1 86.06 347 VAL A N 1
ATOM 2663 C CA . VAL A 1 347 ? 15.117 21.078 6.609 1 86.06 347 VAL A CA 1
ATOM 2664 C C . VAL A 1 347 ? 15.789 21.812 5.453 1 86.06 347 VAL A C 1
ATOM 2666 O O . VAL A 1 347 ? 15.555 21.5 4.285 1 86.06 347 VAL A O 1
ATOM 2669 N N . PRO A 1 348 ? 16.578 22.812 5.805 1 84.12 348 PRO A N 1
ATOM 2670 C CA . PRO A 1 348 ? 17.234 23.562 4.73 1 84.12 348 PRO A CA 1
ATOM 2671 C C . PRO A 1 348 ? 18.141 22.688 3.867 1 84.12 348 PRO A C 1
ATOM 2673 O O . PRO A 1 348 ? 18.828 21.797 4.387 1 84.12 348 PRO A O 1
ATOM 2676 N N . LEU A 1 349 ? 18.047 22.906 2.637 1 88.12 349 LEU A N 1
ATOM 2677 C CA . LEU A 1 349 ? 18.891 22.203 1.684 1 88.12 349 LEU A CA 1
ATOM 2678 C C . LEU A 1 349 ? 20.219 22.922 1.489 1 88.12 349 LEU A C 1
ATOM 2680 O O . LEU A 1 349 ? 20.297 23.891 0.739 1 88.12 349 LEU A O 1
ATOM 2684 N N . ARG A 1 350 ? 21.203 22.562 2.256 1 88.5 350 ARG A N 1
ATOM 2685 C CA . ARG A 1 350 ? 22.547 23.125 2.193 1 88.5 350 ARG A CA 1
ATOM 2686 C C . ARG A 1 350 ? 23.594 22.031 1.993 1 88.5 350 ARG A C 1
ATOM 2688 O O . ARG A 1 350 ? 23.422 20.906 2.475 1 88.5 350 ARG A O 1
ATOM 2695 N N . PHE A 1 351 ? 24.562 22.359 1.172 1 89.62 351 PHE A N 1
ATOM 2696 C CA . PHE A 1 351 ? 25.609 21.391 0.86 1 89.62 351 PHE A CA 1
ATOM 2697 C C . PHE A 1 351 ? 26.953 21.844 1.428 1 89.62 351 PHE A C 1
ATOM 2699 O O . PHE A 1 351 ? 27.25 23.047 1.444 1 89.62 351 PHE A O 1
ATOM 2706 N N . SER A 1 352 ? 27.609 21.031 2.104 1 82.25 352 SER A N 1
ATOM 2707 C CA . SER A 1 352 ? 28.953 21.281 2.607 1 82.25 352 SER A CA 1
ATOM 2708 C C . SER A 1 352 ? 29.922 20.172 2.209 1 82.25 352 SER A C 1
ATOM 2710 O O . SER A 1 352 ? 29.531 19 2.137 1 82.25 352 SER A O 1
ATOM 2712 N N . LEU A 1 353 ? 31.016 20.516 1.555 1 72.56 353 LEU A N 1
ATOM 2713 C CA . LEU A 1 353 ? 32 19.516 1.18 1 72.56 353 LEU A CA 1
ATOM 2714 C C . LEU A 1 353 ? 32.594 18.844 2.416 1 72.56 353 LEU A C 1
ATOM 2716 O O . LEU A 1 353 ? 32.969 19.516 3.379 1 72.56 353 LEU A O 1
ATOM 2720 N N . PRO A 1 354 ? 32.406 17.641 2.553 1 62.69 354 PRO A N 1
ATOM 2721 C CA . PRO A 1 354 ? 32.906 16.922 3.736 1 62.69 354 PRO A CA 1
ATOM 2722 C C . PRO A 1 354 ? 34.344 17.25 4.082 1 62.69 354 PRO A C 1
ATOM 2724 O O . PRO A 1 354 ? 34.719 17.297 5.258 1 62.69 354 PRO A O 1
ATOM 2727 N N . MET A 1 355 ? 35.25 17.328 3.143 1 54.06 355 MET A N 1
ATOM 2728 C CA . MET A 1 355 ? 36.688 17.547 3.41 1 54.06 355 MET A CA 1
ATOM 2729 C C . MET A 1 355 ? 36.906 18.953 3.947 1 54.06 355 MET A C 1
ATOM 2731 O O . MET A 1 355 ? 37.812 19.172 4.77 1 54.06 355 MET A O 1
ATOM 2735 N N . LEU A 1 356 ? 36.156 19.844 3.502 1 48 356 LEU A N 1
ATOM 2736 C CA . LEU A 1 356 ? 36.438 21.234 3.877 1 48 356 LEU A CA 1
ATOM 2737 C C . LEU A 1 356 ? 35.812 21.578 5.223 1 48 356 LEU A C 1
ATOM 2739 O O . LEU A 1 356 ? 36.25 22.5 5.906 1 48 356 LEU A O 1
ATOM 2743 N N . SER A 1 357 ? 34.688 21.078 5.555 1 45.81 357 SER A N 1
ATOM 2744 C CA . SER A 1 357 ? 34.031 21.438 6.812 1 45.81 357 SER A CA 1
ATOM 2745 C C . SER A 1 357 ? 34.844 20.969 8.008 1 45.81 357 SER A C 1
ATOM 2747 O O . SER A 1 357 ? 34.688 21.484 9.117 1 45.81 357 SER A O 1
ATOM 2749 N N . ALA A 1 358 ? 35.531 19.859 7.906 1 46.19 358 ALA A N 1
ATOM 2750 C CA . ALA A 1 358 ? 36.469 19.5 8.992 1 46.19 358 ALA A CA 1
ATOM 2751 C C . ALA A 1 358 ? 37.5 20.594 9.195 1 46.19 358 ALA A C 1
ATOM 2753 O O . ALA A 1 358 ? 37.938 20.859 10.32 1 46.19 358 ALA A O 1
ATOM 2754 N N . GLY A 1 359 ? 37.844 21.234 8.117 1 41.59 359 GLY A N 1
ATOM 2755 C CA . GLY A 1 359 ? 38.906 22.234 8.234 1 41.59 359 GLY A CA 1
ATOM 2756 C C . GLY A 1 359 ? 38.406 23.578 8.695 1 41.59 359 GLY A C 1
ATOM 2757 O O . GLY A 1 359 ? 39.125 24.328 9.359 1 41.59 359 GLY A O 1
ATOM 2758 N N . ARG A 1 360 ? 37.25 23.969 8.305 1 43.19 360 ARG A N 1
ATOM 2759 C CA . ARG A 1 360 ? 36.875 25.344 8.594 1 43.19 360 ARG A CA 1
ATOM 2760 C C . ARG A 1 360 ? 36.438 25.5 10.039 1 43.19 360 ARG A C 1
ATOM 2762 O O . ARG A 1 360 ? 36.531 26.594 10.609 1 43.19 360 ARG A O 1
ATOM 2769 N N . ASP A 1 361 ? 35.875 24.547 10.648 1 41.06 361 ASP A N 1
ATOM 2770 C CA . ASP A 1 361 ? 35.594 24.734 12.07 1 41.06 361 ASP A CA 1
ATOM 2771 C C . ASP A 1 361 ? 36.906 24.906 12.844 1 41.06 361 ASP A C 1
ATOM 2773 O O . ASP A 1 361 ? 36.938 25.547 13.906 1 41.06 361 ASP A O 1
ATOM 2777 N N . GLU A 1 362 ? 37.938 24.344 12.336 1 39.66 362 GLU A N 1
ATOM 2778 C CA . GLU A 1 362 ? 39.188 24.578 13.055 1 39.66 362 GLU A CA 1
ATOM 2779 C C . GLU A 1 362 ? 39.688 25.984 12.828 1 39.66 362 GLU A C 1
ATOM 2781 O O . GLU A 1 362 ? 40.281 26.594 13.727 1 39.66 362 GLU A O 1
ATOM 2786 N N . ARG A 1 363 ? 39.375 26.625 11.766 1 39.03 363 ARG A N 1
ATOM 2787 C CA . ARG A 1 363 ? 39.875 27.969 11.555 1 39.03 363 ARG A CA 1
ATOM 2788 C C . ARG A 1 363 ? 39.062 29 12.336 1 39.03 363 ARG A C 1
ATOM 2790 O O . ARG A 1 363 ? 39.625 29.938 12.906 1 39.03 363 ARG A O 1
ATOM 2797 N N . TYR A 1 364 ? 37.688 28.859 12.398 1 36.19 364 TYR A N 1
ATOM 2798 C CA . TYR A 1 364 ? 36.938 29.859 13.148 1 36.19 364 TYR A CA 1
ATOM 2799 C C . TYR A 1 364 ? 37.094 29.625 14.648 1 36.19 364 TYR A C 1
ATOM 2801 O O . TYR A 1 364 ? 36.875 30.547 15.445 1 36.19 364 TYR A O 1
ATOM 2809 N N . SER A 1 365 ? 37.25 28.422 15.07 1 37.69 365 SER A N 1
ATOM 2810 C CA . SER A 1 365 ? 37.562 28.297 16.5 1 37.69 365 SER A CA 1
ATOM 2811 C C . SER A 1 365 ? 38.906 28.984 16.828 1 37.69 365 SER A C 1
ATOM 2813 O O . SER A 1 365 ? 39.094 29.422 17.953 1 37.69 365 SER A O 1
ATOM 2815 N N . ARG A 1 366 ? 39.781 28.984 15.859 1 39.56 366 ARG A N 1
ATOM 2816 C CA . ARG A 1 366 ? 41.094 29.594 16.156 1 39.56 366 ARG A CA 1
ATOM 2817 C C . ARG A 1 366 ? 41 31.109 16.125 1 39.56 366 ARG A C 1
ATOM 2819 O O . ARG A 1 366 ? 41.781 31.781 16.797 1 39.56 366 ARG A O 1
ATOM 2826 N N . VAL A 1 367 ? 40.031 31.688 15.273 1 37.44 367 VAL A N 1
ATOM 2827 C CA . VAL A 1 367 ? 40.031 33.156 15.234 1 37.44 367 VAL A CA 1
ATOM 2828 C C . VAL A 1 367 ? 39.406 33.688 16.5 1 37.44 367 VAL A C 1
ATOM 2830 O O . VAL A 1 367 ? 39.844 34.719 17.016 1 37.44 367 VAL A O 1
ATOM 2833 N N . GLU A 1 368 ? 38.344 33.062 17.109 1 34.44 368 GLU A N 1
ATOM 2834 C CA . GLU A 1 368 ? 37.812 33.688 18.312 1 34.44 368 GLU A CA 1
ATOM 2835 C C . GLU A 1 368 ? 38.75 33.469 19.5 1 34.44 368 GLU A C 1
ATOM 2837 O O . GLU A 1 368 ? 38.531 34.062 20.562 1 34.44 368 GLU A O 1
ATOM 2842 N N . MET A 1 369 ? 39.656 32.469 19.344 1 32.44 369 MET A N 1
ATOM 2843 C CA . MET A 1 369 ? 40.562 32.375 20.484 1 32.44 369 MET A CA 1
ATOM 2844 C C . MET A 1 369 ? 41.625 33.5 20.406 1 32.44 369 MET A C 1
ATOM 2846 O O . MET A 1 369 ? 42.375 33.688 21.359 1 32.44 369 MET A O 1
ATOM 2850 N N . ALA A 1 370 ? 41.75 34.219 19.297 1 30.92 370 ALA A N 1
ATOM 2851 C CA . ALA A 1 370 ? 42.719 35.312 19.406 1 30.92 370 ALA A CA 1
ATOM 2852 C C . ALA A 1 370 ? 42 36.594 19.812 1 30.92 370 ALA A C 1
ATOM 2854 O O . ALA A 1 370 ? 40.875 36.875 19.375 1 30.92 370 ALA A O 1
ATOM 2855 N N . MET B 1 1 ? 15.453 -86.375 2.143 1 20.16 1 MET B N 1
ATOM 2856 C CA . MET B 1 1 ? 15.25 -85.625 3.395 1 20.16 1 MET B CA 1
ATOM 2857 C C . MET B 1 1 ? 15.516 -84.125 3.209 1 20.16 1 MET B C 1
ATOM 2859 O O . MET B 1 1 ? 15.984 -83.75 2.15 1 20.16 1 MET B O 1
ATOM 2863 N N . ASP B 1 2 ? 16.266 -83.562 4.16 1 21.34 2 ASP B N 1
ATOM 2864 C CA . ASP B 1 2 ? 16.125 -82.375 4.965 1 21.34 2 ASP B CA 1
ATOM 2865 C C . ASP B 1 2 ? 16.672 -81.125 4.223 1 21.34 2 ASP B C 1
ATOM 2867 O O . ASP B 1 2 ? 17.844 -81.125 3.84 1 21.34 2 ASP B O 1
ATOM 2871 N N . GLY B 1 3 ? 15.797 -80.5 3.486 1 23.78 3 GLY B N 1
ATOM 2872 C CA . GLY B 1 3 ? 15.703 -79.25 2.699 1 23.78 3 GLY B CA 1
ATOM 2873 C C . GLY B 1 3 ? 16.125 -78 3.467 1 23.78 3 GLY B C 1
ATOM 2874 O O . GLY B 1 3 ? 15.492 -77.688 4.461 1 23.78 3 GLY B O 1
ATOM 2875 N N . HIS B 1 4 ? 17.406 -77.812 3.629 1 21.81 4 HIS B N 1
ATOM 2876 C CA . HIS B 1 4 ? 18.125 -76.812 4.398 1 21.81 4 HIS B CA 1
ATOM 2877 C C . HIS B 1 4 ? 17.547 -75.438 4.168 1 21.81 4 HIS B C 1
ATOM 2879 O O . HIS B 1 4 ? 17.094 -75.125 3.066 1 21.81 4 HIS B O 1
ATOM 2885 N N . ARG B 1 5 ? 17.312 -74.562 5.316 1 20.22 5 ARG B N 1
ATOM 2886 C CA . ARG B 1 5 ? 16.656 -73.5 6.023 1 20.22 5 ARG B CA 1
ATOM 2887 C C . ARG B 1 5 ? 17.234 -72.125 5.602 1 20.22 5 ARG B C 1
ATOM 2889 O O . ARG B 1 5 ? 18.078 -71.562 6.312 1 20.22 5 ARG B O 1
ATOM 2896 N N . ASN B 1 6 ? 17.781 -71.938 4.371 1 20.12 6 ASN B N 1
ATOM 2897 C CA . ASN B 1 6 ? 18.578 -70.75 4.215 1 20.12 6 ASN B CA 1
ATOM 2898 C C . ASN B 1 6 ? 17.766 -69.5 4.543 1 20.12 6 ASN B C 1
ATOM 2900 O O . ASN B 1 6 ? 16.812 -69.188 3.838 1 20.12 6 ASN B O 1
ATOM 2904 N N . GLY B 1 7 ? 17.484 -69.188 5.855 1 20.31 7 GLY B N 1
ATOM 2905 C CA . GLY B 1 7 ? 16.703 -68.125 6.473 1 20.31 7 GLY B CA 1
ATOM 2906 C C . GLY B 1 7 ? 17.234 -66.75 6.152 1 20.31 7 GLY B C 1
ATOM 2907 O O . GLY B 1 7 ? 18.375 -66.438 6.457 1 20.31 7 GLY B O 1
ATOM 2908 N N . MET B 1 8 ? 16.969 -66.125 5.035 1 20.7 8 MET B N 1
ATOM 2909 C CA . MET B 1 8 ? 17.297 -64.812 4.605 1 20.7 8 MET B CA 1
ATOM 2910 C C . MET B 1 8 ? 16.812 -63.781 5.621 1 20.7 8 MET B C 1
ATOM 2912 O O . MET B 1 8 ? 15.625 -63.75 5.961 1 20.7 8 MET B O 1
ATOM 2916 N N . LYS B 1 9 ? 17.641 -63.312 6.609 1 20.09 9 LYS B N 1
ATOM 2917 C CA . LYS B 1 9 ? 17.531 -62.344 7.699 1 20.09 9 LYS B CA 1
ATOM 2918 C C . LYS B 1 9 ? 17.016 -61 7.188 1 20.09 9 LYS B C 1
ATOM 2920 O O . LYS B 1 9 ? 17.438 -60.531 6.129 1 20.09 9 LYS B O 1
ATOM 2925 N N . GLY B 1 10 ? 15.766 -60.594 7.539 1 19.02 10 GLY B N 1
ATOM 2926 C CA . GLY B 1 10 ? 14.867 -59.438 7.418 1 19.02 10 GLY B CA 1
ATOM 2927 C C . GLY B 1 10 ? 15.492 -58.156 7.891 1 19.02 10 GLY B C 1
ATOM 2928 O O . GLY B 1 10 ? 15.883 -58.031 9.055 1 19.02 10 GLY B O 1
ATOM 2929 N N . GLY B 1 11 ? 16.469 -57.594 7.148 1 21.25 11 GLY B N 1
ATOM 2930 C CA . GLY B 1 11 ? 17.109 -56.344 7.57 1 21.25 11 GLY B CA 1
ATOM 2931 C C . GLY B 1 11 ? 16.109 -55.281 7.977 1 21.25 11 GLY B C 1
ATOM 2932 O O . GLY B 1 11 ? 15.094 -55.094 7.32 1 21.25 11 GLY B O 1
ATOM 2933 N N . GLY B 1 12 ? 15.867 -55 9.266 1 19.39 12 GLY B N 1
ATOM 2934 C CA . GLY B 1 12 ? 15.086 -54.062 10.055 1 19.39 12 GLY B CA 1
ATOM 2935 C C . GLY B 1 12 ? 15.305 -52.594 9.656 1 19.39 12 GLY B C 1
ATOM 2936 O O . GLY B 1 12 ? 16.438 -52.188 9.43 1 19.39 12 GLY B O 1
ATOM 2937 N N . ARG B 1 13 ? 14.344 -51.906 8.938 1 20.52 13 ARG B N 1
ATOM 2938 C CA . ARG B 1 13 ? 14.07 -50.562 8.492 1 20.52 13 ARG B CA 1
ATOM 2939 C C . ARG B 1 13 ? 14.133 -49.562 9.648 1 20.52 13 ARG B C 1
ATOM 2941 O O . ARG B 1 13 ? 13.367 -49.688 10.609 1 20.52 13 ARG B O 1
ATOM 2948 N N . GLY B 1 14 ? 15.336 -49.219 10.18 1 19.25 14 GLY B N 1
ATOM 2949 C CA . GLY B 1 14 ? 15.484 -48.188 11.203 1 19.25 14 GLY B CA 1
ATOM 2950 C C . GLY B 1 14 ? 14.711 -46.938 10.898 1 19.25 14 GLY B C 1
ATOM 2951 O O . GLY B 1 14 ? 14.719 -46.469 9.766 1 19.25 14 GLY B O 1
ATOM 2952 N N . GLU B 1 15 ? 13.555 -46.594 11.586 1 20.73 15 GLU B N 1
ATOM 2953 C CA . GLU B 1 15 ? 12.602 -45.5 11.719 1 20.73 15 GLU B CA 1
ATOM 2954 C C . GLU B 1 15 ? 13.297 -44.188 12.086 1 20.73 15 GLU B C 1
ATOM 2956 O O . GLU B 1 15 ? 13.781 -44.031 13.211 1 20.73 15 GLU B O 1
ATOM 2961 N N . MET B 1 16 ? 14.227 -43.656 11.328 1 20.44 16 MET B N 1
ATOM 2962 C CA . MET B 1 16 ? 14.773 -42.375 11.742 1 20.44 16 MET B CA 1
ATOM 2963 C C . MET B 1 16 ? 13.656 -41.344 11.922 1 20.44 16 MET B C 1
ATOM 2965 O O . MET B 1 16 ? 12.891 -41.094 10.992 1 20.44 16 MET B O 1
ATOM 2969 N N . VAL B 1 17 ? 13.086 -41.188 13.141 1 20.56 17 VAL B N 1
ATOM 2970 C CA . VAL B 1 17 ? 12.133 -40.188 13.672 1 20.56 17 VAL B CA 1
ATOM 2971 C C . VAL B 1 17 ? 12.656 -38.781 13.445 1 20.56 17 VAL B C 1
ATOM 2973 O O . VAL B 1 17 ? 13.695 -38.406 13.984 1 20.56 17 VAL B O 1
ATOM 2976 N N . MET B 1 18 ? 12.68 -38.344 12.281 1 18.62 18 MET B N 1
ATOM 2977 C CA . MET B 1 18 ? 13.031 -36.969 12.023 1 18.62 18 MET B CA 1
ATOM 2978 C C . MET B 1 18 ? 12.188 -36.031 12.875 1 18.62 18 MET B C 1
ATOM 2980 O O . MET B 1 18 ? 10.953 -36.062 12.836 1 18.62 18 MET B O 1
ATOM 2984 N N . ARG B 1 19 ? 12.68 -35.562 14.102 1 20.23 19 ARG B N 1
ATOM 2985 C CA . ARG B 1 19 ? 12.164 -34.531 15 1 20.23 19 ARG B CA 1
ATOM 2986 C C . ARG B 1 19 ? 11.883 -33.219 14.25 1 20.23 19 ARG B C 1
ATOM 2988 O O . ARG B 1 19 ? 12.797 -32.625 13.664 1 20.23 19 ARG B O 1
ATOM 2995 N N . SER B 1 20 ? 10.781 -33.094 13.602 1 19.05 20 SER B N 1
ATOM 2996 C CA . SER B 1 20 ? 10.266 -31.875 12.992 1 19.05 20 SER B CA 1
ATOM 2997 C C . SER B 1 20 ? 10.266 -30.719 13.984 1 19.05 20 SER B C 1
ATOM 2999 O O . SER B 1 20 ? 9.695 -30.828 15.07 1 19.05 20 SER B O 1
ATOM 3001 N N . ALA B 1 21 ? 11.383 -29.938 14.18 1 21.39 21 ALA B N 1
ATOM 3002 C CA . ALA B 1 21 ? 11.438 -28.703 14.953 1 21.39 21 ALA B CA 1
ATOM 3003 C C . ALA B 1 21 ? 10.273 -27.797 14.609 1 21.39 21 ALA B C 1
ATOM 3005 O O . ALA B 1 21 ? 10.055 -27.453 13.445 1 21.39 21 ALA B O 1
ATOM 3006 N N . HIS B 1 22 ? 9.133 -27.938 15.266 1 22.27 22 HIS B N 1
ATOM 3007 C CA . HIS B 1 22 ? 7.957 -27.078 15.273 1 22.27 22 HIS B CA 1
ATOM 3008 C C . HIS B 1 22 ? 8.336 -25.625 15.555 1 22.27 22 HIS B C 1
ATOM 3010 O O . HIS B 1 22 ? 8.742 -25.281 16.672 1 22.27 22 HIS B O 1
ATOM 3016 N N . VAL B 1 23 ? 9.102 -24.984 14.766 1 22.22 23 VAL B N 1
ATOM 3017 C CA . VAL B 1 23 ? 9.242 -23.562 15.023 1 22.22 23 VAL B CA 1
ATOM 3018 C C . VAL B 1 23 ? 7.871 -22.891 15.008 1 22.22 23 VAL B C 1
ATOM 3020 O O . VAL B 1 23 ? 7.207 -22.859 13.969 1 22.22 23 VAL B O 1
ATOM 3023 N N . SER B 1 24 ? 7.086 -23 16.078 1 23.14 24 SER B N 1
ATOM 3024 C CA . SER B 1 24 ? 5.844 -22.281 16.312 1 23.14 24 SER B CA 1
ATOM 3025 C C . SER B 1 24 ? 6.074 -20.766 16.281 1 23.14 24 SER B C 1
ATOM 3027 O O . SER B 1 24 ? 6.727 -20.219 17.172 1 23.14 24 SER B O 1
ATOM 3029 N N . VAL B 1 25 ? 6.512 -20.188 15.234 1 22.48 25 VAL B N 1
ATOM 3030 C CA . VAL B 1 25 ? 6.551 -18.734 15.25 1 22.48 25 VAL B CA 1
ATOM 3031 C C . VAL B 1 25 ? 5.148 -18.188 15.508 1 22.48 25 VAL B C 1
ATOM 3033 O O . VAL B 1 25 ? 4.215 -18.469 14.75 1 22.48 25 VAL B O 1
ATOM 3036 N N . ASP B 1 26 ? 4.77 -18 16.766 1 22.81 26 ASP B N 1
ATOM 3037 C CA . ASP B 1 26 ? 3.59 -17.281 17.219 1 22.81 26 ASP B CA 1
ATOM 3038 C C . ASP B 1 26 ? 3.545 -15.875 16.594 1 22.81 26 ASP B C 1
ATOM 3040 O O . ASP B 1 26 ? 4.336 -15.008 16.969 1 22.81 26 ASP B O 1
ATOM 3044 N N . LEU B 1 27 ? 3.467 -15.812 15.391 1 22.89 27 LEU B N 1
ATOM 3045 C CA . LEU B 1 27 ? 3.34 -14.547 14.672 1 22.89 27 LEU B CA 1
ATOM 3046 C C . LEU B 1 27 ? 2.125 -13.766 15.172 1 22.89 27 LEU B C 1
ATOM 3048 O O . LEU B 1 27 ? 1.762 -12.742 14.586 1 22.89 27 LEU B O 1
ATOM 3052 N N . ALA B 1 28 ? 1.286 -14.312 16.094 1 26.53 28 ALA B N 1
ATOM 3053 C CA . ALA B 1 28 ? 0.086 -13.555 16.438 1 26.53 28 ALA B CA 1
ATOM 3054 C C . ALA B 1 28 ? 0.448 -12.211 17.062 1 26.53 28 ALA B C 1
ATOM 3056 O O . ALA B 1 28 ? -0.434 -11.453 17.469 1 26.53 28 ALA B O 1
ATOM 3057 N N . ALA B 1 29 ? 1.754 -11.969 17.422 1 25.52 29 ALA B N 1
ATOM 3058 C CA . ALA B 1 29 ? 1.857 -10.867 18.375 1 25.52 29 ALA B CA 1
ATOM 3059 C C . ALA B 1 29 ? 1.266 -9.586 17.797 1 25.52 29 ALA B C 1
ATOM 3061 O O . ALA B 1 29 ? 0.543 -8.859 18.484 1 25.52 29 ALA B O 1
ATOM 3062 N N . ASP B 1 30 ? 1.963 -9.148 16.703 1 26.91 30 ASP B N 1
ATOM 3063 C CA . ASP B 1 30 ? 1.92 -7.691 16.656 1 26.91 30 ASP B CA 1
ATOM 3064 C C . ASP B 1 30 ? 0.566 -7.199 16.141 1 26.91 30 ASP B C 1
ATOM 3066 O O . ASP B 1 30 ? 0.378 -6.004 15.922 1 26.91 30 ASP B O 1
ATOM 3070 N N . LEU B 1 31 ? -0.137 -8.117 15.594 1 26.52 31 LEU B N 1
ATOM 3071 C CA . LEU B 1 31 ? -1.302 -7.469 15 1 26.52 31 LEU B CA 1
ATOM 3072 C C . LEU B 1 31 ? -2.191 -6.859 16.078 1 26.52 31 LEU B C 1
ATOM 3074 O O . LEU B 1 31 ? -3.254 -6.312 15.773 1 26.52 31 LEU B O 1
ATOM 3078 N N . THR B 1 32 ? -1.965 -7.312 17.297 1 26.38 32 THR B N 1
ATOM 3079 C CA . THR B 1 32 ? -3.014 -6.926 18.234 1 26.38 32 THR B CA 1
ATOM 3080 C C . THR B 1 32 ? -2.893 -5.453 18.609 1 26.38 32 THR B C 1
ATOM 3082 O O . THR B 1 32 ? -2.125 -5.094 19.5 1 26.38 32 THR B O 1
ATOM 3085 N N . THR B 1 33 ? -2.529 -4.645 17.703 1 27.91 33 THR B N 1
ATOM 3086 C CA . THR B 1 33 ? -2.615 -3.299 18.25 1 27.91 33 THR B CA 1
ATOM 3087 C C . THR B 1 33 ? -3.971 -3.072 18.922 1 27.91 33 THR B C 1
ATOM 3089 O O . THR B 1 33 ? -5.012 -3.232 18.281 1 27.91 33 THR B O 1
ATOM 3092 N N . PRO B 1 34 ? -4.055 -3.32 20.172 1 29.62 34 PRO B N 1
ATOM 3093 C CA . PRO B 1 34 ? -5.328 -3.16 20.875 1 29.62 34 PRO B CA 1
ATOM 3094 C C . PRO B 1 34 ? -6.012 -1.829 20.562 1 29.62 34 PRO B C 1
ATOM 3096 O O . PRO B 1 34 ? -5.414 -0.766 20.75 1 29.62 34 PRO B O 1
ATOM 3099 N N . LEU B 1 35 ? -6.715 -1.809 19.438 1 32.5 35 LEU B N 1
ATOM 3100 C CA . LEU B 1 35 ? -7.578 -0.656 19.203 1 32.5 35 LEU B CA 1
ATOM 3101 C C . LEU B 1 35 ? -8.289 -0.237 20.484 1 32.5 35 LEU B C 1
ATOM 3103 O O . LEU B 1 35 ? -9.062 0.719 20.484 1 32.5 35 LEU B O 1
ATOM 3107 N N . LEU B 1 36 ? -8.492 -1.273 21.328 1 31.27 36 LEU B N 1
ATOM 3108 C CA . LEU B 1 36 ? -9.445 -0.844 22.344 1 31.27 36 LEU B CA 1
ATOM 3109 C C . LEU B 1 36 ? -8.805 0.141 23.312 1 31.27 36 LEU B C 1
ATOM 3111 O O . LEU B 1 36 ? -7.703 -0.106 23.812 1 31.27 36 LEU B O 1
ATOM 3115 N N . PRO B 1 37 ? -9.008 1.426 23.188 1 31.67 37 PRO B N 1
ATOM 3116 C CA . PRO B 1 37 ? -8.477 2.346 24.203 1 31.67 37 PRO B CA 1
ATOM 3117 C C . PRO B 1 37 ? -8.664 1.835 25.625 1 31.67 37 PRO B C 1
ATOM 3119 O O . PRO B 1 37 ? -9.602 1.074 25.891 1 31.67 37 PRO B O 1
ATOM 3122 N N . PRO B 1 38 ? -7.637 1.529 26.375 1 32.66 38 PRO B N 1
ATOM 3123 C CA . PRO B 1 38 ? -7.793 1.016 27.734 1 32.66 38 PRO B CA 1
ATOM 3124 C C . PRO B 1 38 ? -8.828 1.792 28.547 1 32.66 38 PRO B C 1
ATOM 3126 O O . PRO B 1 38 ? -9.086 2.963 28.25 1 32.66 38 PRO B O 1
ATOM 3129 N N . PRO B 1 39 ? -9.805 1.162 29.125 1 30.17 39 PRO B N 1
ATOM 3130 C CA . PRO B 1 39 ? -10.82 1.818 29.953 1 30.17 39 PRO B CA 1
ATOM 3131 C C . PRO B 1 39 ? -10.219 2.83 30.922 1 30.17 39 PRO B C 1
ATOM 3133 O O . PRO B 1 39 ? -9.047 2.713 31.297 1 30.17 39 PRO B O 1
ATOM 3136 N N . PRO B 1 40 ? -10.695 4.043 30.969 1 28.42 40 PRO B N 1
ATOM 3137 C CA . PRO B 1 40 ? -10.203 5.094 31.875 1 28.42 40 PRO B CA 1
ATOM 3138 C C . PRO B 1 40 ? -10.055 4.613 33.312 1 28.42 40 PRO B C 1
ATOM 3140 O O . PRO B 1 40 ? -10.914 3.889 33.812 1 28.42 40 PRO B O 1
ATOM 3143 N N . SER B 1 41 ? -8.906 4.07 33.719 1 25.34 41 SER B N 1
ATOM 3144 C CA . SER B 1 41 ? -8.656 3.646 35.094 1 25.34 41 SER B CA 1
ATOM 3145 C C . SER B 1 41 ? -9.141 4.691 36.094 1 25.34 41 SER B C 1
ATOM 3147 O O . SER B 1 41 ? -8.734 5.855 36.031 1 25.34 41 SER B O 1
ATOM 3149 N N . SER B 1 42 ? -10.398 4.535 36.531 1 25.64 42 SER B N 1
ATOM 3150 C CA . SER B 1 42 ? -10.992 5.316 37.625 1 25.64 42 SER B CA 1
ATOM 3151 C C . SER B 1 42 ? -10.133 5.266 38.875 1 25.64 42 SER B C 1
ATOM 3153 O O . SER B 1 42 ? -10.055 4.23 39.531 1 25.64 42 SER B O 1
ATOM 3155 N N . ASP B 1 43 ? -8.859 5.695 38.812 1 22.69 43 ASP B N 1
ATOM 3156 C CA . ASP B 1 43 ? -8.094 5.656 40.062 1 22.69 43 ASP B CA 1
ATOM 3157 C C . ASP B 1 43 ? -8.867 6.316 41.219 1 22.69 43 ASP B C 1
ATOM 3159 O O . ASP B 1 43 ? -9.148 7.516 41.156 1 22.69 43 ASP B O 1
ATOM 3163 N N . PRO B 1 44 ? -9.789 5.629 41.875 1 24.06 44 PRO B N 1
ATOM 3164 C CA . PRO B 1 44 ? -10.617 6.125 42.969 1 24.06 44 PRO B CA 1
ATOM 3165 C C . PRO B 1 44 ? -9.781 6.656 44.125 1 24.06 44 PRO B C 1
ATOM 3167 O O . PRO B 1 44 ? -10.32 6.953 45.219 1 24.06 44 PRO B O 1
ATOM 3170 N N . THR B 1 45 ? -8.406 6.707 44.156 1 23.11 45 THR B N 1
ATOM 3171 C CA . THR B 1 45 ? -7.781 6.711 45.469 1 23.11 45 THR B CA 1
ATOM 3172 C C . THR B 1 45 ? -8.188 7.949 46.25 1 23.11 45 THR B C 1
ATOM 3174 O O . THR B 1 45 ? -7.797 9.07 45.906 1 23.11 45 THR B O 1
ATOM 3177 N N . ALA B 1 46 ? -9.359 7.938 46.938 1 22.75 46 ALA B N 1
ATOM 3178 C CA . ALA B 1 46 ? -10.07 8.883 47.781 1 22.75 46 ALA B CA 1
ATOM 3179 C C . ALA B 1 46 ? -9.172 9.367 48.938 1 22.75 46 ALA B C 1
ATOM 3181 O O . ALA B 1 46 ? -8.273 8.656 49.375 1 22.75 46 ALA B O 1
ATOM 3182 N N . LEU B 1 47 ? -9.305 10.734 49.312 1 24.27 47 LEU B N 1
ATOM 3183 C CA . LEU B 1 47 ? -8.852 11.836 50.156 1 24.27 47 LEU B CA 1
ATOM 3184 C C . LEU B 1 47 ? -8.961 11.477 51.625 1 24.27 47 LEU B C 1
ATOM 3186 O O . LEU B 1 47 ? -10.062 11.195 52.125 1 24.27 47 LEU B O 1
ATOM 3190 N N . ALA B 1 48 ? -8.016 10.734 52.188 1 23.25 48 ALA B N 1
ATOM 3191 C CA . ALA B 1 48 ? -8.023 10.383 53.594 1 23.25 48 ALA B CA 1
ATOM 3192 C C . ALA B 1 48 ? -8.203 11.617 54.469 1 23.25 48 ALA B C 1
ATOM 3194 O O . ALA B 1 48 ? -7.656 12.688 54.156 1 23.25 48 ALA B O 1
ATOM 3195 N N . PRO B 1 49 ? -9.172 11.633 55.438 1 24.47 49 PRO B N 1
ATOM 3196 C CA . PRO B 1 49 ? -9.773 12.664 56.281 1 24.47 49 PRO B CA 1
ATOM 3197 C C . PRO B 1 49 ? -8.789 13.234 57.312 1 24.47 49 PRO B C 1
ATOM 3199 O O . PRO B 1 49 ? -8.289 12.492 58.156 1 24.47 49 PRO B O 1
ATOM 3202 N N . HIS B 1 50 ? -7.637 13.82 56.938 1 22.22 50 HIS B N 1
ATOM 3203 C CA . HIS B 1 50 ? -6.652 14.172 57.938 1 22.22 50 HIS B CA 1
ATOM 3204 C C . HIS B 1 50 ? -7.27 15.039 59.031 1 22.22 50 HIS B C 1
ATOM 3206 O O . HIS B 1 50 ? -8.094 15.914 58.75 1 22.22 50 HIS B O 1
ATOM 3212 N N . HIS B 1 51 ? -7.305 14.516 60.25 1 23.56 51 HIS B N 1
ATOM 3213 C CA . HIS B 1 51 ? -7.781 14.953 61.562 1 23.56 51 HIS B CA 1
ATOM 3214 C C . HIS B 1 51 ? -7.168 16.297 61.969 1 23.56 51 HIS B C 1
ATOM 3216 O O . HIS B 1 51 ? -5.961 16.5 61.812 1 23.56 51 HIS B O 1
ATOM 3222 N N . GLY B 1 52 ? -7.871 17.453 61.875 1 22.06 52 GLY B N 1
ATOM 3223 C CA . GLY B 1 52 ? -7.715 18.891 62 1 22.06 52 GLY B CA 1
ATOM 3224 C C . GLY B 1 52 ? -7.262 19.328 63.375 1 22.06 52 GLY B C 1
ATOM 3225 O O . GLY B 1 52 ? -7.934 19.047 64.375 1 22.06 52 GLY B O 1
ATOM 3226 N N . ALA B 1 53 ? -5.949 19.219 63.719 1 24.58 53 ALA B N 1
ATOM 3227 C CA . ALA B 1 53 ? -5.418 19.594 65 1 24.58 53 ALA B CA 1
ATOM 3228 C C . ALA B 1 53 ? -5.902 20.969 65.438 1 24.58 53 ALA B C 1
ATOM 3230 O O . ALA B 1 53 ? -6.203 21.812 64.562 1 24.58 53 ALA B O 1
ATOM 3231 N N . PRO B 1 54 ? -6.168 21.219 66.75 1 26.09 54 PRO B N 1
ATOM 3232 C CA . PRO B 1 54 ? -6.926 22.234 67.438 1 26.09 54 PRO B CA 1
ATOM 3233 C C . PRO B 1 54 ? -6.246 23.609 67.438 1 26.09 54 PRO B C 1
ATOM 3235 O O . PRO B 1 54 ? -5.129 23.75 67.938 1 26.09 54 PRO B O 1
ATOM 3238 N N . GLY B 1 55 ? -6.02 24.203 66.25 1 22.86 55 GLY B N 1
ATOM 3239 C CA . GLY B 1 55 ? -5.184 25.375 66.062 1 22.86 55 GLY B CA 1
ATOM 3240 C C . GLY B 1 55 ? -5.59 26.516 67 1 22.86 55 GLY B C 1
ATOM 3241 O O . GLY B 1 55 ? -6.762 26.641 67.375 1 22.86 55 GLY B O 1
ATOM 3242 N N . GLY B 1 56 ? -4.73 26.844 67.875 1 27.5 56 GLY B N 1
ATOM 3243 C CA . GLY B 1 56 ? -4.785 27.859 68.938 1 27.5 56 GLY B CA 1
ATOM 3244 C C . GLY B 1 56 ? -5.293 29.203 68.438 1 27.5 56 GLY B C 1
ATOM 3245 O O . GLY B 1 56 ? -5.336 29.453 67.25 1 27.5 56 GLY B O 1
ATOM 3246 N N . PRO B 1 57 ? -5.941 30 69.312 1 28.72 57 PRO B N 1
ATOM 3247 C CA . PRO B 1 57 ? -6.859 31.125 69.062 1 28.72 57 PRO B CA 1
ATOM 3248 C C . PRO B 1 57 ? -6.176 32.312 68.438 1 28.72 57 PRO B C 1
ATOM 3250 O O . PRO B 1 57 ? -5.074 32.719 68.812 1 28.72 57 PRO B O 1
ATOM 3253 N N . PRO B 1 58 ? -6.191 32.438 67.062 1 28.7 58 PRO B N 1
ATOM 3254 C CA . PRO B 1 58 ? -5.355 33.375 66.312 1 28.7 58 PRO B CA 1
ATOM 3255 C C . PRO B 1 58 ? -5.496 34.812 66.75 1 28.7 58 PRO B C 1
ATOM 3257 O O . PRO B 1 58 ? -6.531 35.188 67.312 1 28.7 58 PRO B O 1
ATOM 3260 N N . PRO B 1 59 ? -4.426 35.406 67.062 1 30.83 59 PRO B N 1
ATOM 3261 C CA . PRO B 1 59 ? -4.316 36.75 67.688 1 30.83 59 PRO B CA 1
ATOM 3262 C C . PRO B 1 59 ? -5.125 37.812 66.938 1 30.83 59 PRO B C 1
ATOM 3264 O O . PRO B 1 59 ? -5.441 37.625 65.75 1 30.83 59 PRO B O 1
ATOM 3267 N N . SER B 1 60 ? -5.785 38.719 67.625 1 29.5 60 SER B N 1
ATOM 3268 C CA . SER B 1 60 ? -6.805 39.719 67.312 1 29.5 60 SER B CA 1
ATOM 3269 C C . SER B 1 60 ? -6.301 40.719 66.25 1 29.5 60 SER B C 1
ATOM 3271 O O . SER B 1 60 ? -5.215 41.281 66.438 1 29.5 60 SER B O 1
ATOM 3273 N N . PRO B 1 61 ? -6.602 40.5 65 1 30.12 61 PRO B N 1
ATOM 3274 C CA . PRO B 1 61 ? -6 41.25 63.906 1 30.12 61 PRO B CA 1
ATOM 3275 C C . PRO B 1 61 ? -6.16 42.75 64.062 1 30.12 61 PRO B C 1
ATOM 3277 O O . PRO B 1 61 ? -7.094 43.219 64.688 1 30.12 61 PRO B O 1
ATOM 3280 N N . PRO B 1 62 ? -5.086 43.469 64 1 36.12 62 PRO B N 1
ATOM 3281 C CA . PRO B 1 62 ? -4.988 44.906 64.25 1 36.12 62 PRO B CA 1
ATOM 3282 C C . PRO B 1 62 ? -5.996 45.719 63.406 1 36.12 62 PRO B C 1
ATOM 3284 O O . PRO B 1 62 ? -6.48 45.219 62.375 1 36.12 62 PRO B O 1
ATOM 3287 N N . PRO B 1 63 ? -6.559 46.781 63.938 1 32.5 63 PRO B N 1
ATOM 3288 C CA . PRO B 1 63 ? -7.73 47.531 63.469 1 32.5 63 PRO B CA 1
ATOM 3289 C C . PRO B 1 63 ? -7.555 48.062 62.062 1 32.5 63 PRO B C 1
ATOM 3291 O O . PRO B 1 63 ? -6.43 48.344 61.625 1 32.5 63 PRO B O 1
ATOM 3294 N N . PRO B 1 64 ? -8.398 47.656 61.094 1 30.48 64 PRO B N 1
ATOM 3295 C CA . PRO B 1 64 ? -8.336 47.875 59.656 1 30.48 64 PRO B CA 1
ATOM 3296 C C . PRO B 1 64 ? -8.289 49.344 59.281 1 30.48 64 PRO B C 1
ATOM 3298 O O . PRO B 1 64 ? -8.914 50.156 59.938 1 30.48 64 PRO B O 1
ATOM 3301 N N . ALA B 1 65 ? -7.125 49.812 58.969 1 34.47 65 ALA B N 1
ATOM 3302 C CA . ALA B 1 65 ? -6.91 51.219 58.562 1 34.47 65 ALA B CA 1
ATOM 3303 C C . ALA B 1 65 ? -7.938 51.656 57.531 1 34.47 65 ALA B C 1
ATOM 3305 O O . ALA B 1 65 ? -8.359 50.844 56.688 1 34.47 65 ALA B O 1
ATOM 3306 N N . PRO B 1 66 ? -8.648 52.75 57.719 1 28.44 66 PRO B N 1
ATOM 3307 C CA . PRO B 1 66 ? -9.938 53.156 57.156 1 28.44 66 PRO B CA 1
ATOM 3308 C C . PRO B 1 66 ? -9.938 53.188 55.625 1 28.44 66 PRO B C 1
ATOM 3310 O O . PRO B 1 66 ? -10.898 52.75 55 1 28.44 66 PRO B O 1
ATOM 3313 N N . GLY B 1 67 ? -9.242 54.125 55.062 1 31.38 67 GLY B N 1
ATOM 3314 C CA . GLY B 1 67 ? -9.797 54.938 54 1 31.38 67 GLY B CA 1
ATOM 3315 C C . GLY B 1 67 ? -9.695 54.281 52.656 1 31.38 67 GLY B C 1
ATOM 3316 O O . GLY B 1 67 ? -8.594 54.125 52.125 1 31.38 67 GLY B O 1
ATOM 3317 N N . GLY B 1 68 ? -10.328 53.281 52.406 1 31.06 68 GLY B N 1
ATOM 3318 C CA . GLY B 1 68 ? -10.086 52.406 51.25 1 31.06 68 GLY B CA 1
ATOM 3319 C C . GLY B 1 68 ? -10.273 53.125 49.906 1 31.06 68 GLY B C 1
ATOM 3320 O O . GLY B 1 68 ? -11.008 54.094 49.844 1 31.06 68 GLY B O 1
ATOM 3321 N N . PRO B 1 69 ? -9.172 53.156 49.156 1 36.84 69 PRO B N 1
ATOM 3322 C CA . PRO B 1 69 ? -9.211 53.938 47.906 1 36.84 69 PRO B CA 1
ATOM 3323 C C . PRO B 1 69 ? -10.477 53.688 47.094 1 36.84 69 PRO B C 1
ATOM 3325 O O . PRO B 1 69 ? -11.117 52.656 47.25 1 36.84 69 PRO B O 1
ATOM 3328 N N . PRO B 1 70 ? -11.133 54.75 46.562 1 33.53 70 PRO B N 1
ATOM 3329 C CA . PRO B 1 70 ? -12.43 54.656 45.906 1 33.53 70 PRO B CA 1
ATOM 3330 C C . PRO B 1 70 ? -12.469 53.531 44.844 1 33.53 70 PRO B C 1
ATOM 3332 O O . PRO B 1 70 ? -11.43 53.156 44.281 1 33.53 70 PRO B O 1
ATOM 3335 N N . LEU B 1 71 ? -13.359 52.531 45.062 1 32.69 71 LEU B N 1
ATOM 3336 C CA . LEU B 1 71 ? -13.625 51.375 44.219 1 32.69 71 LEU B CA 1
ATOM 3337 C C . LEU B 1 71 ? -13.789 51.75 42.781 1 32.69 71 LEU B C 1
ATOM 3339 O O . LEU B 1 71 ? -14.586 52.625 42.438 1 32.69 71 LEU B O 1
ATOM 3343 N N . LEU B 1 72 ? -12.68 51.781 42 1 35.88 72 LEU B N 1
ATOM 3344 C CA . LEU B 1 72 ? -12.805 52.031 40.562 1 35.88 72 LEU B CA 1
ATOM 3345 C C . LEU B 1 72 ? -14.016 51.312 40 1 35.88 72 LEU B C 1
ATOM 3347 O O . LEU B 1 72 ? -14.352 50.219 40.438 1 35.88 72 LEU B O 1
ATOM 3351 N N . PRO B 1 73 ? -14.984 51.969 39.344 1 34.84 73 PRO B N 1
ATOM 3352 C CA . PRO B 1 73 ? -16.219 51.344 38.844 1 34.84 73 PRO B CA 1
ATOM 3353 C C . PRO B 1 73 ? -15.945 50.031 38.125 1 34.84 73 PRO B C 1
ATOM 3355 O O . PRO B 1 73 ? -14.852 49.812 37.625 1 34.84 73 PRO B O 1
ATOM 3358 N N . ALA B 1 74 ? -16.656 48.906 38.594 1 35.41 74 ALA B N 1
ATOM 3359 C CA . ALA B 1 74 ? -16.672 47.562 38.031 1 35.41 74 ALA B CA 1
ATOM 3360 C C . ALA B 1 74 ? -16.75 47.625 36.5 1 35.41 74 ALA B C 1
ATOM 3362 O O . ALA B 1 74 ? -17.609 48.281 35.938 1 35.41 74 ALA B O 1
ATOM 3363 N N . ALA B 1 75 ? -15.641 47.406 35.906 1 37.97 75 ALA B N 1
ATOM 3364 C CA . ALA B 1 75 ? -15.656 47.219 34.438 1 37.97 75 ALA B CA 1
ATOM 3365 C C . ALA B 1 75 ? -16.875 46.375 34.031 1 37.97 75 ALA B C 1
ATOM 3367 O O . ALA B 1 75 ? -17.25 45.438 34.719 1 37.97 75 ALA B O 1
ATOM 3368 N N . GLY B 1 76 ? -17.844 46.938 33.375 1 35.88 76 GLY B N 1
ATOM 3369 C CA . GLY B 1 76 ? -19.047 46.312 32.844 1 35.88 76 GLY B CA 1
ATOM 3370 C C . GLY B 1 76 ? -18.844 44.875 32.438 1 35.88 76 GLY B C 1
ATOM 3371 O O . GLY B 1 76 ? -17.734 44.469 32.094 1 35.88 76 GLY B O 1
ATOM 3372 N N . THR B 1 77 ? -19.531 43.906 33.062 1 38.59 77 THR B N 1
ATOM 3373 C CA . THR B 1 77 ? -19.625 42.531 32.625 1 38.59 77 THR B CA 1
ATOM 3374 C C . THR B 1 77 ? -19.641 42.469 31.094 1 38.59 77 THR B C 1
ATOM 3376 O O . THR B 1 77 ? -20.516 43.031 30.453 1 38.59 77 THR B O 1
ATOM 3379 N N . GLY B 1 78 ? -18.531 42.562 30.453 1 38.62 78 GLY B N 1
ATOM 3380 C CA . GLY B 1 78 ? -18.609 42.25 29.031 1 38.62 78 GLY B CA 1
ATOM 3381 C C . GLY B 1 78 ? -19.594 41.156 28.703 1 38.62 78 GLY B C 1
ATOM 3382 O O . GLY B 1 78 ? -19.688 40.156 29.422 1 38.62 78 GLY B O 1
ATOM 3383 N N . ASP B 1 79 ? -20.766 41.469 28.172 1 40.84 79 ASP B N 1
ATOM 3384 C CA . ASP B 1 79 ? -21.766 40.531 27.672 1 40.84 79 ASP B CA 1
ATOM 3385 C C . ASP B 1 79 ? -21.109 39.281 27.078 1 40.84 79 ASP B C 1
ATOM 3387 O O . ASP B 1 79 ? -20.219 39.406 26.219 1 40.84 79 ASP B O 1
ATOM 3391 N N . PRO B 1 80 ? -20.938 38.25 27.844 1 46.81 80 PRO B N 1
ATOM 3392 C CA . PRO B 1 80 ? -20.547 37 27.188 1 46.81 80 PRO B CA 1
ATOM 3393 C C . PRO B 1 80 ? -21.125 36.875 25.781 1 46.81 80 PRO B C 1
ATOM 3395 O O . PRO B 1 80 ? -21.094 35.781 25.188 1 46.81 80 PRO B O 1
ATOM 3398 N N . ALA B 1 81 ? -21.859 37.906 25.438 1 43.44 81 ALA B N 1
ATOM 3399 C CA . ALA B 1 81 ? -22.578 37.812 24.172 1 43.44 81 ALA B CA 1
ATOM 3400 C C . ALA B 1 81 ? -21.641 37.406 23.031 1 43.44 81 ALA B C 1
ATOM 3402 O O . ALA B 1 81 ? -22.031 36.656 22.141 1 43.44 81 ALA B O 1
ATOM 3403 N N . SER B 1 82 ? -20.531 38.125 22.75 1 46.22 82 SER B N 1
ATOM 3404 C CA . SER B 1 82 ? -20.203 38.062 21.328 1 46.22 82 SER B CA 1
ATOM 3405 C C . SER B 1 82 ? -19.344 36.844 21.031 1 46.22 82 SER B C 1
ATOM 3407 O O . SER B 1 82 ? -18.172 36.969 20.656 1 46.22 82 SER B O 1
ATOM 3409 N N . ALA B 1 83 ? -19.375 35.812 21.859 1 50 83 ALA B N 1
ATOM 3410 C CA . ALA B 1 83 ? -18.641 34.719 21.219 1 50 83 ALA B CA 1
ATOM 3411 C C . ALA B 1 83 ? -19.031 34.562 19.75 1 50 83 ALA B C 1
ATOM 3413 O O . ALA B 1 83 ? -20.203 34.688 19.391 1 50 83 ALA B O 1
ATOM 3414 N N . PRO B 1 84 ? -18.062 34.812 18.844 1 55.66 84 PRO B N 1
ATOM 3415 C CA . PRO B 1 84 ? -18.469 34.656 17.438 1 55.66 84 PRO B CA 1
ATOM 3416 C C . PRO B 1 84 ? -19.297 33.406 17.219 1 55.66 84 PRO B C 1
ATOM 3418 O O . PRO B 1 84 ? -19.125 32.406 17.922 1 55.66 84 PRO B O 1
ATOM 3421 N N . PRO B 1 85 ? -20.516 33.5 16.625 1 56.19 85 PRO B N 1
ATOM 3422 C CA . PRO B 1 85 ? -21.328 32.344 16.312 1 56.19 85 PRO B CA 1
ATOM 3423 C C . PRO B 1 85 ? -20.5 31.203 15.703 1 56.19 85 PRO B C 1
ATOM 3425 O O . PRO B 1 85 ? -19.484 31.453 15.039 1 56.19 85 PRO B O 1
ATOM 3428 N N . PRO B 1 86 ? -20.766 29.984 16.266 1 59.31 86 PRO B N 1
ATOM 3429 C CA . PRO B 1 86 ? -20.094 28.859 15.633 1 59.31 86 PRO B CA 1
ATOM 3430 C C . PRO B 1 86 ? -20.156 28.922 14.109 1 59.31 86 PRO B C 1
ATOM 3432 O O . PRO B 1 86 ? -21.125 29.438 13.547 1 59.31 86 PRO B O 1
ATOM 3435 N N . PRO B 1 87 ? -18.984 28.812 13.555 1 61.5 87 PRO B N 1
ATOM 3436 C CA . PRO B 1 87 ? -19.016 28.844 12.094 1 61.5 87 PRO B CA 1
ATOM 3437 C C . PRO B 1 87 ? -20.156 28.016 11.508 1 61.5 87 PRO B C 1
ATOM 3439 O O . PRO B 1 87 ? -20.594 27.031 12.109 1 61.5 87 PRO B O 1
ATOM 3442 N N . PRO B 1 88 ? -20.891 28.562 10.547 1 63.91 88 PRO B N 1
ATOM 3443 C CA . PRO B 1 88 ? -21.984 27.844 9.898 1 63.91 88 PRO B CA 1
ATOM 3444 C C . PRO B 1 88 ? -21.594 26.422 9.469 1 63.91 88 PRO B C 1
ATOM 3446 O O . PRO B 1 88 ? -20.422 26.172 9.172 1 63.91 88 PRO B O 1
ATOM 3449 N N . PRO B 1 89 ? -22.562 25.562 9.609 1 68.56 89 PRO B N 1
ATOM 3450 C CA . PRO B 1 89 ? -22.297 24.188 9.164 1 68.56 89 PRO B CA 1
ATOM 3451 C C . PRO B 1 89 ? -21.891 24.109 7.691 1 68.56 89 PRO B C 1
ATOM 3453 O O . PRO B 1 89 ? -22.312 24.938 6.891 1 68.56 89 PRO B O 1
ATOM 3456 N N . PRO B 1 90 ? -21.031 23.25 7.465 1 74.06 90 PRO B N 1
ATOM 3457 C CA . PRO B 1 90 ? -20.609 23.094 6.07 1 74.06 90 PRO B CA 1
ATOM 3458 C C . PRO B 1 90 ? -21.766 22.766 5.133 1 74.06 90 PRO B C 1
ATOM 3460 O O . PRO B 1 90 ? -22.688 22.031 5.52 1 74.06 90 PRO B O 1
ATOM 3463 N N . PRO B 1 91 ? -21.844 23.375 4.02 1 76.69 91 PRO B N 1
ATOM 3464 C CA . PRO B 1 91 ? -22.906 23.094 3.053 1 76.69 91 PRO B CA 1
ATOM 3465 C C . PRO B 1 91 ? -22.922 21.625 2.6 1 76.69 91 PRO B C 1
ATOM 3467 O O . PRO B 1 91 ? -21.859 21.031 2.42 1 76.69 91 PRO B O 1
ATOM 3470 N N . PRO B 1 92 ? -24.109 20.969 2.525 1 78.06 92 PRO B N 1
ATOM 3471 C CA . PRO B 1 92 ? -24.188 19.547 2.174 1 78.06 92 PRO B CA 1
ATOM 3472 C C . PRO B 1 92 ? -23.734 19.266 0.741 1 78.06 92 PRO B C 1
ATOM 3474 O O . PRO B 1 92 ? -23.297 18.156 0.43 1 78.06 92 PRO B O 1
ATOM 3477 N N . GLU B 1 93 ? -23.375 20.078 -0.053 1 89.81 93 GLU B N 1
ATOM 3478 C CA . GLU B 1 93 ? -22.953 19.984 -1.45 1 89.81 93 GLU B CA 1
ATOM 3479 C C . GLU B 1 93 ? -23.234 18.578 -2.002 1 89.81 93 GLU B C 1
ATOM 3481 O O . GLU B 1 93 ? -22.297 17.859 -2.359 1 89.81 93 GLU B O 1
ATOM 3486 N N . TRP B 1 94 ? -24.484 18.188 -2.303 1 93.44 94 TRP B N 1
ATOM 3487 C CA . TRP B 1 94 ? -24.938 16.859 -2.705 1 93.44 94 TRP B CA 1
ATOM 3488 C C . TRP B 1 94 ? -24.469 16.516 -4.113 1 93.44 94 TRP B C 1
ATOM 3490 O O . TRP B 1 94 ? -24.359 15.344 -4.473 1 93.44 94 TRP B O 1
ATOM 3500 N N . GLY B 1 95 ? -24.188 17.547 -4.898 1 95 95 GLY B N 1
ATOM 3501 C CA . GLY B 1 95 ? -23.625 17.281 -6.215 1 95 95 GLY B CA 1
ATOM 3502 C C . GLY B 1 95 ? -22.297 16.562 -6.16 1 95 95 GLY B C 1
ATOM 3503 O O . GLY B 1 95 ? -22.062 15.633 -6.941 1 95 95 GLY B O 1
ATOM 3504 N N . LYS B 1 96 ? -21.469 16.938 -5.234 1 96.31 96 LYS B N 1
ATOM 3505 C CA . LYS B 1 96 ? -20.172 16.281 -5.055 1 96.31 96 LYS B CA 1
ATOM 3506 C C . LYS B 1 96 ? -20.359 14.852 -4.551 1 96.31 96 LYS B C 1
ATOM 3508 O O . LYS B 1 96 ? -19.609 13.953 -4.941 1 96.31 96 LYS B O 1
ATOM 3513 N N . THR B 1 97 ? -21.344 14.68 -3.699 1 96.31 97 THR B N 1
ATOM 3514 C CA . THR B 1 97 ? -21.625 13.344 -3.186 1 96.31 97 THR B CA 1
ATOM 3515 C C . THR B 1 97 ? -22.109 12.43 -4.305 1 96.31 97 THR B C 1
ATOM 3517 O O . THR B 1 97 ? -21.688 11.281 -4.402 1 96.31 97 THR B O 1
ATOM 3520 N N . ALA B 1 98 ? -22.953 12.961 -5.164 1 97.19 98 ALA B N 1
ATOM 3521 C CA . ALA B 1 98 ? -23.453 12.195 -6.305 1 97.19 98 ALA B CA 1
ATOM 3522 C C . ALA B 1 98 ? -22.312 11.828 -7.25 1 97.19 98 ALA B C 1
ATOM 3524 O O . ALA B 1 98 ? -22.266 10.711 -7.773 1 97.19 98 ALA B O 1
ATOM 3525 N N . ALA B 1 99 ? -21.422 12.727 -7.473 1 97.69 99 ALA B N 1
ATOM 3526 C CA . ALA B 1 99 ? -20.281 12.453 -8.328 1 97.69 99 ALA B CA 1
ATOM 3527 C C . ALA B 1 99 ? -19.406 11.344 -7.734 1 97.69 99 ALA B C 1
ATOM 3529 O O . ALA B 1 99 ? -18.953 10.453 -8.453 1 97.69 99 ALA B O 1
ATOM 3530 N N . ALA B 1 100 ? -19.156 11.438 -6.441 1 98.06 100 ALA B N 1
ATOM 3531 C CA . ALA B 1 100 ? -18.391 10.398 -5.766 1 98.06 100 ALA B CA 1
ATOM 3532 C C . ALA B 1 100 ? -19.109 9.055 -5.836 1 98.06 100 ALA B C 1
ATOM 3534 O O . ALA B 1 100 ? -18.469 8.008 -5.977 1 98.06 100 ALA B O 1
ATOM 3535 N N . PHE B 1 101 ? -20.422 9.133 -5.762 1 97.62 101 PHE B N 1
ATOM 3536 C CA . PHE B 1 101 ? -21.219 7.914 -5.855 1 97.62 101 PHE B CA 1
ATOM 3537 C C . PHE B 1 101 ? -21.094 7.293 -7.242 1 97.62 101 PHE B C 1
ATOM 3539 O O . PHE B 1 101 ? -20.891 6.086 -7.375 1 97.62 101 PHE B O 1
ATOM 3546 N N . VAL B 1 102 ? -21.172 8.062 -8.211 1 98.12 102 VAL B N 1
ATOM 3547 C CA . VAL B 1 102 ? -21.031 7.586 -9.586 1 98.12 102 VAL B CA 1
ATOM 3548 C C . VAL B 1 102 ? -19.625 7.016 -9.797 1 98.12 102 VAL B C 1
ATOM 3550 O O . VAL B 1 102 ? -19.469 5.977 -10.438 1 98.12 102 VAL B O 1
ATOM 3553 N N . TYR B 1 103 ? -18.641 7.684 -9.266 1 98.06 103 TYR B N 1
ATOM 3554 C CA . TYR B 1 103 ? -17.266 7.184 -9.32 1 98.06 103 TYR B CA 1
ATOM 3555 C C . TYR B 1 103 ? -17.172 5.809 -8.672 1 98.06 103 TYR B C 1
ATOM 3557 O O . TYR B 1 103 ? -16.578 4.891 -9.242 1 98.06 103 TYR B O 1
ATOM 3565 N N . ALA B 1 104 ? -17.766 5.645 -7.527 1 97.56 104 ALA B N 1
ATOM 3566 C CA . ALA B 1 104 ? -17.719 4.375 -6.805 1 97.56 104 ALA B CA 1
ATOM 3567 C C . ALA B 1 104 ? -18.422 3.275 -7.59 1 97.56 104 ALA B C 1
ATOM 3569 O O . ALA B 1 104 ? -17.906 2.166 -7.723 1 97.56 104 ALA B O 1
ATOM 3570 N N . VAL B 1 105 ? -19.594 3.588 -8.133 1 96.12 105 VAL B N 1
ATOM 3571 C CA . VAL B 1 105 ? -20.359 2.611 -8.891 1 96.12 105 VAL B CA 1
ATOM 3572 C C . VAL B 1 105 ? -19.609 2.223 -10.156 1 96.12 105 VAL B C 1
ATOM 3574 O O . VAL B 1 105 ? -19.547 1.045 -10.516 1 96.12 105 VAL B O 1
ATOM 3577 N N . SER B 1 106 ? -19.031 3.17 -10.805 1 96.81 106 SER B N 1
ATOM 3578 C CA . SER B 1 106 ? -18.25 2.885 -12.008 1 96.81 106 SER B CA 1
ATOM 3579 C C . SER B 1 106 ? -17.062 1.975 -11.688 1 96.81 106 SER B C 1
ATOM 3581 O O . SER B 1 106 ? -16.75 1.063 -12.453 1 96.81 106 SER B O 1
ATOM 3583 N N . ALA B 1 107 ? -16.422 2.234 -10.562 1 96.44 107 ALA B N 1
ATOM 3584 C CA . ALA B 1 107 ? -15.312 1.392 -10.148 1 96.44 107 ALA B CA 1
ATOM 3585 C C . ALA B 1 107 ? -15.781 -0.026 -9.836 1 96.44 107 ALA B C 1
ATOM 3587 O O . ALA B 1 107 ? -15.094 -1 -10.148 1 96.44 107 ALA B O 1
ATOM 3588 N N . LEU B 1 108 ? -16.938 -0.141 -9.258 1 93.62 108 LEU B N 1
ATOM 3589 C CA . LEU B 1 108 ? -17.484 -1.454 -8.945 1 93.62 108 LEU B CA 1
ATOM 3590 C C . LEU B 1 108 ? -17.844 -2.217 -10.219 1 93.62 108 LEU B C 1
ATOM 3592 O O . LEU B 1 108 ? -17.578 -3.418 -10.32 1 93.62 108 LEU B O 1
ATOM 3596 N N . VAL B 1 109 ? -18.375 -1.538 -11.141 1 92.75 109 VAL B N 1
ATOM 3597 C CA . VAL B 1 109 ? -18.688 -2.145 -12.43 1 92.75 109 VAL B CA 1
ATOM 3598 C C . VAL B 1 109 ? -17.406 -2.557 -13.141 1 92.75 109 VAL B C 1
ATOM 3600 O O . VAL B 1 109 ? -17.297 -3.67 -13.656 1 92.75 109 VAL B O 1
ATOM 3603 N N . ALA B 1 110 ? -16.484 -1.7 -13.117 1 94.5 110 ALA B N 1
ATOM 3604 C CA . ALA B 1 110 ? -15.188 -2.014 -13.727 1 94.5 110 ALA B CA 1
ATOM 3605 C C . ALA B 1 110 ? -14.555 -3.24 -13.078 1 94.5 110 ALA B C 1
ATOM 3607 O O . ALA B 1 110 ? -13.953 -4.07 -13.758 1 94.5 110 ALA B O 1
ATOM 3608 N N . THR B 1 111 ? -14.68 -3.307 -11.828 1 93.06 111 THR B N 1
ATOM 3609 C CA . THR B 1 111 ? -14.141 -4.457 -11.117 1 93.06 111 THR B CA 1
ATOM 3610 C C . THR B 1 111 ? -14.852 -5.738 -11.531 1 93.06 111 THR B C 1
ATOM 3612 O O . THR B 1 111 ? -14.219 -6.785 -11.695 1 93.06 111 THR B O 1
ATOM 3615 N N . SER B 1 112 ? -16.156 -5.66 -11.703 1 91 112 SER B N 1
ATOM 3616 C CA . SER B 1 112 ? -16.906 -6.828 -12.156 1 91 112 SER B CA 1
ATOM 3617 C C . SER B 1 112 ? -16.469 -7.266 -13.547 1 91 112 SER B C 1
ATOM 3619 O O . SER B 1 112 ? -16.312 -8.461 -13.812 1 91 112 SER B O 1
ATOM 3621 N N . VAL B 1 113 ? -16.219 -6.336 -14.359 1 90.81 113 VAL B N 1
ATOM 3622 C CA . VAL B 1 113 ? -15.719 -6.633 -15.695 1 90.81 113 VAL B CA 1
ATOM 3623 C C . VAL B 1 113 ? -14.32 -7.242 -15.602 1 90.81 113 VAL B C 1
ATOM 3625 O O . VAL B 1 113 ? -14.016 -8.227 -16.281 1 90.81 113 VAL B O 1
ATOM 3628 N N . ALA B 1 114 ? -13.555 -6.68 -14.766 1 91.94 114 ALA B N 1
ATOM 3629 C CA . ALA B 1 114 ? -12.195 -7.188 -14.586 1 91.94 114 ALA B CA 1
ATOM 3630 C C . ALA B 1 114 ? -12.211 -8.633 -14.102 1 91.94 114 ALA B C 1
ATOM 3632 O O . ALA B 1 114 ? -11.422 -9.461 -14.555 1 91.94 114 ALA B O 1
ATOM 3633 N N . ILE B 1 115 ? -13.039 -8.891 -13.203 1 90.31 115 ILE B N 1
ATOM 3634 C CA . ILE B 1 115 ? -13.141 -10.25 -12.688 1 90.31 115 ILE B CA 1
ATOM 3635 C C . ILE B 1 115 ? -13.508 -11.203 -13.82 1 90.31 115 ILE B C 1
ATOM 3637 O O . ILE B 1 115 ? -12.945 -12.297 -13.922 1 90.31 115 ILE B O 1
ATOM 3641 N N . ALA B 1 116 ? -14.414 -10.828 -14.672 1 88.06 116 ALA B N 1
ATOM 3642 C CA . ALA B 1 116 ? -14.828 -11.664 -15.805 1 88.06 116 ALA B CA 1
ATOM 3643 C C . ALA B 1 116 ? -13.672 -11.891 -16.766 1 88.06 116 ALA B C 1
ATOM 3645 O O . ALA B 1 116 ? -13.492 -12.992 -17.281 1 88.06 116 ALA B O 1
ATOM 3646 N N . VAL B 1 117 ? -12.938 -10.875 -16.984 1 88.94 117 VAL B N 1
ATOM 3647 C CA . VAL B 1 117 ? -11.797 -10.977 -17.906 1 88.94 117 VAL B CA 1
ATOM 3648 C C . VAL B 1 117 ? -10.711 -11.844 -17.266 1 88.94 117 VAL B C 1
ATOM 3650 O O . VAL B 1 117 ? -10.125 -12.695 -17.938 1 88.94 117 VAL B O 1
ATOM 3653 N N . VAL B 1 118 ? -10.438 -11.672 -16.031 1 90.88 118 VAL B N 1
ATOM 3654 C CA . VAL B 1 118 ? -9.383 -12.398 -15.328 1 90.88 118 VAL B CA 1
ATOM 3655 C C . VAL B 1 118 ? -9.766 -13.875 -15.195 1 90.88 118 VAL B C 1
ATOM 3657 O O . VAL B 1 118 ? -8.898 -14.75 -15.25 1 90.88 118 VAL B O 1
ATOM 3660 N N . HIS B 1 119 ? -11.016 -14.125 -15.07 1 88.44 119 HIS B N 1
ATOM 3661 C CA . HIS B 1 119 ? -11.5 -15.5 -14.992 1 88.44 119 HIS B CA 1
ATOM 3662 C C . HIS B 1 119 ? -11 -16.312 -16.188 1 88.44 119 HIS B C 1
ATOM 3664 O O . HIS B 1 119 ? -10.672 -17.5 -16.031 1 88.44 119 HIS B O 1
ATOM 3670 N N . GLU B 1 120 ? -10.898 -15.695 -17.312 1 87.81 120 GLU B N 1
ATOM 3671 C CA . GLU B 1 120 ? -10.453 -16.391 -18.516 1 87.81 120 GLU B CA 1
ATOM 3672 C C . GLU B 1 120 ? -8.953 -16.672 -18.469 1 87.81 120 GLU B C 1
ATOM 3674 O O . GLU B 1 120 ? -8.453 -17.516 -19.203 1 87.81 120 GLU B O 1
ATOM 3679 N N . ARG B 1 121 ? -8.336 -16.031 -17.562 1 88.06 121 ARG B N 1
ATOM 3680 C CA . ARG B 1 121 ? -6.879 -16.156 -17.516 1 88.06 121 ARG B CA 1
ATOM 3681 C C . ARG B 1 121 ? -6.449 -17.016 -16.328 1 88.06 121 ARG B C 1
ATOM 3683 O O . ARG B 1 121 ? -5.273 -17.375 -16.219 1 88.06 121 ARG B O 1
ATOM 3690 N N . VAL B 1 122 ? -7.289 -17.391 -15.492 1 89.06 122 VAL B N 1
ATOM 3691 C CA . VAL B 1 122 ? -6.957 -18.188 -14.32 1 89.06 122 VAL B CA 1
ATOM 3692 C C . VAL B 1 122 ? -6.484 -19.578 -14.766 1 89.06 122 VAL B C 1
ATOM 3694 O O . VAL B 1 122 ? -7.141 -20.234 -15.578 1 89.06 122 VAL B O 1
ATOM 3697 N N . PRO B 1 123 ? -5.348 -19.906 -14.273 1 84.94 123 PRO B N 1
ATOM 3698 C CA . PRO B 1 123 ? -4.863 -21.234 -14.656 1 84.94 123 PRO B CA 1
ATOM 3699 C C . PRO B 1 123 ? -5.727 -22.359 -14.094 1 84.94 123 PRO B C 1
ATOM 3701 O O . PRO B 1 123 ? -6.309 -22.219 -13.016 1 84.94 123 PRO B O 1
ATOM 3704 N N . ASP B 1 124 ? -5.707 -23.438 -14.898 1 83.19 124 ASP B N 1
ATOM 3705 C CA . ASP B 1 124 ? -6.418 -24.625 -14.43 1 83.19 124 ASP B CA 1
ATOM 3706 C C . ASP B 1 124 ? -5.754 -25.203 -13.18 1 83.19 124 ASP B C 1
ATOM 3708 O O . ASP B 1 124 ? -4.523 -25.219 -13.078 1 83.19 124 ASP B O 1
ATOM 3712 N N . MET B 1 125 ? -6.555 -25.688 -12.328 1 81 125 MET B N 1
ATOM 3713 C CA . MET B 1 125 ? -6.066 -26.203 -11.055 1 81 125 MET B CA 1
ATOM 3714 C C . MET B 1 125 ? -5.121 -27.391 -11.258 1 81 125 MET B C 1
ATOM 3716 O O . MET B 1 125 ? -4.223 -27.609 -10.453 1 81 125 MET B O 1
ATOM 3720 N N . GLU B 1 126 ? -5.305 -28.047 -12.344 1 79.56 126 GLU B N 1
ATOM 3721 C CA . GLU B 1 126 ? -4.453 -29.188 -12.648 1 79.56 126 GLU B CA 1
ATOM 3722 C C . GLU B 1 126 ? -3.066 -28.734 -13.102 1 79.56 126 GLU B C 1
ATOM 3724 O O . GLU B 1 126 ? -2.074 -29.422 -12.867 1 79.56 126 GLU B O 1
ATOM 3729 N N . VAL B 1 127 ? -3.045 -27.594 -13.656 1 78.94 127 VAL B N 1
ATOM 3730 C CA . VAL B 1 127 ? -1.786 -27.078 -14.195 1 78.94 127 VAL B CA 1
ATOM 3731 C C . VAL B 1 127 ? -1.051 -26.297 -13.109 1 78.94 127 VAL B C 1
ATOM 3733 O O . VAL B 1 127 ? 0.174 -26.391 -12.992 1 78.94 127 VAL B O 1
ATOM 3736 N N . SER B 1 128 ? -1.844 -25.594 -12.367 1 80.69 128 SER B N 1
ATOM 3737 C CA . SER B 1 128 ? -1.256 -24.797 -11.305 1 80.69 128 SER B CA 1
ATOM 3738 C C . SER B 1 128 ? -1.988 -25.016 -9.984 1 80.69 128 SER B C 1
ATOM 3740 O O . SER B 1 128 ? -3.023 -24.391 -9.734 1 80.69 128 SER B O 1
ATOM 3742 N N . PRO B 1 129 ? -1.312 -25.75 -9.188 1 85.12 129 PRO B N 1
ATOM 3743 C CA . PRO B 1 129 ? -1.912 -25.938 -7.867 1 85.12 129 PRO B CA 1
ATOM 3744 C C . PRO B 1 129 ? -1.882 -24.688 -7.012 1 85.12 129 PRO B C 1
ATOM 3746 O O . PRO B 1 129 ? -1.247 -23.688 -7.391 1 85.12 129 PRO B O 1
ATOM 3749 N N . PRO B 1 130 ? -2.646 -24.766 -5.891 1 88.94 130 PRO B N 1
ATOM 3750 C CA . PRO B 1 130 ? -2.637 -23.594 -5 1 88.94 130 PRO B CA 1
ATOM 3751 C C . PRO B 1 130 ? -1.237 -23.25 -4.504 1 88.94 130 PRO B C 1
ATOM 3753 O O . PRO B 1 130 ? -0.424 -24.141 -4.254 1 88.94 130 PRO B O 1
ATOM 3756 N N . LEU B 1 131 ? -1.012 -22 -4.344 1 91.62 131 LEU B N 1
ATOM 3757 C CA . LEU B 1 131 ? 0.284 -21.484 -3.9 1 91.62 131 LEU B CA 1
ATOM 3758 C C . LEU B 1 131 ? 0.518 -21.812 -2.43 1 91.62 131 LEU B C 1
ATOM 3760 O O . LEU B 1 131 ? -0.433 -21.906 -1.65 1 91.62 131 LEU B O 1
ATOM 3764 N N . PRO B 1 132 ? 1.801 -22.078 -2.117 1 91.94 132 PRO B N 1
ATOM 3765 C CA . PRO B 1 132 ? 2.104 -22.25 -0.694 1 91.94 132 PRO B CA 1
ATOM 3766 C C . PRO B 1 132 ? 1.732 -21.016 0.14 1 91.94 132 PRO B C 1
ATOM 3768 O O . PRO B 1 132 ? 2.096 -19.891 -0.213 1 91.94 132 PRO B O 1
ATOM 3771 N N . ASP B 1 133 ? 1.008 -21.25 1.205 1 94.38 133 ASP B N 1
ATOM 3772 C CA . ASP B 1 133 ? 0.51 -20.203 2.094 1 94.38 133 ASP B CA 1
ATOM 3773 C C . ASP B 1 133 ? 0.643 -20.625 3.557 1 94.38 133 ASP B C 1
ATOM 3775 O O . ASP B 1 133 ? 0.302 -21.75 3.924 1 94.38 133 ASP B O 1
ATOM 3779 N N . VAL B 1 134 ? 1.108 -19.688 4.336 1 93.56 134 VAL B N 1
ATOM 3780 C CA . VAL B 1 134 ? 1.428 -19.984 5.727 1 93.56 134 VAL B CA 1
ATOM 3781 C C . VAL B 1 134 ? 0.148 -20.297 6.496 1 93.56 134 VAL B C 1
ATOM 3783 O O . VAL B 1 134 ? 0.138 -21.188 7.352 1 93.56 134 VAL B O 1
ATOM 3786 N N . PHE B 1 135 ? -0.914 -19.641 6.215 1 92.19 135 PHE B N 1
ATOM 3787 C CA . PHE B 1 135 ? -2.172 -19.891 6.91 1 92.19 135 PHE B CA 1
ATOM 3788 C C . PHE B 1 135 ? -2.77 -21.234 6.484 1 92.19 135 PHE B C 1
ATOM 3790 O O . PHE B 1 135 ? -3.314 -21.969 7.309 1 92.19 135 PHE B O 1
ATOM 3797 N N . PHE B 1 136 ? -2.668 -21.516 5.234 1 91.19 136 PHE B N 1
ATOM 3798 C CA . PHE B 1 136 ? -3.186 -22.781 4.711 1 91.19 136 PHE B CA 1
ATOM 3799 C C . PHE B 1 136 ? -2.457 -23.953 5.336 1 91.19 136 PHE B C 1
ATOM 3801 O O . PHE B 1 136 ? -3.047 -25.031 5.535 1 91.19 136 PHE B O 1
ATOM 3808 N N . ASP B 1 137 ? -1.235 -23.766 5.613 1 91.5 137 ASP B N 1
ATOM 3809 C CA . ASP B 1 137 ? -0.415 -24.828 6.191 1 91.5 137 ASP B CA 1
ATOM 3810 C C . ASP B 1 137 ? -0.8 -25.094 7.645 1 91.5 137 ASP B C 1
ATOM 3812 O O . ASP B 1 137 ? -0.658 -26.219 8.141 1 91.5 137 ASP B O 1
ATOM 3816 N N . ARG B 1 138 ? -1.328 -24.109 8.266 1 92.5 138 ARG B N 1
ATOM 3817 C CA . ARG B 1 138 ? -1.542 -24.203 9.703 1 92.5 138 ARG B CA 1
ATOM 3818 C C . ARG B 1 138 ? -3.012 -24.469 10.023 1 92.5 138 ARG B C 1
ATOM 3820 O O . ARG B 1 138 ? -3.338 -25.031 11.062 1 92.5 138 ARG B O 1
ATOM 3827 N N . ILE B 1 139 ? -3.871 -23.984 9.203 1 92 139 ILE B N 1
ATOM 3828 C CA . ILE B 1 139 ? -5.305 -24.094 9.445 1 92 139 ILE B CA 1
ATOM 3829 C C . ILE B 1 139 ? -5.973 -24.828 8.289 1 92 139 ILE B C 1
ATOM 3831 O O . ILE B 1 139 ? -5.836 -24.422 7.129 1 92 139 ILE B O 1
ATOM 3835 N N . SER B 1 140 ? -6.68 -25.891 8.703 1 93.12 140 SER B N 1
ATOM 3836 C CA . SER B 1 140 ? -7.426 -26.625 7.691 1 93.12 140 SER B CA 1
ATOM 3837 C C . SER B 1 140 ? -8.656 -25.844 7.234 1 93.12 140 SER B C 1
ATOM 3839 O O . SER B 1 140 ? -9.211 -25.047 7.992 1 93.12 140 SER B O 1
ATOM 3841 N N . ARG B 1 141 ? -9.078 -26.094 6.094 1 93.31 141 ARG B N 1
ATOM 3842 C CA . ARG B 1 141 ? -10.195 -25.375 5.492 1 93.31 141 ARG B CA 1
ATOM 3843 C C . ARG B 1 141 ? -11.492 -25.641 6.258 1 93.31 141 ARG B C 1
ATOM 3845 O O . ARG B 1 141 ? -11.766 -26.781 6.645 1 93.31 141 ARG B O 1
ATOM 3852 N N . VAL B 1 142 ? -12.227 -24.609 6.469 1 93.81 142 VAL B N 1
ATOM 3853 C CA . VAL B 1 142 ? -13.547 -24.672 7.07 1 93.81 142 VAL B CA 1
ATOM 3854 C C . VAL B 1 142 ? -14.609 -24.281 6.039 1 93.81 142 VAL B C 1
ATOM 3856 O O . VAL B 1 142 ? -14.727 -23.109 5.668 1 93.81 142 VAL B O 1
ATOM 3859 N N . GLU B 1 143 ? -15.43 -25.141 5.629 1 88.69 143 GLU B N 1
ATOM 3860 C CA . GLU B 1 143 ? -16.328 -25 4.488 1 88.69 143 GLU B CA 1
ATOM 3861 C C . GLU B 1 143 ? -17.359 -23.906 4.73 1 88.69 143 GLU B C 1
ATOM 3863 O O . GLU B 1 143 ? -17.672 -23.125 3.82 1 88.69 143 GLU B O 1
ATOM 3868 N N . TRP B 1 144 ? -17.875 -23.797 5.957 1 90.44 144 TRP B N 1
ATOM 3869 C CA . TRP B 1 144 ? -18.953 -22.859 6.227 1 90.44 144 TRP B CA 1
ATOM 3870 C C . TRP B 1 144 ? -18.406 -21.469 6.562 1 90.44 144 TRP B C 1
ATOM 3872 O O . TRP B 1 144 ? -19.188 -20.516 6.746 1 90.44 144 TRP B O 1
ATOM 3882 N N . ALA B 1 145 ? -17.156 -21.297 6.566 1 93.25 145 ALA B N 1
ATOM 3883 C CA . ALA B 1 145 ? -16.531 -20.062 7.047 1 93.25 145 ALA B CA 1
ATOM 3884 C C . ALA B 1 145 ? -16.766 -18.906 6.074 1 93.25 145 ALA B C 1
ATOM 3886 O O . ALA B 1 145 ? -16.922 -17.766 6.492 1 93.25 145 ALA B O 1
ATOM 3887 N N . PHE B 1 146 ? -16.812 -19.234 4.852 1 90.06 146 PHE B N 1
ATOM 3888 C CA . PHE B 1 146 ? -17 -18.156 3.877 1 90.06 146 PHE B CA 1
ATOM 3889 C C . PHE B 1 146 ? -18.375 -17.531 4.023 1 90.06 146 PHE B C 1
ATOM 3891 O O . PHE B 1 146 ? -18.531 -16.312 3.865 1 90.06 146 PHE B O 1
ATOM 3898 N N . SER B 1 147 ? -19.391 -18.312 4.316 1 91.69 147 SER B N 1
ATOM 3899 C CA . SER B 1 147 ? -20.719 -17.781 4.551 1 91.69 147 SER B CA 1
ATOM 3900 C C . SER B 1 147 ? -20.75 -16.844 5.754 1 91.69 147 SER B C 1
ATOM 3902 O O . SER B 1 147 ? -21.469 -15.844 5.75 1 91.69 147 SER B O 1
ATOM 3904 N N . VAL B 1 148 ? -20.016 -17.125 6.742 1 94.06 148 VAL B N 1
ATOM 3905 C CA . VAL B 1 148 ? -19.906 -16.266 7.914 1 94.06 148 VAL B CA 1
ATOM 3906 C C . VAL B 1 148 ? -19.312 -14.922 7.512 1 94.06 148 VAL B C 1
ATOM 3908 O O . VAL B 1 148 ? -19.766 -13.875 7.965 1 94.06 148 VAL B O 1
ATOM 3911 N N . CYS B 1 149 ? -18.312 -14.945 6.68 1 94.06 149 CYS B N 1
ATOM 3912 C CA . CYS B 1 149 ? -17.703 -13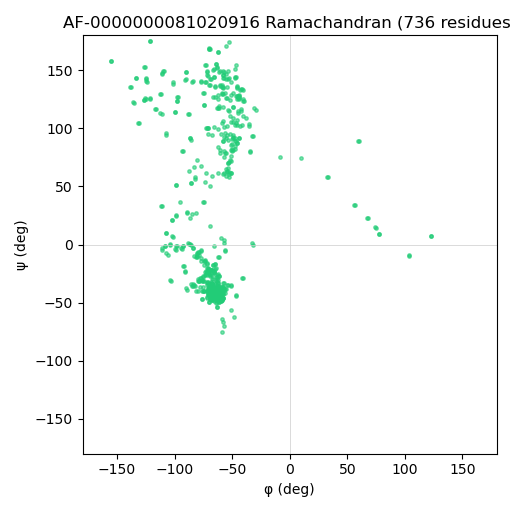.711 6.195 1 94.06 149 CYS B CA 1
ATOM 3913 C C . CYS B 1 149 ? -18.734 -12.844 5.48 1 94.06 149 CYS B C 1
ATOM 3915 O O . CYS B 1 149 ? -18.844 -11.648 5.766 1 94.06 149 CYS B O 1
ATOM 3917 N N . GLU B 1 150 ? -19.5 -13.43 4.648 1 93.94 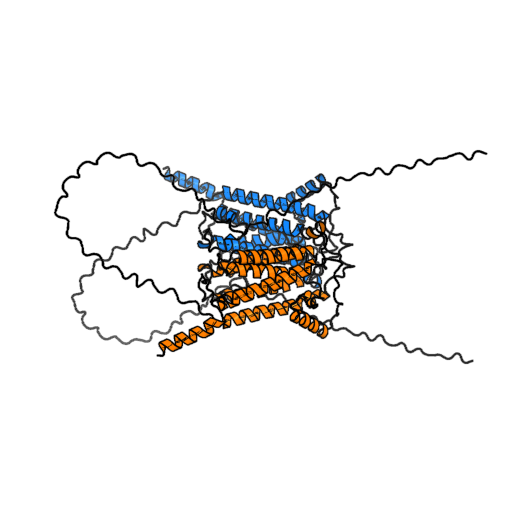150 GLU B N 1
ATOM 3918 C CA . GLU B 1 150 ? -20.469 -12.672 3.854 1 93.94 150 GLU B CA 1
ATOM 3919 C C . GLU B 1 150 ? -21.609 -12.148 4.723 1 93.94 150 GLU B C 1
ATOM 3921 O O . GLU B 1 150 ? -22.047 -11.008 4.559 1 93.94 150 GLU B O 1
ATOM 3926 N N . ILE B 1 151 ? -22.078 -12.984 5.613 1 95.81 151 ILE B N 1
ATOM 3927 C CA . ILE B 1 151 ? -23.141 -12.57 6.523 1 95.81 151 ILE B CA 1
ATOM 3928 C C . ILE B 1 151 ? -22.641 -11.414 7.395 1 95.81 151 ILE B C 1
ATOM 3930 O O . ILE B 1 151 ? -23.328 -10.406 7.559 1 95.81 151 ILE B O 1
ATOM 3934 N N . ASN B 1 152 ? -21.422 -11.57 7.93 1 97.38 152 ASN B N 1
ATOM 3935 C CA . ASN B 1 152 ? -20.828 -10.484 8.703 1 97.38 152 ASN B CA 1
ATOM 3936 C C . ASN B 1 152 ? -20.75 -9.203 7.883 1 97.38 152 ASN B C 1
ATOM 3938 O O . ASN B 1 152 ? -21.016 -8.117 8.391 1 97.38 152 ASN B O 1
ATOM 3942 N N . GLY B 1 153 ? -20.375 -9.375 6.633 1 96.31 153 GLY B N 1
ATOM 3943 C CA . GLY B 1 153 ? -20.281 -8.227 5.746 1 96.31 153 GLY B CA 1
ATOM 3944 C C . GLY B 1 153 ? -21.625 -7.535 5.535 1 96.31 153 GLY B C 1
ATOM 3945 O O . GLY B 1 153 ? -21.703 -6.309 5.613 1 96.31 153 GLY B O 1
ATOM 3946 N N . VAL B 1 154 ? -22.625 -8.289 5.316 1 95.75 154 VAL B N 1
ATOM 3947 C CA . VAL B 1 154 ? -23.953 -7.73 5.078 1 95.75 154 VAL B CA 1
ATOM 3948 C C . VAL B 1 154 ? -24.453 -7.023 6.34 1 95.75 154 VAL B C 1
ATOM 3950 O O . VAL B 1 154 ? -25 -5.922 6.262 1 95.75 154 VAL B O 1
ATOM 3953 N N . ILE B 1 155 ? -24.25 -7.617 7.457 1 97.81 155 ILE B N 1
ATOM 3954 C CA . ILE B 1 155 ? -24.672 -7.02 8.719 1 97.81 155 ILE B CA 1
ATOM 3955 C C . ILE B 1 155 ? -23.922 -5.711 8.945 1 97.81 155 ILE B C 1
ATOM 3957 O O . ILE B 1 155 ? -24.531 -4.688 9.266 1 97.81 155 ILE B O 1
ATOM 3961 N N . LEU B 1 156 ? -22.641 -5.762 8.727 1 98.19 156 LEU B N 1
ATOM 3962 C CA . LEU B 1 156 ? -21.797 -4.598 8.969 1 98.19 156 LEU B CA 1
ATOM 3963 C C . LEU B 1 156 ? -22.172 -3.453 8.031 1 98.19 156 LEU B C 1
ATOM 3965 O O . LEU B 1 156 ? -22.297 -2.305 8.461 1 98.19 156 LEU B O 1
ATOM 3969 N N . VAL B 1 157 ? -22.375 -3.752 6.797 1 97.25 157 VAL B N 1
ATOM 3970 C CA . VAL B 1 157 ? -22.734 -2.736 5.816 1 97.25 157 VAL B CA 1
ATOM 3971 C C . VAL B 1 157 ? -24.109 -2.164 6.156 1 97.25 157 VAL B C 1
ATOM 3973 O O . VAL B 1 157 ? -24.328 -0.957 6.047 1 97.25 157 VAL B O 1
ATOM 3976 N N . SER B 1 158 ? -25.031 -3.039 6.578 1 97.5 158 SER B N 1
ATOM 3977 C CA . SER B 1 158 ? -26.359 -2.588 6.965 1 97.5 158 SER B CA 1
ATOM 3978 C C . SER B 1 158 ? -26.312 -1.657 8.172 1 97.5 158 SER B C 1
ATOM 3980 O O . SER B 1 158 ? -26.984 -0.634 8.211 1 97.5 158 SER B O 1
ATOM 3982 N N . MET B 1 159 ? -25.5 -2.01 9.086 1 97.75 159 MET B N 1
ATOM 3983 C CA . MET B 1 159 ? -25.297 -1.17 10.266 1 97.75 159 MET B CA 1
ATOM 3984 C C . MET B 1 159 ? -24.703 0.179 9.883 1 97.75 159 MET B C 1
ATOM 3986 O O . MET B 1 159 ? -25.172 1.223 10.352 1 97.75 159 MET B O 1
ATOM 3990 N N . TRP B 1 160 ? -23.75 0.148 9.07 1 97.06 160 TRP B N 1
ATOM 3991 C CA . TRP B 1 160 ? -23.125 1.381 8.602 1 97.06 160 TRP B CA 1
ATOM 3992 C C . TRP B 1 160 ? -24.125 2.25 7.848 1 97.06 160 TRP B C 1
ATOM 3994 O O . TRP B 1 160 ? -24.172 3.467 8.039 1 97.06 160 TRP B O 1
ATOM 4004 N N . PHE B 1 161 ? -24.906 1.623 7.02 1 96.19 161 PHE B N 1
ATOM 4005 C CA . PHE B 1 161 ? -25.891 2.371 6.246 1 96.19 161 PHE B CA 1
ATOM 4006 C C . PHE B 1 161 ? -26.891 3.051 7.164 1 96.19 161 PHE B C 1
ATOM 4008 O O . PHE B 1 161 ? -27.297 4.188 6.918 1 96.19 161 PHE B O 1
ATOM 4015 N N . THR B 1 162 ? -27.328 2.4 8.156 1 95.81 162 THR B N 1
ATOM 4016 C CA . THR B 1 162 ? -28.234 2.973 9.141 1 95.81 162 THR B CA 1
ATOM 4017 C C . THR B 1 162 ? -27.594 4.141 9.875 1 95.81 162 THR B C 1
ATOM 4019 O O . THR B 1 162 ? -28.188 5.203 10.031 1 95.81 162 THR B O 1
ATOM 4022 N N . GLN B 1 163 ? -26.344 3.936 10.273 1 96.19 163 GLN B N 1
ATOM 4023 C CA . GLN B 1 163 ? -25.594 5.004 10.93 1 96.19 163 GLN B CA 1
ATOM 4024 C C . GLN B 1 163 ? -25.438 6.211 10.008 1 96.19 163 GLN B C 1
ATOM 4026 O O . GLN B 1 163 ? -25.672 7.348 10.43 1 96.19 163 GLN B O 1
ATOM 4031 N N . TRP B 1 164 ? -25.078 5.918 8.82 1 95.88 164 TRP B N 1
ATOM 4032 C CA . TRP B 1 164 ? -24.859 6.961 7.828 1 95.88 164 TRP B CA 1
ATOM 4033 C C . TRP B 1 164 ? -26.141 7.762 7.582 1 95.88 164 TRP B C 1
ATOM 4035 O O . TRP B 1 164 ? -26.094 8.992 7.492 1 95.88 164 TRP B O 1
ATOM 4045 N N . ALA B 1 165 ? -27.312 7.113 7.562 1 94.31 165 ALA B N 1
ATOM 4046 C CA . ALA B 1 165 ? -28.594 7.758 7.312 1 94.31 165 ALA B CA 1
ATOM 4047 C C . ALA B 1 165 ? -28.969 8.695 8.453 1 94.31 165 ALA B C 1
ATOM 4049 O O . ALA B 1 165 ? -29.688 9.68 8.25 1 94.31 165 ALA B O 1
ATOM 4050 N N . CYS B 1 166 ? -28.422 8.5 9.578 1 93.88 166 CYS B N 1
ATOM 4051 C CA . CYS B 1 166 ? -28.797 9.273 10.758 1 93.88 166 CYS B CA 1
ATOM 4052 C C . CYS B 1 166 ? -27.781 10.391 11.016 1 93.88 166 CYS B C 1
ATOM 4054 O O . CYS B 1 166 ? -27.969 11.188 11.93 1 93.88 166 CYS B O 1
ATOM 4056 N N . LEU B 1 167 ? -26.734 10.461 10.242 1 93.06 167 LEU B N 1
ATOM 4057 C CA . LEU B 1 167 ? -25.734 11.508 10.414 1 93.06 167 LEU B CA 1
ATOM 4058 C C . LEU B 1 167 ? -26.234 12.828 9.836 1 93.06 167 LEU B C 1
ATOM 4060 O O . LEU B 1 167 ? -26.859 12.852 8.773 1 93.06 167 LEU B O 1
ATOM 4064 N N . THR B 1 168 ? -25.953 13.922 10.531 1 89.69 168 THR B N 1
ATOM 4065 C CA . THR B 1 168 ? -26.344 15.242 10.07 1 89.69 168 THR B CA 1
ATOM 4066 C C . THR B 1 168 ? -25.547 15.641 8.82 1 89.69 168 THR B C 1
ATOM 4068 O O . THR B 1 168 ? -26.125 16.156 7.855 1 89.69 168 THR B O 1
ATOM 4071 N N . HIS B 1 169 ? -24.312 15.367 8.859 1 92.06 169 HIS B N 1
ATOM 4072 C CA . HIS B 1 169 ? -23.453 15.711 7.738 1 92.06 169 HIS B CA 1
ATOM 4073 C C . HIS B 1 169 ? -23.203 14.508 6.836 1 92.06 169 HIS B C 1
ATOM 4075 O O . HIS B 1 169 ? -22.062 14.219 6.477 1 92.06 169 HIS B O 1
ATOM 4081 N N . ARG B 1 170 ? -24.25 13.883 6.457 1 93.19 170 ARG B N 1
ATOM 4082 C CA . ARG B 1 170 ? -24.156 12.617 5.723 1 93.19 170 ARG B CA 1
ATOM 4083 C C . ARG B 1 170 ? -23.656 12.852 4.301 1 93.19 170 ARG B C 1
ATOM 4085 O O . ARG B 1 170 ? -23.047 11.961 3.699 1 93.19 170 ARG B O 1
ATOM 4092 N N . SER B 1 171 ? -23.844 14.031 3.795 1 94.06 171 SER B N 1
ATOM 40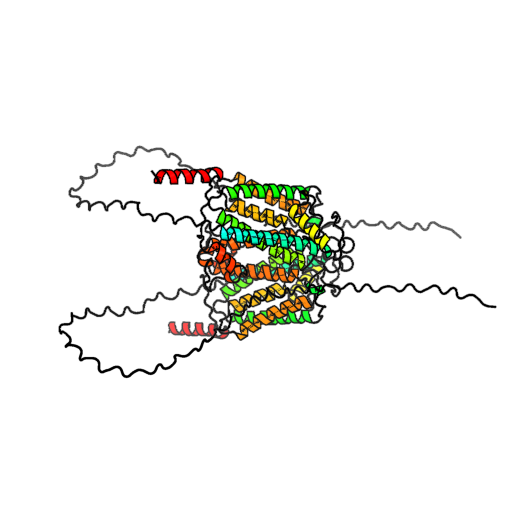93 C CA . SER B 1 171 ? -23.344 14.312 2.455 1 94.06 171 SER B CA 1
ATOM 4094 C C . SER B 1 171 ? -21.812 14.266 2.416 1 94.06 171 SER B C 1
ATOM 4096 O O . SER B 1 171 ? -21.234 13.656 1.518 1 94.06 171 SER B O 1
ATOM 4098 N N . ILE B 1 172 ? -21.156 14.812 3.414 1 95.62 172 ILE B N 1
ATOM 4099 C CA . ILE B 1 172 ? -19.703 14.875 3.484 1 95.62 172 ILE B CA 1
ATOM 4100 C C . ILE B 1 172 ? -19.141 13.477 3.756 1 95.62 172 ILE B C 1
ATOM 4102 O O . ILE B 1 172 ? -18.219 13.031 3.072 1 95.62 172 ILE B O 1
ATOM 4106 N N . ILE B 1 173 ? -19.75 12.82 4.691 1 96.25 173 ILE B N 1
ATOM 4107 C CA . ILE B 1 173 ? -19.25 11.516 5.105 1 96.25 173 ILE B CA 1
ATOM 4108 C C . ILE B 1 173 ? -19.484 10.492 3.998 1 96.25 173 ILE B C 1
ATOM 4110 O O . ILE B 1 173 ? -18.641 9.633 3.746 1 96.25 173 ILE B O 1
ATOM 4114 N N . GLY B 1 174 ? -20.641 10.594 3.35 1 96.81 174 GLY B N 1
ATOM 4115 C CA . GLY B 1 174 ? -20.906 9.719 2.217 1 96.81 174 GLY B CA 1
ATOM 4116 C C . GLY B 1 174 ? -19.938 9.906 1.071 1 96.81 174 GLY B C 1
ATOM 4117 O O . GLY B 1 174 ? -19.469 8.93 0.474 1 96.81 174 GLY B O 1
ATOM 4118 N N . ARG B 1 175 ? -19.641 11.133 0.786 1 96.81 175 ARG B N 1
ATOM 4119 C CA . ARG B 1 175 ? -18.688 11.43 -0.283 1 96.81 175 ARG B CA 1
ATOM 4120 C C . ARG B 1 175 ? -17.328 10.836 0.016 1 96.81 175 ARG B C 1
ATOM 4122 O O . ARG B 1 175 ? -16.656 10.305 -0.879 1 96.81 175 ARG B O 1
ATOM 4129 N N . ARG B 1 176 ? -16.906 10.922 1.265 1 97.75 176 ARG B N 1
ATOM 4130 C CA . ARG B 1 176 ? -15.641 10.328 1.676 1 97.75 176 ARG B CA 1
ATOM 4131 C C . ARG B 1 176 ? -15.648 8.82 1.479 1 97.75 176 ARG B C 1
ATOM 4133 O O . ARG B 1 176 ? -14.703 8.25 0.932 1 97.75 176 ARG B O 1
ATOM 4140 N N . TYR B 1 177 ? -16.688 8.234 1.893 1 98.5 177 TYR B N 1
ATOM 4141 C CA . TYR B 1 177 ? -16.812 6.785 1.793 1 98.5 177 TYR B CA 1
ATOM 4142 C C . TYR B 1 177 ? -16.812 6.336 0.336 1 98.5 177 TYR B C 1
ATOM 4144 O O . TYR B 1 177 ? -16.094 5.406 -0.03 1 98.5 177 TYR B O 1
ATOM 4152 N N . PHE B 1 178 ? -17.578 7 -0.487 1 98.62 178 PHE B N 1
ATOM 4153 C CA . PHE B 1 178 ? -17.703 6.637 -1.893 1 98.62 178 PHE B CA 1
ATOM 4154 C C . PHE B 1 178 ? -16.391 6.832 -2.631 1 98.62 178 PHE B C 1
ATOM 4156 O O . PHE B 1 178 ? -16 6 -3.455 1 98.62 178 PHE B O 1
ATOM 4163 N N . PHE B 1 179 ? -15.727 7.867 -2.359 1 98.69 179 PHE B N 1
ATOM 4164 C CA . PHE B 1 179 ? -14.461 8.117 -3.041 1 98.69 179 PHE B CA 1
ATOM 4165 C C . PHE B 1 179 ? -13.422 7.074 -2.65 1 98.69 179 PHE B C 1
ATOM 4167 O O . PHE B 1 179 ? -12.711 6.547 -3.51 1 98.69 179 PHE B O 1
ATOM 4174 N N . ILE B 1 180 ? -13.336 6.773 -1.386 1 98.75 180 ILE B N 1
ATOM 4175 C CA . ILE B 1 180 ? -12.328 5.84 -0.904 1 98.75 180 ILE B CA 1
ATOM 4176 C C . ILE B 1 180 ? -12.625 4.438 -1.428 1 98.75 180 ILE B C 1
ATOM 4178 O O . ILE B 1 180 ? -11.734 3.76 -1.948 1 98.75 180 ILE B O 1
ATOM 4182 N N . ILE B 1 181 ? -13.859 3.979 -1.318 1 98.62 181 ILE B N 1
ATOM 4183 C CA . ILE B 1 181 ? -14.195 2.633 -1.774 1 98.62 181 ILE B CA 1
ATOM 4184 C C . ILE B 1 181 ? -14 2.539 -3.285 1 98.62 181 ILE B C 1
ATOM 4186 O O . ILE B 1 181 ? -13.539 1.516 -3.795 1 98.62 181 ILE B O 1
ATOM 4190 N N . GLY B 1 182 ? -14.383 3.609 -4.02 1 98.56 182 GLY B N 1
ATOM 4191 C CA . GLY B 1 182 ? -14.148 3.629 -5.453 1 98.56 182 GLY B CA 1
ATOM 4192 C C . GLY B 1 182 ? -12.68 3.516 -5.816 1 98.56 182 GLY B C 1
ATOM 4193 O O . GLY B 1 182 ? -12.32 2.783 -6.738 1 98.56 182 GLY B O 1
ATOM 4194 N N . THR B 1 183 ? -11.828 4.234 -5.129 1 98.69 183 THR B N 1
ATOM 4195 C 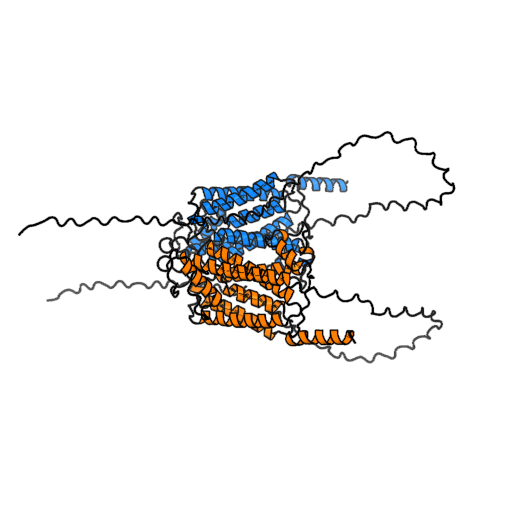CA . THR B 1 183 ? -10.391 4.203 -5.379 1 98.69 183 THR B CA 1
ATOM 4196 C C . THR B 1 183 ? -9.812 2.826 -5.066 1 98.69 183 THR B C 1
ATOM 4198 O O . THR B 1 183 ? -8.977 2.316 -5.809 1 98.69 183 THR B O 1
ATOM 4201 N N . LEU B 1 184 ? -10.281 2.246 -3.992 1 98.62 184 LEU B N 1
ATOM 4202 C CA . LEU B 1 184 ? -9.812 0.918 -3.607 1 98.62 184 LEU B CA 1
ATOM 4203 C C . LEU B 1 184 ? -10.188 -0.116 -4.664 1 98.62 184 LEU B C 1
ATOM 4205 O O . LEU B 1 184 ? -9.375 -0.977 -5.012 1 98.62 184 LEU B O 1
ATOM 4209 N N . TYR B 1 185 ? -11.344 -0.028 -5.203 1 97.5 185 TYR B N 1
ATOM 4210 C CA . TYR B 1 185 ? -11.781 -0.993 -6.207 1 97.5 185 TYR B CA 1
ATOM 4211 C C . TYR B 1 185 ? -11.102 -0.732 -7.547 1 97.5 185 TYR B C 1
ATOM 4213 O O . TYR B 1 185 ? -10.844 -1.665 -8.312 1 97.5 185 TYR B O 1
ATOM 4221 N N . LEU B 1 186 ? -10.805 0.49 -7.816 1 97.56 186 LEU B N 1
ATOM 4222 C CA . LEU B 1 186 ? -10 0.784 -9 1 97.56 186 LEU B CA 1
ATOM 4223 C C . LEU B 1 186 ? -8.625 0.134 -8.898 1 97.56 186 LEU B C 1
ATOM 4225 O O . LEU B 1 186 ? -8.141 -0.46 -9.867 1 97.56 186 LEU B O 1
ATOM 4229 N N . TYR B 1 187 ? -8.039 0.309 -7.738 1 98.06 187 TYR B N 1
ATOM 4230 C CA . TYR B 1 187 ? -6.754 -0.344 -7.516 1 98.06 187 TYR B CA 1
ATOM 4231 C C . TYR B 1 187 ? -6.875 -1.855 -7.672 1 98.06 187 TYR B C 1
ATOM 4233 O O . TYR B 1 187 ? -5.984 -2.502 -8.219 1 98.06 187 TYR B O 1
ATOM 4241 N N . ARG B 1 188 ? -7.895 -2.387 -7.211 1 96.5 188 ARG B N 1
ATOM 4242 C CA . ARG B 1 188 ? -8.133 -3.824 -7.289 1 96.5 188 ARG B CA 1
ATOM 4243 C C . ARG B 1 188 ? -8.219 -4.285 -8.742 1 96.5 188 ARG B C 1
ATOM 4245 O O . ARG B 1 188 ? -7.727 -5.363 -9.086 1 96.5 188 ARG B O 1
ATOM 4252 N N . CYS B 1 189 ? -8.844 -3.479 -9.633 1 95.19 189 CYS B N 1
ATOM 4253 C CA . CYS B 1 189 ? -8.906 -3.791 -11.055 1 95.19 189 CYS B CA 1
ATOM 4254 C C . CYS B 1 189 ? -7.512 -3.979 -11.633 1 95.19 189 CYS B C 1
ATOM 4256 O O . CYS B 1 189 ? -7.258 -4.949 -12.352 1 95.19 189 CYS B O 1
ATOM 4258 N N . ILE B 1 190 ? -6.688 -3.191 -11.172 1 96 190 ILE B N 1
ATOM 4259 C CA . ILE B 1 190 ? -5.332 -3.201 -11.719 1 96 190 ILE B CA 1
ATOM 4260 C C . ILE B 1 190 ? -4.57 -4.406 -11.18 1 96 190 ILE B C 1
ATOM 4262 O O . ILE B 1 190 ? -3.963 -5.16 -11.945 1 96 190 ILE B O 1
ATOM 4266 N N . THR B 1 191 ? -4.641 -4.633 -9.961 1 96.38 191 THR B N 1
ATOM 4267 C CA . THR B 1 191 ? -3.84 -5.68 -9.344 1 96.38 191 THR B CA 1
ATOM 4268 C C . THR B 1 191 ? -4.312 -7.059 -9.797 1 96.38 191 THR B C 1
ATOM 4270 O O . THR B 1 191 ? -3.502 -7.977 -9.961 1 96.38 191 THR B O 1
ATOM 4273 N N . MET B 1 192 ? -5.574 -7.184 -9.984 1 95.06 192 MET B N 1
ATOM 4274 C CA . MET B 1 192 ? -6.102 -8.469 -10.43 1 95.06 192 MET B CA 1
ATOM 4275 C C . MET B 1 192 ? -5.695 -8.75 -11.875 1 95.06 192 MET B C 1
ATOM 4277 O O . MET B 1 192 ? -5.402 -9.898 -12.227 1 95.06 192 MET B O 1
ATOM 4281 N N . TYR B 1 193 ? -5.613 -7.75 -12.617 1 93.88 193 TYR B N 1
ATOM 4282 C CA . TYR B 1 193 ? -5.441 -7.906 -14.055 1 93.88 193 TYR B CA 1
ATOM 4283 C C . TYR B 1 193 ? -3.975 -8.109 -14.414 1 93.88 193 TYR B C 1
ATOM 4285 O O . TYR B 1 193 ? -3.652 -8.891 -15.312 1 93.88 193 TYR B O 1
ATOM 4293 N N . ILE B 1 194 ? -3.115 -7.496 -13.695 1 95.19 194 ILE B N 1
ATOM 4294 C CA . ILE B 1 194 ? -1.731 -7.434 -14.156 1 95.19 194 ILE B CA 1
ATOM 4295 C C . ILE B 1 194 ? -1.051 -8.781 -13.922 1 95.19 194 ILE B C 1
ATOM 4297 O O . ILE B 1 194 ? -0.216 -9.203 -14.727 1 95.19 194 ILE B O 1
ATOM 4301 N N . THR B 1 195 ? -1.277 -9.422 -12.859 1 94.12 195 THR B N 1
ATOM 4302 C CA . THR B 1 195 ? -0.807 -10.773 -12.562 1 94.12 195 THR B CA 1
ATOM 4303 C C . THR B 1 195 ? -1.927 -11.617 -11.953 1 94.12 195 THR B C 1
ATOM 4305 O O . THR B 1 195 ? -2.455 -11.281 -10.891 1 94.12 195 THR B O 1
ATOM 4308 N N . THR B 1 196 ? -2.221 -12.695 -12.586 1 92.94 196 THR B N 1
ATOM 4309 C CA . THR B 1 196 ? -3.342 -13.523 -12.156 1 92.94 196 THR B CA 1
ATOM 4310 C C . THR B 1 196 ? -2.854 -14.688 -11.305 1 92.94 196 THR B C 1
ATOM 4312 O O . THR B 1 196 ? -2.018 -15.477 -11.742 1 92.94 196 THR B O 1
ATOM 4315 N N . LEU B 1 197 ? -3.375 -14.797 -10.086 1 91.88 197 LEU B N 1
ATOM 4316 C CA . LEU B 1 197 ? -3.045 -15.898 -9.188 1 91.88 197 LEU B CA 1
ATOM 4317 C C . LEU B 1 197 ? -3.994 -17.062 -9.383 1 91.88 197 LEU B C 1
ATOM 4319 O O . LEU B 1 197 ? -5.152 -16.875 -9.758 1 91.88 197 LEU B O 1
ATOM 4323 N N . PRO B 1 198 ? -3.463 -18.25 -9.156 1 91.12 198 PRO B N 1
ATOM 4324 C CA . PRO B 1 198 ? -4.363 -19.406 -9.211 1 91.12 198 PRO B CA 1
ATOM 4325 C C . PRO B 1 198 ? -5.352 -19.438 -8.047 1 91.12 198 PRO B C 1
ATOM 4327 O O . PRO B 1 198 ? -5.227 -18.656 -7.102 1 91.12 198 PRO B O 1
ATOM 4330 N N . VAL B 1 199 ? -6.285 -20.281 -8.172 1 89.25 199 VAL B N 1
ATOM 4331 C CA . VAL B 1 199 ? -7.289 -20.406 -7.113 1 89.25 199 VAL B CA 1
ATOM 4332 C C . VAL B 1 199 ? -6.648 -20.984 -5.859 1 89.25 199 VAL B C 1
ATOM 4334 O O . VAL B 1 199 ? -5.777 -21.859 -5.949 1 89.25 199 VAL B O 1
ATOM 4337 N N . PRO B 1 200 ? -6.984 -20.594 -4.711 1 87.5 200 PRO B N 1
ATOM 4338 C CA . PRO B 1 200 ? -6.348 -20.984 -3.455 1 87.5 200 PRO B CA 1
ATOM 4339 C C . PRO B 1 200 ? -6.766 -22.391 -3.006 1 87.5 200 PRO B C 1
ATOM 4341 O O . PRO B 1 200 ? -6.207 -22.922 -2.043 1 87.5 200 PRO B O 1
ATOM 4344 N N . GLY B 1 201 ? -7.652 -23 -3.674 1 82 201 GLY B N 1
ATOM 4345 C CA . GLY B 1 201 ? -8.062 -24.328 -3.252 1 82 201 GLY B CA 1
ATOM 4346 C C . GLY B 1 201 ? -8.633 -25.172 -4.383 1 82 201 GLY B C 1
ATOM 4347 O O . GLY B 1 201 ? -9.172 -24.625 -5.352 1 82 201 GLY B O 1
ATOM 4348 N N . SER B 1 202 ? -8.57 -26.453 -4.117 1 77 202 SER B N 1
ATOM 4349 C CA . SER B 1 202 ? -9.086 -27.391 -5.117 1 77 202 SER B CA 1
ATOM 4350 C C . SER B 1 202 ? -10.609 -27.5 -5.039 1 77 202 SER B C 1
ATOM 4352 O O . SER B 1 202 ? -11.242 -28.047 -5.941 1 77 202 SER B O 1
ATOM 4354 N N . HIS B 1 203 ? -11.164 -26.875 -4.016 1 76.38 203 HIS B N 1
ATOM 4355 C CA . HIS B 1 203 ? -12.602 -26.969 -3.822 1 76.38 203 HIS B CA 1
ATOM 4356 C C . HIS B 1 203 ? -13.344 -26.016 -4.742 1 76.38 203 HIS B C 1
ATOM 4358 O O . HIS B 1 203 ? -14.57 -26.094 -4.871 1 76.38 203 HIS B O 1
ATOM 4364 N N . PHE B 1 204 ? -12.57 -25.203 -5.422 1 77.12 204 PHE B N 1
ATOM 4365 C CA . PHE B 1 204 ? -13.211 -24.203 -6.273 1 77.12 204 PHE B CA 1
ATOM 4366 C C . PHE B 1 204 ? -13.781 -24.859 -7.531 1 77.12 204 PHE B C 1
ATOM 4368 O O . PHE B 1 204 ? -13.172 -25.766 -8.094 1 77.12 204 PHE B O 1
ATOM 4375 N N . HIS B 1 205 ? -15.102 -24.484 -7.746 1 75.88 205 HIS B N 1
ATOM 4376 C CA . HIS B 1 205 ? -15.742 -24.812 -9.016 1 75.88 205 HIS B CA 1
ATOM 4377 C C . HIS B 1 205 ? -15.93 -23.578 -9.883 1 75.88 205 HIS B C 1
ATOM 4379 O O . HIS B 1 205 ? -16.859 -22.797 -9.664 1 75.88 205 HIS B O 1
ATOM 4385 N N . CYS B 1 206 ? -14.984 -23.391 -10.781 1 77.25 206 CYS B N 1
ATOM 4386 C CA . CYS B 1 206 ? -15.023 -22.203 -11.633 1 77.25 206 CYS B CA 1
ATOM 4387 C C . CYS B 1 206 ? -15.906 -22.438 -12.852 1 77.25 206 CYS B C 1
ATOM 4389 O O . CYS B 1 206 ? -15.922 -23.547 -13.406 1 77.25 206 CYS B O 1
ATOM 4391 N N . SER B 1 207 ? -16.656 -21.438 -13.195 1 77.81 207 SER B N 1
ATOM 4392 C CA . SER B 1 207 ? -17.453 -21.516 -14.414 1 77.81 207 SER B CA 1
ATOM 4393 C C . SER B 1 207 ? -16.578 -21.781 -15.633 1 77.81 207 SER B C 1
ATOM 4395 O O . SER B 1 207 ? -15.406 -21.406 -15.656 1 77.81 207 SER B O 1
ATOM 4397 N N . PRO B 1 208 ? -17.234 -22.469 -16.5 1 79.38 208 PRO B N 1
ATOM 4398 C CA . PRO B 1 208 ? -16.453 -22.719 -17.719 1 79.38 208 PRO B CA 1
ATOM 4399 C C . PRO B 1 208 ? -16.031 -21.438 -18.438 1 79.38 208 PRO B C 1
ATOM 4401 O O . PRO B 1 208 ? -16.75 -20.438 -18.391 1 79.38 208 PRO B O 1
ATOM 4404 N N . LYS B 1 209 ? -14.898 -21.484 -19.094 1 84.31 209 LYS B N 1
ATOM 4405 C CA . LYS B 1 209 ? -14.375 -20.344 -19.828 1 84.31 209 LYS B CA 1
ATOM 4406 C C . LYS B 1 209 ? -15.156 -20.109 -21.109 1 84.31 209 LYS B C 1
ATOM 4408 O O . LYS B 1 209 ? -15.656 -21.062 -21.719 1 84.31 209 LYS B O 1
ATOM 4413 N N . VAL B 1 210 ? -15.422 -18.938 -21.453 1 81.25 210 VAL B N 1
ATOM 4414 C CA . VAL B 1 210 ? -16.281 -18.625 -22.594 1 81.25 210 VAL B CA 1
ATOM 4415 C C . VAL B 1 210 ? -15.43 -18.234 -23.797 1 81.25 210 VAL B C 1
ATOM 4417 O O . VAL B 1 210 ? -15.914 -18.25 -24.938 1 81.25 210 VAL B O 1
ATOM 4420 N N . LEU B 1 211 ? -14.266 -18.328 -23.75 1 75.12 211 LEU B N 1
ATOM 4421 C CA . LEU B 1 211 ? -13.297 -18.172 -24.844 1 75.12 211 LEU B CA 1
ATOM 4422 C C . LEU B 1 211 ? -13.773 -17.156 -25.859 1 75.12 211 LEU B C 1
ATOM 4424 O O . LEU B 1 211 ? -13.969 -17.484 -27.031 1 75.12 211 LEU B O 1
ATOM 4428 N N . GLY B 1 212 ? -14.078 -15.82 -25.531 1 75.62 212 GLY B N 1
ATOM 4429 C CA . GLY B 1 212 ? -14.297 -14.773 -26.516 1 75.62 212 GLY B CA 1
ATOM 4430 C C . GLY B 1 212 ? -15.766 -14.43 -26.703 1 75.62 212 GLY B C 1
ATOM 4431 O O . GLY B 1 212 ? -16.109 -13.523 -27.469 1 75.62 212 GLY B O 1
ATOM 4432 N N . ASP B 1 213 ? -16.641 -15.141 -26.172 1 85 213 ASP B N 1
ATOM 4433 C CA . ASP B 1 213 ? -18.062 -14.82 -26.234 1 85 213 ASP B CA 1
ATOM 4434 C C . ASP B 1 213 ? -18.391 -13.602 -25.359 1 85 213 ASP B C 1
ATOM 4436 O O . ASP B 1 213 ? -18.688 -13.75 -24.172 1 85 213 ASP B O 1
ATOM 4440 N N . VAL B 1 214 ? -18.516 -12.492 -26.016 1 85.31 214 VAL B N 1
ATOM 4441 C CA . VAL B 1 214 ? -18.688 -11.219 -25.328 1 85.31 214 VAL B CA 1
ATOM 4442 C C . VAL B 1 214 ? -20.062 -11.156 -24.688 1 85.31 214 VAL B C 1
ATOM 4444 O O . VAL B 1 214 ? -20.219 -10.617 -23.578 1 85.31 214 VAL B O 1
ATOM 4447 N 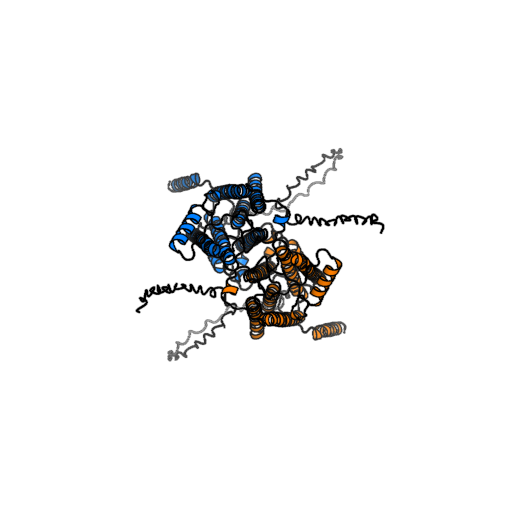N . GLU B 1 215 ? -21.062 -11.602 -25.344 1 84.75 215 GLU B N 1
ATOM 4448 C CA . GLU B 1 215 ? -22.406 -11.578 -24.797 1 84.75 215 GLU B CA 1
ATOM 4449 C C . GLU B 1 215 ? -22.5 -12.375 -23.5 1 84.75 215 GLU B C 1
ATOM 4451 O O . GLU B 1 215 ? -23.109 -11.922 -22.531 1 84.75 215 GLU B O 1
ATOM 4456 N N . LEU B 1 216 ? -21.984 -13.531 -23.578 1 83.75 216 LEU B N 1
ATOM 4457 C CA . LEU B 1 216 ? -22 -14.359 -22.375 1 83.75 216 LEU B CA 1
ATOM 4458 C C . LEU B 1 216 ? -21.188 -13.703 -21.25 1 83.75 216 LEU B C 1
ATOM 4460 O O . LEU B 1 216 ? -21.578 -13.773 -20.078 1 83.75 216 LEU B O 1
ATOM 4464 N N . GLN B 1 217 ? -20.188 -13.172 -21.656 1 84.5 217 GLN B N 1
ATOM 4465 C CA . GLN B 1 217 ? -19.375 -12.469 -20.672 1 84.5 217 GLN B CA 1
ATOM 4466 C C . GLN B 1 217 ? -20.172 -11.336 -20.016 1 84.5 217 GLN B C 1
ATOM 4468 O O . GLN B 1 217 ? -20.078 -11.133 -18.812 1 84.5 217 GLN B O 1
ATOM 4473 N N . MET B 1 218 ? -20.859 -10.609 -20.828 1 86.31 218 MET B N 1
ATOM 4474 C CA . MET B 1 218 ? -21.656 -9.5 -20.312 1 86.31 218 MET B CA 1
ATOM 4475 C C . MET B 1 218 ? -22.766 -10 -19.391 1 86.31 218 MET B C 1
ATOM 4477 O O . MET B 1 218 ? -23.062 -9.359 -18.375 1 86.31 218 MET B O 1
ATOM 4481 N N . ARG B 1 219 ? -23.328 -11.023 -19.672 1 84.31 219 ARG B N 1
ATOM 4482 C CA . ARG B 1 219 ? -24.344 -11.617 -18.812 1 84.31 219 ARG B CA 1
ATOM 4483 C C . ARG B 1 219 ? -23.766 -12 -17.453 1 84.31 219 ARG B C 1
ATOM 4485 O O . ARG B 1 219 ? -24.406 -11.828 -16.422 1 84.31 219 ARG B O 1
ATOM 4492 N N . ARG B 1 220 ? -22.656 -12.5 -17.5 1 82.44 220 ARG B N 1
ATOM 4493 C CA . ARG B 1 220 ? -21.984 -12.875 -16.266 1 82.44 220 ARG B CA 1
ATOM 4494 C C . ARG B 1 220 ? -21.688 -11.648 -15.406 1 82.44 220 ARG B C 1
ATOM 4496 O O . ARG B 1 220 ? -21.828 -11.688 -14.18 1 82.44 220 ARG B O 1
ATOM 4503 N N . VAL B 1 221 ? -21.297 -10.664 -16.062 1 84.5 221 VAL B N 1
ATOM 4504 C CA . VAL B 1 221 ? -21.016 -9.414 -15.375 1 84.5 221 VAL B CA 1
ATOM 4505 C C . VAL B 1 221 ? -22.297 -8.875 -14.734 1 84.5 221 VAL B C 1
ATOM 4507 O O . VAL B 1 221 ? -22.281 -8.469 -13.57 1 84.5 221 VAL B O 1
ATOM 4510 N N . MET B 1 222 ? -23.328 -8.883 -15.461 1 84.44 222 MET B N 1
ATOM 4511 C CA . MET B 1 222 ? -24.609 -8.398 -14.938 1 84.44 222 MET B CA 1
ATOM 4512 C C . MET B 1 222 ? -25.078 -9.25 -13.766 1 84.44 222 MET B C 1
ATOM 4514 O O . MET B 1 222 ? -25.625 -8.727 -12.789 1 84.44 222 MET B O 1
ATOM 4518 N N . LYS B 1 223 ? -24.891 -10.508 -13.859 1 82.5 223 LYS B N 1
ATOM 4519 C CA . LYS B 1 223 ? -25.234 -11.406 -12.766 1 82.5 223 LYS B CA 1
ATOM 4520 C C . LYS B 1 223 ? -24.422 -11.102 -11.516 1 82.5 223 LYS B C 1
ATOM 4522 O O . LYS B 1 223 ? -24.938 -11.102 -10.398 1 82.5 223 LYS B O 1
ATOM 4527 N N . LEU B 1 224 ? -23.203 -10.906 -11.734 1 82.44 224 LEU B N 1
ATOM 4528 C CA . LEU B 1 224 ? -22.312 -10.57 -10.625 1 82.44 224 LEU B CA 1
ATOM 4529 C C . LEU B 1 224 ? -22.766 -9.281 -9.945 1 82.44 224 LEU B C 1
ATOM 4531 O O . LEU B 1 224 ? -22.812 -9.211 -8.719 1 82.44 224 LEU B O 1
ATOM 4535 N N . ILE B 1 225 ? -23.047 -8.344 -10.695 1 81.75 225 ILE B N 1
ATOM 4536 C CA . ILE B 1 225 ? -23.469 -7.051 -10.164 1 81.75 225 ILE B CA 1
ATOM 4537 C C . ILE B 1 225 ? -24.797 -7.203 -9.438 1 81.75 225 ILE B C 1
ATOM 4539 O O . ILE B 1 225 ? -24.953 -6.699 -8.32 1 81.75 225 ILE B O 1
ATOM 4543 N N . ALA B 1 226 ? -25.719 -7.898 -9.984 1 80 226 ALA B N 1
ATOM 4544 C CA . ALA B 1 226 ? -27.047 -8.094 -9.414 1 80 226 ALA B CA 1
ATOM 4545 C C . ALA B 1 226 ? -26.969 -8.844 -8.086 1 80 226 ALA B C 1
ATOM 4547 O O . ALA B 1 226 ? -27.75 -8.594 -7.172 1 80 226 ALA B O 1
ATOM 4548 N N . GLY B 1 227 ? -26.062 -9.648 -7.992 1 80.81 227 GLY B N 1
ATOM 4549 C CA . GLY B 1 227 ? -25.906 -10.43 -6.777 1 80.81 227 GLY B CA 1
ATOM 4550 C C . GLY B 1 227 ? -24.969 -9.789 -5.77 1 80.81 227 GLY B C 1
ATOM 4551 O O . GLY B 1 227 ? -24.719 -10.344 -4.699 1 80.81 227 GLY B O 1
ATOM 4552 N N . GLY B 1 228 ? -24.422 -8.703 -6.078 1 75.62 228 GLY B N 1
ATOM 4553 C CA . GLY B 1 228 ? -23.516 -8.008 -5.168 1 75.62 228 GLY B CA 1
ATOM 4554 C C . GLY B 1 228 ? -22.156 -8.672 -5.062 1 75.62 228 GLY B C 1
ATOM 4555 O O . GLY B 1 228 ? -21.438 -8.453 -4.094 1 75.62 228 GLY B O 1
ATOM 4556 N N . GLY B 1 229 ? -21.906 -9.555 -6.004 1 72 229 GLY B N 1
ATOM 4557 C CA . GLY B 1 229 ? -20.656 -10.281 -5.957 1 72 229 GLY B CA 1
ATOM 4558 C C . GLY B 1 229 ? -20.547 -11.227 -4.777 1 72 229 GLY B C 1
ATOM 4559 O O . GLY B 1 229 ? -19.453 -11.531 -4.312 1 72 229 GLY B O 1
ATOM 4560 N N . LEU B 1 230 ? -21.672 -11.625 -4.258 1 77.94 230 LEU B N 1
ATOM 4561 C CA . LEU B 1 230 ? -21.719 -12.469 -3.072 1 77.94 230 LEU B CA 1
ATOM 4562 C C . LEU B 1 230 ? -21.984 -13.922 -3.453 1 77.94 230 LEU B C 1
ATOM 4564 O O . LEU B 1 230 ? -22.766 -14.195 -4.367 1 77.94 230 LEU B O 1
ATOM 4568 N N . SER B 1 231 ? -21.328 -14.82 -2.846 1 75.75 231 SER B N 1
ATOM 4569 C CA . SER B 1 231 ? -21.609 -16.25 -3.045 1 75.75 231 SER B CA 1
ATOM 4570 C C . SER B 1 231 ? -22.969 -16.625 -2.492 1 75.75 231 SER B C 1
ATOM 4572 O O . SER B 1 231 ? -23.625 -17.547 -3.01 1 75.75 231 SER B O 1
ATOM 4574 N N . LEU B 1 232 ? -23.422 -15.914 -1.544 1 73.25 232 LEU B N 1
ATOM 4575 C CA . LEU B 1 232 ? -24.719 -16.172 -0.924 1 73.25 232 LEU B CA 1
ATOM 4576 C C . LEU B 1 232 ? -25.844 -16.031 -1.939 1 73.25 232 LEU B C 1
ATOM 4578 O O . LEU B 1 232 ? -26.859 -16.75 -1.858 1 73.25 232 LEU B O 1
ATOM 4582 N N . THR B 1 233 ? -25.609 -15.266 -2.883 1 71.56 233 THR B N 1
ATOM 4583 C CA . THR B 1 233 ? -26.641 -15.039 -3.891 1 71.56 233 THR B CA 1
ATOM 4584 C C . THR B 1 233 ? -26.453 -15.984 -5.074 1 71.56 233 THR B C 1
ATOM 4586 O O . THR B 1 233 ? -27.266 -15.992 -5.996 1 71.56 233 THR B O 1
ATOM 4589 N N . GLY B 1 234 ? -25.375 -16.797 -5.039 1 72.75 234 GLY B N 1
ATOM 4590 C CA . GLY B 1 234 ? -25.078 -17.734 -6.121 1 72.75 234 GLY B CA 1
ATOM 4591 C C . GLY B 1 234 ? -24.469 -17.062 -7.336 1 72.75 234 GLY B C 1
ATOM 4592 O O . GLY B 1 234 ? -24.312 -17.688 -8.391 1 72.75 234 GLY B O 1
ATOM 4593 N N . SER B 1 235 ? -24.156 -15.875 -7.156 1 69.75 235 SER B N 1
ATOM 4594 C CA . SER B 1 235 ? -23.719 -15.109 -8.32 1 69.75 235 SER B CA 1
ATOM 4595 C C . SER B 1 235 ? -22.203 -15.18 -8.484 1 69.75 235 SER B C 1
ATOM 4597 O O . SER B 1 235 ? -21.672 -14.891 -9.555 1 69.75 235 SER B O 1
ATOM 4599 N N . HIS B 1 236 ? -21.594 -15.539 -7.461 1 69.19 236 HIS B N 1
ATOM 4600 C CA . HIS B 1 236 ? -20.141 -15.508 -7.531 1 69.19 236 HIS B CA 1
ATOM 4601 C C . HIS B 1 236 ? -19.578 -16.859 -7.957 1 69.19 236 HIS B C 1
ATOM 4603 O O . HIS B 1 236 ? -19.125 -17.641 -7.117 1 69.19 236 HIS B O 1
ATOM 4609 N N . THR B 1 237 ? -19.609 -17.141 -9.289 1 73.44 237 THR B N 1
ATOM 4610 C CA . THR B 1 237 ? -19.125 -18.391 -9.844 1 73.44 237 THR B CA 1
ATOM 4611 C C . THR B 1 237 ? -17.828 -18.188 -10.617 1 73.44 237 THR B C 1
ATOM 4613 O O . THR B 1 237 ? -17.219 -19.141 -11.094 1 73.44 237 THR B O 1
ATOM 4616 N N . LEU B 1 238 ? -17.469 -16.906 -10.625 1 77.81 238 LEU B N 1
ATOM 4617 C CA . LEU B 1 238 ? -16.219 -16.594 -11.32 1 77.81 238 LEU B CA 1
ATOM 4618 C C . LEU B 1 238 ? -15.031 -16.656 -10.367 1 77.81 238 LEU B C 1
ATOM 4620 O O . LEU B 1 238 ? -15.156 -16.344 -9.188 1 77.81 238 LEU B O 1
ATOM 4624 N N . CYS B 1 239 ? -14.008 -17.172 -10.969 1 78.44 239 CYS B N 1
ATOM 4625 C CA . CYS B 1 239 ? -12.789 -17.312 -10.18 1 78.44 239 CYS B CA 1
ATOM 4626 C C . CYS B 1 239 ? -11.727 -16.312 -10.641 1 78.44 239 CYS B C 1
ATOM 4628 O O . CYS B 1 239 ? -11.789 -15.82 -11.773 1 78.44 239 CYS B O 1
ATOM 4630 N N . GLY B 1 240 ? -10.875 -15.867 -9.719 1 83.38 240 GLY B N 1
ATOM 4631 C CA . GLY B 1 240 ? -9.766 -15.016 -10.117 1 83.38 240 GLY B CA 1
ATOM 4632 C C . GLY B 1 240 ? -9.758 -13.68 -9.391 1 83.38 240 GLY B C 1
ATOM 4633 O O . GLY B 1 240 ? -8.938 -12.812 -9.695 1 83.38 240 GLY B O 1
ATOM 4634 N N . ASP B 1 241 ? -10.609 -13.625 -8.508 1 84.88 241 ASP B N 1
ATOM 4635 C CA . ASP B 1 241 ? -10.688 -12.344 -7.805 1 84.88 241 ASP B CA 1
ATOM 4636 C C . ASP B 1 241 ? -9.688 -12.289 -6.652 1 84.88 241 ASP B C 1
ATOM 4638 O O . ASP B 1 241 ? -10.062 -12.008 -5.512 1 84.88 241 ASP B O 1
ATOM 4642 N N . TYR B 1 242 ? -8.406 -12.602 -7.129 1 88.56 242 TYR B N 1
ATOM 4643 C CA . TYR B 1 242 ? -7.34 -12.594 -6.137 1 88.56 242 TYR B CA 1
ATOM 4644 C C . TYR B 1 242 ? -6.379 -11.438 -6.375 1 88.56 242 TYR B C 1
ATOM 4646 O O . TYR B 1 242 ? -6.152 -11.039 -7.52 1 88.56 242 TYR B O 1
ATOM 4654 N N . LEU B 1 243 ? -5.832 -10.914 -5.168 1 89.25 243 LEU B N 1
ATOM 4655 C CA . LEU B 1 243 ? -4.984 -9.742 -4.973 1 89.25 243 LEU B CA 1
ATOM 4656 C C . LEU B 1 243 ? -5.688 -8.477 -5.445 1 89.25 243 LEU B C 1
ATOM 4658 O O . LEU B 1 243 ? -5.516 -8.055 -6.59 1 89.25 243 LEU B O 1
ATOM 4662 N N . TYR B 1 244 ? -6.312 -7.977 -4.621 1 94.19 244 TYR B N 1
ATOM 4663 C CA . TYR B 1 244 ? -6.535 -8.312 -3.221 1 94.19 244 TYR B CA 1
ATOM 4664 C C . TYR B 1 244 ? -8.016 -8.523 -2.939 1 94.19 244 TYR B C 1
ATOM 4666 O O . TYR B 1 244 ? -8.859 -8.32 -3.82 1 94.19 244 TYR B O 1
ATOM 4674 N N . SER B 1 245 ? -8.406 -8.914 -1.806 1 95.06 245 SER B N 1
ATOM 4675 C CA . SER B 1 245 ? -9.727 -9.375 -1.407 1 95.06 245 SER B CA 1
ATOM 4676 C C . SER B 1 245 ? -10.703 -8.203 -1.279 1 95.06 245 SER B C 1
ATOM 4678 O O . SER B 1 245 ? -10.539 -7.352 -0.406 1 95.06 245 SER B O 1
ATOM 4680 N N . GLY B 1 246 ? -11.727 -8.289 -2.064 1 94.75 246 GLY B N 1
ATOM 4681 C CA . GLY B 1 246 ? -12.766 -7.277 -1.966 1 94.75 246 GLY B CA 1
ATOM 4682 C C . GLY B 1 246 ? -13.555 -7.359 -0.67 1 94.75 246 GLY B C 1
ATOM 4683 O O . GLY B 1 246 ? -13.953 -6.332 -0.116 1 94.75 246 GLY B O 1
ATOM 4684 N N . HIS B 1 247 ? -13.828 -8.578 -0.211 1 94.75 247 HIS B N 1
ATOM 4685 C CA . HIS B 1 247 ? -14.523 -8.758 1.058 1 94.75 247 HIS B CA 1
ATOM 4686 C C . HIS B 1 247 ? -13.766 -8.094 2.203 1 94.75 247 HIS B C 1
ATOM 4688 O O . HIS B 1 247 ? -14.359 -7.43 3.049 1 94.75 247 HIS B O 1
ATOM 4694 N N . THR B 1 248 ? -12.484 -8.281 2.176 1 97.44 248 THR B N 1
ATOM 4695 C CA . THR B 1 248 ? -11.664 -7.668 3.219 1 97.44 248 THR B CA 1
ATOM 4696 C C . THR B 1 248 ? -11.734 -6.145 3.135 1 97.44 248 THR B C 1
ATOM 4698 O O . THR B 1 248 ? -11.789 -5.465 4.16 1 97.44 248 THR B O 1
ATOM 4701 N N . VAL B 1 249 ? -11.727 -5.641 1.925 1 98.06 249 VAL B N 1
ATOM 4702 C CA . VAL B 1 249 ? -11.828 -4.199 1.729 1 98.06 249 VAL B CA 1
ATOM 4703 C C . VAL B 1 249 ? -13.125 -3.678 2.35 1 98.06 249 VAL B C 1
ATOM 4705 O O . VAL B 1 249 ? -13.109 -2.717 3.123 1 98.06 249 VAL B O 1
ATOM 4708 N N . VAL B 1 250 ? -14.219 -4.332 2.074 1 97.62 250 VAL B N 1
ATOM 4709 C CA . VAL B 1 250 ? -15.523 -3.879 2.531 1 97.62 250 VAL B CA 1
ATOM 4710 C C . VAL B 1 250 ? -15.609 -3.994 4.051 1 97.62 250 VAL B C 1
ATOM 4712 O O . VAL B 1 250 ? -16.047 -3.062 4.727 1 97.62 250 VAL B O 1
ATOM 4715 N N . LEU B 1 251 ? -15.172 -5.098 4.586 1 98.38 251 LEU B N 1
ATOM 4716 C CA . LEU B 1 251 ? -15.211 -5.309 6.027 1 98.38 251 LEU B CA 1
ATOM 4717 C C . LEU B 1 251 ? -14.352 -4.277 6.75 1 98.38 251 LEU B C 1
ATOM 4719 O O . LEU B 1 251 ? -14.797 -3.66 7.719 1 98.38 251 LEU B O 1
ATOM 4723 N N . THR B 1 252 ? -13.148 -4.035 6.266 1 98.62 252 THR B N 1
ATOM 4724 C CA . THR B 1 252 ? -12.203 -3.133 6.91 1 98.62 252 THR B CA 1
ATOM 4725 C C . THR B 1 252 ? -12.664 -1.684 6.785 1 98.62 252 THR B C 1
ATOM 4727 O O . THR B 1 252 ? -12.734 -0.96 7.781 1 98.62 252 THR B O 1
ATOM 4730 N N . LEU B 1 253 ? -13 -1.298 5.586 1 98.75 253 LEU B N 1
ATOM 4731 C CA . LEU B 1 253 ? -13.375 0.096 5.363 1 98.75 253 LEU B CA 1
ATOM 4732 C C . LEU B 1 253 ? -14.641 0.447 6.137 1 98.75 253 LEU B C 1
ATOM 4734 O O . LEU B 1 253 ? -14.711 1.502 6.77 1 98.75 253 LEU B O 1
ATOM 4738 N N . THR B 1 254 ? -15.625 -0.434 6.039 1 98.62 254 THR B N 1
ATOM 4739 C CA . THR B 1 254 ? -16.891 -0.18 6.723 1 98.62 254 THR B CA 1
ATOM 4740 C C . THR B 1 254 ? -16.688 -0.095 8.234 1 98.62 254 THR B C 1
ATOM 4742 O O . THR B 1 254 ? -17.25 0.773 8.891 1 98.62 254 THR B O 1
ATOM 4745 N N . CYS B 1 255 ? -15.891 -0.934 8.703 1 98.56 255 CYS B N 1
ATOM 4746 C CA . CYS B 1 255 ? -15.578 -0.893 10.125 1 98.56 255 CYS B CA 1
ATOM 4747 C C . CYS B 1 255 ? -14.883 0.414 10.5 1 98.56 255 CYS B C 1
ATOM 4749 O O . CYS B 1 255 ? -15.219 1.035 11.508 1 98.56 255 CYS B O 1
ATOM 4751 N N . LEU B 1 256 ? -13.938 0.838 9.719 1 97.88 256 LEU B N 1
ATOM 4752 C CA . LEU B 1 256 ? -13.211 2.074 9.984 1 97.88 256 LEU B CA 1
ATOM 4753 C C . LEU B 1 256 ? -14.156 3.27 9.992 1 97.88 256 LEU B C 1
ATOM 4755 O O . LEU B 1 256 ? -14.07 4.133 10.867 1 97.88 256 LEU B O 1
ATOM 4759 N N . PHE B 1 257 ? -15.047 3.336 9.07 1 97.94 257 PHE B N 1
ATOM 4760 C CA . PHE B 1 257 ? -15.992 4.445 8.992 1 97.94 257 PHE B CA 1
ATOM 4761 C C . PHE B 1 257 ? -16.969 4.402 10.156 1 97.94 257 PHE B C 1
ATOM 4763 O O . PHE B 1 257 ? -17.297 5.438 10.742 1 97.94 257 PHE B O 1
ATOM 4770 N N . ALA B 1 258 ? -17.453 3.178 10.438 1 97.5 258 ALA B N 1
ATOM 4771 C CA . ALA B 1 258 ? -18.359 3.037 11.578 1 97.5 258 ALA B CA 1
ATOM 4772 C C . ALA B 1 258 ? -17.703 3.521 12.859 1 97.5 258 ALA B C 1
ATOM 4774 O O . ALA B 1 258 ? -18.328 4.188 13.68 1 97.5 258 ALA B O 1
ATOM 4775 N N . GLN B 1 259 ? -16.453 3.254 12.992 1 95.44 259 GLN B N 1
ATOM 4776 C CA . GLN B 1 259 ? -15.711 3.656 14.18 1 95.44 259 GLN B CA 1
ATOM 4777 C C . GLN B 1 259 ? -15.438 5.156 14.172 1 95.44 259 GLN B C 1
ATOM 4779 O O . GLN B 1 259 ? -15.547 5.82 15.203 1 95.44 259 GLN B O 1
ATOM 4784 N N . GLU B 1 260 ? -15.125 5.691 13.102 1 93.06 260 GLU B N 1
ATOM 4785 C CA . GLU B 1 260 ? -14.711 7.086 12.984 1 93.06 260 GLU B CA 1
ATOM 4786 C C . GLU B 1 260 ? -15.891 8.031 13.203 1 93.06 260 GLU B C 1
ATOM 4788 O O . GLU B 1 260 ? -15.742 9.086 13.828 1 93.06 260 GLU B O 1
ATOM 4793 N N . TYR B 1 261 ? -17.047 7.637 12.711 1 95.12 261 TYR B N 1
ATOM 4794 C CA . TYR B 1 261 ? -18.172 8.57 12.711 1 95.12 261 TYR B CA 1
ATOM 4795 C C . TYR B 1 261 ? -19.25 8.117 13.688 1 95.12 261 TYR B C 1
ATOM 4797 O O . TYR B 1 261 ? -20.438 8.234 13.398 1 95.12 261 TYR B O 1
ATOM 4805 N N . SER B 1 262 ? -18.844 7.52 14.742 1 94.5 262 SER B N 1
ATOM 4806 C CA . SER B 1 262 ? -19.719 7.211 15.875 1 94.5 262 SER B CA 1
ATOM 4807 C C . SER B 1 262 ? -19.156 7.773 17.172 1 94.5 262 SER B C 1
ATOM 4809 O O . SER B 1 262 ? -17.938 7.879 17.328 1 94.5 262 SER B O 1
ATOM 4811 N N . PRO B 1 263 ? -20.047 8.227 18.016 1 91.62 263 PRO B N 1
ATOM 4812 C CA . PRO B 1 263 ? -19.562 8.742 19.312 1 91.62 263 PRO B CA 1
ATOM 4813 C C . PRO B 1 263 ? -18.891 7.668 20.156 1 91.62 263 PRO B C 1
ATOM 4815 O O . PRO B 1 263 ? -19.234 6.488 20.062 1 91.62 263 PRO B O 1
ATOM 4818 N N . ARG B 1 264 ? -17.984 8.055 20.984 1 89.06 264 ARG B N 1
ATOM 4819 C CA . ARG B 1 264 ? -17.266 7.125 21.844 1 89.06 264 ARG B CA 1
ATOM 4820 C C . ARG B 1 264 ? -18.203 6.477 22.859 1 89.06 264 ARG B C 1
ATOM 4822 O O . ARG B 1 264 ? -17.938 5.359 23.312 1 89.06 264 ARG B O 1
ATOM 4829 N N . ARG B 1 265 ? -19.312 7.098 23.156 1 92.25 265 ARG B N 1
ATOM 4830 C CA . ARG B 1 265 ? -20.266 6.57 24.125 1 92.25 265 ARG B CA 1
ATOM 4831 C C . ARG B 1 265 ? -20.938 5.312 23.594 1 92.25 265 ARG B C 1
ATOM 4833 O O . ARG B 1 265 ? -21.469 4.512 24.359 1 92.25 265 ARG B O 1
ATOM 4840 N N . TRP B 1 266 ? -20.953 5.125 22.281 1 94.56 266 TRP B N 1
ATOM 4841 C CA . TRP B 1 266 ? -21.5 3.92 21.672 1 94.56 266 TRP B CA 1
ATOM 4842 C C . TRP B 1 266 ? -20.469 2.793 21.688 1 94.56 266 TRP B C 1
ATOM 4844 O O . TRP B 1 266 ? -20.219 2.154 20.656 1 94.56 266 TRP B O 1
ATOM 4854 N N . PHE B 1 267 ? -20.047 2.494 22.875 1 95 267 PHE B N 1
ATOM 4855 C CA . PHE B 1 267 ? -18.953 1.561 23.062 1 95 267 PHE B CA 1
ATOM 4856 C C . PHE B 1 267 ? -19.297 0.185 22.516 1 95 267 PHE B C 1
ATOM 4858 O O . PHE B 1 267 ? -18.547 -0.39 21.734 1 95 267 PHE B O 1
ATOM 4865 N N . TRP B 1 268 ? -20.453 -0.361 22.859 1 96 268 TRP B N 1
ATOM 4866 C CA . TRP B 1 268 ? -20.828 -1.708 22.453 1 96 268 TRP B CA 1
ATOM 4867 C C . TRP B 1 268 ? -21.047 -1.778 20.953 1 96 268 TRP B C 1
ATOM 4869 O O . TRP B 1 268 ? -20.781 -2.805 20.328 1 96 268 TRP B O 1
ATOM 4879 N N . TYR B 1 269 ? -21.562 -0.695 20.344 1 96.81 269 TYR B N 1
ATOM 4880 C CA . TYR B 1 269 ? -21.734 -0.624 18.906 1 96.81 269 TYR B CA 1
ATOM 4881 C C . TYR B 1 269 ? -20.375 -0.701 18.203 1 96.81 269 TYR B C 1
ATOM 4883 O O . TYR B 1 269 ? -20.219 -1.46 17.234 1 96.81 269 TYR B O 1
ATOM 4891 N N . ARG B 1 270 ? -19.469 -0.044 18.703 1 96.81 270 ARG B N 1
ATOM 4892 C CA . ARG B 1 270 ? -18.125 -0.012 18.125 1 96.81 270 ARG B CA 1
ATOM 4893 C C . ARG B 1 270 ? -17.438 -1.366 18.266 1 96.81 270 ARG B C 1
ATOM 4895 O O . ARG B 1 270 ? -16.797 -1.837 17.312 1 96.81 270 ARG B O 1
ATOM 4902 N N . VAL B 1 271 ? -17.594 -1.974 19.406 1 97.81 271 VAL B N 1
ATOM 4903 C CA . VAL B 1 271 ? -17 -3.289 19.625 1 97.81 271 VAL B CA 1
ATOM 4904 C C . VAL B 1 271 ? -17.641 -4.312 18.703 1 97.81 271 VAL B C 1
ATOM 4906 O O . VAL B 1 271 ? -16.953 -5.164 18.125 1 97.81 271 VAL B O 1
ATOM 4909 N N . LEU B 1 272 ? -18.906 -4.195 18.547 1 98.06 272 LEU B N 1
ATOM 4910 C CA . LEU B 1 272 ? -19.609 -5.117 17.656 1 98.06 272 LEU B CA 1
ATOM 4911 C C . LEU B 1 272 ? -19.109 -4.969 16.219 1 98.06 272 LEU B C 1
ATOM 4913 O O . LEU B 1 272 ? -18.844 -5.965 15.539 1 98.06 272 LEU B O 1
ATOM 4917 N N . CYS B 1 273 ? -19.016 -3.744 15.781 1 97.88 273 CYS B N 1
ATOM 4918 C CA . CYS B 1 273 ? -18.516 -3.508 14.43 1 97.88 273 CYS B CA 1
ATOM 4919 C C . CYS B 1 273 ? -17.109 -4.074 14.266 1 97.88 273 CYS B C 1
ATOM 4921 O O . CYS B 1 273 ? -16.797 -4.699 13.25 1 97.88 273 CYS B O 1
ATOM 4923 N N . PHE B 1 274 ? -16.328 -3.904 15.289 1 98.06 274 PHE B N 1
ATOM 4924 C CA . PHE B 1 274 ? -14.953 -4.395 15.258 1 98.06 274 PHE B CA 1
ATOM 4925 C C . PHE B 1 274 ? -14.922 -5.918 15.219 1 98.06 274 PHE B C 1
ATOM 4927 O O . PHE B 1 274 ? -14.188 -6.508 14.422 1 98.06 274 PHE B O 1
ATOM 4934 N N . LEU B 1 275 ? -15.711 -6.551 15.984 1 98.44 275 LEU B N 1
ATOM 4935 C CA . LEU B 1 275 ? -15.758 -8.008 16.047 1 98.44 275 LEU B CA 1
ATOM 4936 C C . LEU B 1 275 ? -16.297 -8.594 14.75 1 98.44 275 LEU B C 1
ATOM 4938 O O . LEU B 1 275 ? -15.812 -9.633 14.281 1 98.44 275 LEU B O 1
ATOM 4942 N N . LEU B 1 276 ? -17.281 -7.938 14.164 1 98.56 276 LEU B N 1
ATOM 4943 C CA . LEU B 1 276 ? -17.812 -8.391 12.891 1 98.56 276 LEU B CA 1
ATOM 4944 C C . LEU B 1 276 ? -16.75 -8.336 11.797 1 98.56 276 LEU B C 1
ATOM 4946 O O . LEU B 1 276 ? -16.609 -9.273 11.008 1 98.56 276 LEU B O 1
ATOM 4950 N N . ALA B 1 277 ? -15.969 -7.285 11.781 1 98.56 277 ALA B N 1
ATOM 4951 C CA . ALA B 1 277 ? -14.938 -7.125 10.766 1 98.56 277 ALA B CA 1
ATOM 4952 C C . ALA B 1 277 ? -13.812 -8.141 10.969 1 98.56 277 ALA B C 1
ATOM 4954 O O . ALA B 1 277 ? -13.414 -8.828 10.031 1 98.56 277 ALA B O 1
ATOM 4955 N N . VAL B 1 278 ? -13.312 -8.305 12.195 1 98.31 278 VAL B N 1
ATOM 4956 C CA . VAL B 1 278 ? -12.18 -9.172 12.484 1 98.31 278 VAL B CA 1
ATOM 4957 C C . VAL B 1 278 ? -12.57 -10.633 12.273 1 98.31 278 VAL B C 1
ATOM 4959 O O . VAL B 1 278 ? -11.82 -11.398 11.664 1 98.31 278 VAL B O 1
ATOM 4962 N N . SER B 1 279 ? -13.742 -10.977 12.758 1 98.19 279 SER B N 1
ATOM 4963 C CA . SER B 1 279 ? -14.195 -12.352 12.562 1 98.19 279 SER B CA 1
ATOM 4964 C C . SER B 1 279 ? -14.484 -12.633 11.094 1 98.19 279 SER B C 1
ATOM 4966 O O . SER B 1 279 ? -14.281 -13.75 10.617 1 98.19 279 SER B O 1
ATOM 4968 N N . GLY B 1 280 ? -14.992 -11.648 10.391 1 97.94 280 GLY B N 1
ATOM 4969 C CA . GLY B 1 280 ? -15.195 -11.812 8.961 1 97.94 280 GLY B CA 1
ATOM 4970 C C . GLY B 1 280 ? -13.898 -12.055 8.195 1 97.94 280 GLY B C 1
ATOM 4971 O O . GLY B 1 280 ? -13.836 -12.953 7.355 1 97.94 280 GLY B O 1
ATOM 4972 N N . VAL B 1 281 ? -12.898 -11.297 8.539 1 97.69 281 VAL B N 1
ATOM 4973 C CA . VAL B 1 281 ? -11.594 -11.438 7.891 1 97.69 281 VAL B CA 1
ATOM 4974 C C . VAL B 1 281 ? -10.984 -12.789 8.258 1 97.69 281 VAL B C 1
ATOM 4976 O O . VAL B 1 281 ? -10.445 -13.484 7.398 1 97.69 281 VAL B O 1
ATOM 4979 N N . ALA B 1 282 ? -11.109 -13.211 9.508 1 96.88 282 ALA B N 1
ATOM 4980 C CA . ALA B 1 282 ? -10.609 -14.516 9.938 1 96.88 282 ALA B CA 1
ATOM 4981 C C . ALA B 1 282 ? -11.344 -15.641 9.219 1 96.88 282 ALA B C 1
ATOM 4983 O O . ALA B 1 282 ? -10.734 -16.656 8.852 1 96.88 282 ALA B O 1
ATOM 4984 N N . ALA B 1 283 ? -12.555 -15.422 9 1 96.88 283 ALA B N 1
ATOM 4985 C CA . ALA B 1 283 ? -13.375 -16.438 8.344 1 96.88 283 ALA B CA 1
ATOM 4986 C C . ALA B 1 283 ? -12.969 -16.609 6.879 1 96.88 283 ALA B C 1
ATOM 4988 O O . ALA B 1 283 ? -12.992 -17.719 6.344 1 96.88 283 ALA B O 1
ATOM 4989 N N . ILE B 1 284 ? -12.648 -15.508 6.242 1 94.31 284 ILE B N 1
ATOM 4990 C CA . ILE B 1 284 ? -12.227 -15.594 4.848 1 94.31 284 ILE B CA 1
ATOM 4991 C C . ILE B 1 284 ? -10.953 -16.438 4.742 1 94.31 284 ILE B C 1
ATOM 4993 O O . ILE B 1 284 ? -10.812 -17.234 3.818 1 94.31 284 ILE B O 1
ATOM 4997 N N . LEU B 1 285 ? -10.031 -16.297 5.672 1 95.19 285 LEU B N 1
ATOM 4998 C CA . LEU B 1 285 ? -8.797 -17.078 5.695 1 95.19 285 LEU B CA 1
ATOM 4999 C C . LEU B 1 285 ? -9.07 -18.531 6.023 1 95.19 285 LEU B C 1
ATOM 5001 O O . LEU B 1 285 ? -8.523 -19.438 5.379 1 95.19 285 LEU B O 1
ATOM 5005 N N . ALA B 1 286 ? -9.984 -18.75 6.914 1 95.5 286 ALA B N 1
ATOM 5006 C CA . ALA B 1 286 ? -10.328 -20.109 7.309 1 95.5 286 ALA B CA 1
ATOM 5007 C C . ALA B 1 286 ? -11.031 -20.844 6.176 1 95.5 286 ALA B C 1
ATOM 5009 O O . ALA B 1 286 ? -10.938 -22.078 6.078 1 95.5 286 ALA B O 1
ATOM 5010 N N . ALA B 1 287 ? -11.648 -20.141 5.332 1 93.38 287 ALA B N 1
ATOM 5011 C CA . ALA B 1 287 ? -12.367 -20.75 4.215 1 93.38 287 ALA B CA 1
ATOM 5012 C C . ALA B 1 287 ? -11.414 -21.062 3.064 1 93.38 287 ALA B C 1
ATOM 5014 O O . ALA B 1 287 ? -11.789 -21.766 2.121 1 93.38 287 ALA B O 1
ATOM 5015 N N . HIS B 1 288 ? -10.18 -20.609 3.102 1 92.56 288 HIS B N 1
ATOM 5016 C CA . HIS B 1 288 ? -9.203 -20.766 2.037 1 92.56 288 HIS B CA 1
ATOM 5017 C C . HIS B 1 288 ? -9.719 -20.203 0.717 1 92.56 288 HIS B C 1
ATOM 5019 O O . HIS B 1 288 ? -9.5 -20.797 -0.343 1 92.56 288 HIS B O 1
ATOM 5025 N N . ASP B 1 289 ? -10.477 -19.172 0.836 1 89.94 289 ASP B N 1
ATOM 5026 C CA . ASP B 1 289 ? -11.031 -18.547 -0.367 1 89.94 289 ASP B CA 1
ATOM 5027 C C . ASP B 1 289 ? -10.117 -17.453 -0.891 1 89.94 289 ASP B C 1
ATOM 5029 O O . ASP B 1 289 ? -10.203 -17.062 -2.059 1 89.94 289 ASP B O 1
ATOM 5033 N N . HIS B 1 290 ? -9.328 -16.938 -0.039 1 93.31 290 HIS B N 1
ATOM 5034 C CA . HIS B 1 290 ? -8.312 -15.945 -0.389 1 93.31 290 HIS B CA 1
ATOM 5035 C C . HIS B 1 290 ? -6.969 -16.297 0.239 1 93.31 290 HIS B C 1
ATOM 5037 O O . HIS B 1 290 ? -6.918 -16.859 1.337 1 93.31 290 HIS B O 1
ATOM 5043 N N . TYR B 1 291 ? -5.918 -16.031 -0.506 1 95.56 291 TYR B N 1
ATOM 5044 C CA . TYR B 1 291 ? -4.578 -16.156 0.049 1 95.56 291 TYR B CA 1
ATOM 5045 C C . TYR B 1 291 ? -4.352 -15.164 1.178 1 95.56 291 TYR B C 1
ATOM 5047 O O . TYR B 1 291 ? -4.996 -14.117 1.226 1 95.56 291 TYR B O 1
ATOM 5055 N N . SER B 1 292 ? -3.453 -15.484 2.051 1 96.62 292 SER B N 1
ATOM 5056 C CA . SER B 1 292 ? -3.098 -14.578 3.141 1 96.62 292 SER B CA 1
ATOM 5057 C C . SER B 1 292 ? -2.607 -13.234 2.607 1 96.62 292 SER B C 1
ATOM 5059 O O . SER B 1 292 ? -2.906 -12.188 3.184 1 96.62 292 SER B O 1
ATOM 5061 N N . ILE B 1 293 ? -1.89 -13.25 1.517 1 96.81 293 ILE B N 1
ATOM 5062 C CA . ILE B 1 293 ? -1.357 -12.023 0.945 1 96.81 293 ILE B CA 1
ATOM 5063 C C . ILE B 1 293 ? -2.504 -11.148 0.436 1 96.81 293 ILE B C 1
ATOM 5065 O O . ILE B 1 293 ? -2.426 -9.922 0.478 1 96.81 293 ILE B O 1
ATOM 5069 N N . ASP B 1 294 ? -3.65 -11.766 -0.001 1 96.38 294 ASP B N 1
ATOM 5070 C CA . ASP B 1 294 ? -4.836 -11.023 -0.432 1 96.38 294 ASP B CA 1
ATOM 5071 C C . ASP B 1 294 ? -5.418 -10.203 0.714 1 96.38 294 ASP B C 1
ATOM 5073 O O . ASP B 1 294 ? -5.734 -9.023 0.541 1 96.38 294 ASP B O 1
ATOM 5077 N N . VAL B 1 295 ? -5.469 -10.906 1.73 1 97.44 295 VAL B N 1
ATOM 5078 C CA . VAL B 1 295 ? -6.082 -10.297 2.908 1 97.44 295 VAL B CA 1
ATOM 5079 C C . VAL B 1 295 ? -5.168 -9.211 3.465 1 97.44 295 VAL B C 1
ATOM 5081 O O . VAL B 1 295 ? -5.621 -8.109 3.773 1 97.44 295 VAL B O 1
ATOM 5084 N N . LEU B 1 296 ? -3.926 -9.469 3.518 1 97.44 296 LEU B N 1
ATOM 5085 C CA . LEU B 1 296 ? -2.963 -8.508 4.047 1 97.44 296 LEU B CA 1
ATOM 5086 C C . LEU B 1 296 ? -2.891 -7.266 3.158 1 97.44 296 LEU B C 1
ATOM 5088 O O . LEU B 1 296 ? -2.902 -6.141 3.656 1 97.44 296 LEU B O 1
ATOM 5092 N N . ALA B 1 297 ? -2.771 -7.516 1.905 1 97.44 297 ALA B N 1
ATOM 5093 C CA . ALA B 1 297 ? -2.705 -6.398 0.966 1 97.44 297 ALA B CA 1
ATOM 5094 C C . ALA B 1 297 ? -3.971 -5.551 1.036 1 97.44 297 ALA B C 1
ATOM 5096 O O . ALA B 1 297 ? -3.9 -4.32 1.028 1 97.44 297 ALA B O 1
ATOM 5097 N N . ALA B 1 298 ? -5.113 -6.191 1.142 1 98.25 298 ALA B N 1
ATOM 5098 C CA . ALA B 1 298 ? -6.379 -5.477 1.243 1 98.25 298 ALA B CA 1
ATOM 5099 C C . ALA B 1 298 ? -6.43 -4.621 2.508 1 98.25 298 ALA B C 1
ATOM 5101 O O . ALA B 1 298 ? -6.824 -3.455 2.463 1 98.25 298 ALA B O 1
ATOM 5102 N N . TYR B 1 299 ? -6.062 -5.242 3.59 1 98.12 299 TYR B N 1
ATOM 5103 C CA . TYR B 1 299 ? -6.039 -4.512 4.852 1 98.12 299 TYR B CA 1
ATOM 5104 C C . TYR B 1 299 ? -5.109 -3.307 4.77 1 98.12 299 TYR B C 1
ATOM 5106 O O . TYR B 1 299 ? -5.473 -2.205 5.188 1 98.12 299 TYR B O 1
ATOM 5114 N N . TYR B 1 300 ? -3.945 -3.518 4.254 1 97.94 300 TYR B N 1
ATOM 5115 C CA . TYR B 1 300 ? -2.93 -2.473 4.191 1 97.94 300 TYR B CA 1
ATOM 5116 C C . TYR B 1 300 ? -3.391 -1.316 3.314 1 97.94 300 TYR B C 1
ATOM 5118 O O . TYR B 1 300 ? -3.361 -0.157 3.736 1 97.94 300 TYR B O 1
ATOM 5126 N N . VAL B 1 301 ? -3.785 -1.577 2.09 1 98.06 301 VAL B N 1
ATOM 5127 C CA . VAL B 1 301 ? -4.156 -0.525 1.151 1 98.06 301 VAL B CA 1
ATOM 5128 C C . VAL B 1 301 ? -5.371 0.235 1.682 1 98.06 301 VAL B C 1
ATOM 5130 O O . VAL B 1 301 ? -5.43 1.464 1.589 1 98.06 301 VAL B O 1
ATOM 5133 N N . THR B 1 302 ? -6.305 -0.491 2.324 1 98.5 302 THR B N 1
ATOM 5134 C CA . THR B 1 302 ? -7.523 0.13 2.83 1 98.5 302 THR B CA 1
ATOM 5135 C C . THR B 1 302 ? -7.211 1.07 3.99 1 98.5 302 THR B C 1
ATOM 5137 O O . THR B 1 302 ? -7.633 2.229 3.988 1 98.5 302 THR B O 1
ATOM 5140 N N . THR B 1 303 ? -6.434 0.642 4.91 1 97.69 303 THR B N 1
ATOM 5141 C CA . THR B 1 303 ? -6.148 1.451 6.09 1 97.69 303 THR B CA 1
ATOM 5142 C C . THR B 1 303 ? -5.277 2.65 5.727 1 97.69 303 THR B C 1
ATOM 5144 O O . THR B 1 303 ? -5.523 3.766 6.191 1 97.69 303 THR B O 1
ATOM 5147 N N . ARG B 1 304 ? -4.316 2.412 4.875 1 97.25 304 ARG B N 1
ATOM 5148 C CA . ARG B 1 304 ? -3.424 3.508 4.512 1 97.25 304 ARG B CA 1
ATOM 5149 C C . ARG B 1 304 ? -4.168 4.586 3.734 1 97.25 304 ARG B C 1
ATOM 5151 O O . ARG B 1 304 ? -3.945 5.781 3.947 1 97.25 304 ARG B O 1
ATOM 5158 N N . LEU B 1 305 ? -5.004 4.125 2.826 1 97.88 305 LEU B N 1
ATOM 5159 C CA . LEU B 1 305 ? -5.785 5.105 2.076 1 97.88 305 LEU B CA 1
ATOM 5160 C C . LEU B 1 305 ? -6.738 5.859 2.996 1 97.88 305 LEU B C 1
ATOM 5162 O O . LEU B 1 305 ? -6.875 7.082 2.885 1 97.88 305 LEU B O 1
ATOM 5166 N N . HIS B 1 306 ? -7.359 5.145 3.92 1 97.75 306 HIS B N 1
ATOM 5167 C CA . HIS B 1 306 ? -8.273 5.762 4.875 1 97.75 306 HIS B CA 1
ATOM 5168 C C . HIS B 1 306 ? -7.547 6.77 5.762 1 97.75 306 HIS B C 1
ATOM 5170 O O . HIS B 1 306 ? -8.016 7.898 5.934 1 97.75 306 HIS B O 1
ATOM 5176 N N . TYR B 1 307 ? -6.383 6.426 6.27 1 96.06 307 TYR B N 1
ATOM 5177 C CA . TYR B 1 307 ? -5.613 7.309 7.137 1 96.06 307 TYR B CA 1
ATOM 5178 C C . TYR B 1 307 ? -5.125 8.531 6.375 1 96.06 307 TYR B C 1
ATOM 5180 O O . TYR B 1 307 ? -5.188 9.656 6.883 1 96.06 307 TYR B O 1
ATOM 5188 N N . THR B 1 308 ? -4.629 8.289 5.184 1 95.88 308 THR B N 1
ATOM 5189 C CA . THR B 1 308 ? -4.098 9.391 4.387 1 95.88 308 THR B CA 1
ATOM 5190 C C . THR B 1 308 ? -5.203 10.375 4.023 1 95.88 308 THR B C 1
ATOM 5192 O O . THR B 1 308 ? -5.039 11.586 4.184 1 95.88 308 THR B O 1
ATOM 5195 N N . TYR B 1 309 ? -6.332 9.867 3.613 1 96.94 309 TYR B N 1
ATOM 5196 C CA . TYR B 1 309 ? -7.438 10.734 3.223 1 96.94 309 TYR B CA 1
ATOM 5197 C C . TYR B 1 309 ? -7.93 11.555 4.406 1 96.94 309 TYR B C 1
ATOM 5199 O O . TYR B 1 309 ? -8.055 12.781 4.312 1 96.94 309 TYR B O 1
ATOM 5207 N N . HIS B 1 310 ? -8.195 10.953 5.488 1 95.75 310 HIS B N 1
ATOM 5208 C CA . HIS B 1 310 ? -8.727 11.641 6.656 1 95.75 310 HIS B CA 1
ATOM 5209 C C . HIS B 1 310 ? -7.668 12.531 7.301 1 95.75 310 HIS B C 1
ATOM 5211 O O . HIS B 1 310 ? -7.988 13.594 7.844 1 95.75 310 HIS B O 1
ATOM 5217 N N . GLY B 1 311 ? -6.398 12.078 7.203 1 93.06 311 GLY B N 1
ATOM 5218 C CA . GLY B 1 311 ? -5.328 12.953 7.66 1 93.06 311 GLY B CA 1
ATOM 5219 C C . GLY B 1 311 ? -5.258 14.258 6.898 1 93.06 311 GLY B C 1
ATOM 5220 O O . GLY B 1 311 ? -5.07 15.32 7.492 1 93.06 311 GLY B O 1
ATOM 5221 N N . MET B 1 312 ? -5.406 14.172 5.672 1 93.88 312 MET B N 1
ATOM 5222 C CA . MET B 1 312 ? -5.395 15.367 4.836 1 93.88 312 MET B CA 1
ATOM 5223 C C . MET B 1 312 ? -6.645 16.203 5.07 1 93.88 312 MET B C 1
ATOM 5225 O O . MET B 1 312 ? -6.566 17.438 5.117 1 93.88 312 MET B O 1
ATOM 5229 N N . ALA B 1 313 ? -7.789 15.555 5.285 1 93.75 313 ALA B N 1
ATOM 5230 C CA . ALA B 1 313 ? -9.062 16.25 5.438 1 93.75 313 ALA B CA 1
ATOM 5231 C C . ALA B 1 313 ? -9.117 17 6.77 1 93.75 313 ALA B C 1
ATOM 5233 O O . ALA B 1 313 ? -9.812 18.016 6.891 1 93.75 313 ALA B O 1
ATOM 5234 N N . THR B 1 314 ? -8.32 16.531 7.719 1 90.88 314 THR B N 1
ATOM 5235 C CA . THR B 1 314 ? -8.43 17.109 9.062 1 90.88 314 THR B CA 1
ATOM 5236 C C . THR B 1 314 ? -7.277 18.062 9.344 1 90.88 314 THR B C 1
ATOM 5238 O O . THR B 1 314 ? -7.152 18.578 10.453 1 90.88 314 THR B O 1
ATOM 5241 N N . THR B 1 315 ? -6.414 18.234 8.438 1 89.56 315 THR B N 1
ATOM 5242 C CA . THR B 1 315 ? -5.285 19.141 8.586 1 89.56 315 THR B CA 1
ATOM 5243 C C . THR B 1 315 ? -5.367 20.281 7.562 1 89.56 315 THR B C 1
ATOM 5245 O O . THR B 1 315 ? -5.262 20.047 6.359 1 89.56 315 THR B O 1
ATOM 5248 N N . ALA B 1 316 ? -5.496 21.453 8.031 1 86.75 316 ALA B N 1
ATOM 5249 C CA . ALA B 1 316 ? -5.738 22.609 7.191 1 86.75 316 ALA B CA 1
ATOM 5250 C C . ALA B 1 316 ? -4.613 22.812 6.176 1 86.75 316 ALA B C 1
ATOM 5252 O O . ALA B 1 316 ? -4.871 23.078 5 1 86.75 316 ALA B O 1
ATOM 5253 N N . ASP B 1 317 ? -3.393 22.547 6.543 1 87.31 317 ASP B N 1
ATOM 5254 C CA . ASP B 1 317 ? -2.232 22.797 5.695 1 87.31 317 ASP B CA 1
ATOM 5255 C C . ASP B 1 317 ? -2.174 21.797 4.543 1 87.31 317 ASP B C 1
ATOM 5257 O O . ASP B 1 317 ? -1.502 22.031 3.537 1 87.31 317 ASP B O 1
ATOM 5261 N N . LEU B 1 318 ? -2.898 20.766 4.688 1 89.75 318 LEU B N 1
ATOM 5262 C CA . LEU B 1 318 ? -2.807 19.719 3.689 1 89.75 318 LEU B CA 1
ATOM 5263 C C . LEU B 1 318 ? -3.936 19.828 2.672 1 89.75 318 LEU B C 1
ATOM 5265 O O . LEU B 1 318 ? -3.996 19.047 1.716 1 89.75 318 LEU B O 1
ATOM 5269 N N . LYS B 1 319 ? -4.762 20.781 2.885 1 86.94 319 LYS B N 1
ATOM 5270 C CA . LYS B 1 319 ? -5.812 21.078 1.916 1 86.94 319 LYS B CA 1
ATOM 5271 C C . LYS B 1 319 ? -5.422 22.234 1.013 1 86.94 319 LYS B C 1
ATOM 5273 O O . LYS B 1 319 ? -6.262 23.062 0.653 1 86.94 319 LYS B O 1
ATOM 5278 N N . SER B 1 320 ? -4.152 22.438 0.847 1 83.19 320 SER B N 1
ATOM 5279 C CA . SER B 1 320 ? -3.652 23.531 0.016 1 83.19 320 SER B CA 1
ATOM 5280 C C . SER B 1 320 ? -2.672 23.031 -1.033 1 83.19 320 SER B C 1
ATOM 5282 O O . SER B 1 320 ? -2.064 21.969 -0.861 1 83.19 320 SER B O 1
ATOM 5284 N N . ARG B 1 321 ? -2.652 23.766 -2.051 1 79 321 ARG B N 1
ATOM 5285 C CA . ARG B 1 321 ? -1.777 23.406 -3.158 1 79 321 ARG B CA 1
ATOM 5286 C C . ARG B 1 321 ? -0.392 24.016 -2.992 1 79 321 ARG B C 1
ATOM 5288 O O . ARG B 1 321 ? 0.358 24.141 -3.961 1 79 321 ARG B O 1
ATOM 5295 N N . GLU B 1 322 ? -0.104 24.203 -1.824 1 77.69 322 GLU B N 1
ATOM 5296 C CA . GLU B 1 322 ? 1.209 24.797 -1.59 1 77.69 322 GLU B CA 1
ATOM 5297 C C . GLU B 1 322 ? 2.326 23.797 -1.884 1 77.69 322 GLU B C 1
ATOM 5299 O O . GLU B 1 322 ? 2.129 22.578 -1.769 1 77.69 322 GLU B O 1
ATOM 5304 N N . SER B 1 323 ? 3.439 24.203 -2.299 1 69.81 323 SER B N 1
ATOM 5305 C CA . SER B 1 323 ? 4.559 23.406 -2.781 1 69.81 323 SER B CA 1
ATOM 5306 C C . SER B 1 323 ? 5.129 22.531 -1.669 1 69.81 323 SER B C 1
ATOM 5308 O O . SER B 1 323 ? 5.68 21.453 -1.936 1 69.81 323 SER B O 1
ATOM 5310 N N . GLY B 1 324 ? 4.91 22.844 -0.522 1 75.25 324 GLY B N 1
ATOM 5311 C CA . GLY B 1 324 ? 5.48 22.078 0.563 1 75.25 324 GLY B CA 1
ATOM 5312 C C . GLY B 1 324 ? 4.625 20.875 0.958 1 75.25 324 GLY B C 1
ATOM 5313 O O . GLY B 1 324 ? 5.031 20.062 1.791 1 75.25 324 GLY B O 1
ATOM 5314 N N . ASN B 1 325 ? 3.535 20.75 0.27 1 84.19 325 ASN B N 1
ATOM 5315 C CA . ASN B 1 325 ? 2.621 19.656 0.583 1 84.19 325 ASN B CA 1
ATOM 5316 C C . ASN B 1 325 ? 2.99 18.375 -0.171 1 84.19 325 ASN B C 1
ATOM 5318 O O . ASN B 1 325 ? 2.793 18.297 -1.384 1 84.19 325 ASN B O 1
ATOM 5322 N N . TRP B 1 326 ? 3.434 17.359 0.529 1 84.94 326 TRP B N 1
ATOM 5323 C CA . TRP B 1 326 ? 3.916 16.125 -0.059 1 84.94 326 TRP B CA 1
ATOM 5324 C C . TRP B 1 326 ? 2.76 15.305 -0.634 1 84.94 326 TRP B C 1
ATOM 5326 O O . TRP B 1 326 ? 2.961 14.477 -1.523 1 84.94 326 TRP B O 1
ATOM 5336 N N . PHE B 1 327 ? 1.611 15.562 -0.209 1 90.44 327 PHE B N 1
ATOM 5337 C CA . PHE B 1 327 ? 0.475 14.758 -0.638 1 90.44 327 PHE B CA 1
ATOM 5338 C C . PHE B 1 327 ? -0.064 15.25 -1.976 1 90.44 327 PHE B C 1
ATOM 5340 O O . PHE B 1 327 ? -0.927 14.602 -2.578 1 90.44 327 PHE B O 1
ATOM 5347 N N . ARG B 1 328 ? 0.539 16.312 -2.455 1 90.75 328 ARG B N 1
ATOM 5348 C CA . ARG B 1 328 ? 0.19 16.797 -3.789 1 90.75 328 ARG B CA 1
ATOM 5349 C C . ARG B 1 328 ? 0.62 15.797 -4.859 1 90.75 328 ARG B C 1
ATOM 5351 O O . ARG B 1 328 ? 0.111 15.82 -5.98 1 90.75 328 ARG B O 1
ATOM 5358 N N . LYS B 1 329 ? 1.488 14.961 -4.43 1 90.62 329 LYS B N 1
ATOM 5359 C CA . LYS B 1 329 ? 2.035 13.984 -5.371 1 90.62 329 LYS B CA 1
ATOM 5360 C C . LYS B 1 329 ? 1.085 12.805 -5.559 1 90.62 329 LYS B C 1
ATOM 5362 O O . LYS B 1 329 ? 1.264 12 -6.473 1 90.62 329 LYS B O 1
ATOM 5367 N N . LEU B 1 330 ? 0.068 12.727 -4.738 1 94.88 330 LEU B N 1
ATOM 5368 C CA . LEU B 1 330 ? -0.94 11.688 -4.91 1 94.88 330 LEU B CA 1
ATOM 5369 C C . LEU B 1 330 ? -1.779 11.945 -6.16 1 94.88 330 LEU B C 1
ATOM 5371 O O . LEU B 1 330 ? -2.195 13.078 -6.41 1 94.88 330 LEU B O 1
ATOM 5375 N N . TRP B 1 331 ? -2.035 10.867 -6.91 1 94.69 331 TRP B N 1
ATOM 5376 C CA . TRP B 1 331 ? -2.713 11.047 -8.188 1 94.69 331 TRP B CA 1
ATOM 5377 C C . TRP B 1 331 ? -4.133 11.562 -7.984 1 94.69 331 TRP B C 1
ATOM 5379 O O . TRP B 1 331 ? -4.691 12.234 -8.859 1 94.69 331 TRP B O 1
ATOM 5389 N N . TRP B 1 332 ? -4.707 11.312 -6.824 1 96.5 332 TRP B N 1
ATOM 5390 C CA . TRP B 1 332 ? -6.086 11.719 -6.582 1 96.5 332 TRP B CA 1
ATOM 5391 C C . TRP B 1 332 ? -6.141 12.984 -5.73 1 96.5 332 TRP B C 1
ATOM 5393 O O . TRP B 1 332 ? -7.191 13.328 -5.188 1 96.5 332 TRP B O 1
ATOM 5403 N N . PHE B 1 333 ? -5.086 13.805 -5.641 1 95.75 333 PHE B N 1
ATOM 5404 C CA . PHE B 1 333 ? -5.016 14.992 -4.801 1 95.75 333 PHE B CA 1
ATOM 5405 C C . PHE B 1 333 ? -5.973 16.062 -5.305 1 95.75 333 PHE B C 1
ATOM 5407 O O . PHE B 1 333 ? -6.68 16.703 -4.516 1 95.75 333 PHE B O 1
ATOM 5414 N N . ARG B 1 334 ? -6.016 16.266 -6.625 1 94.38 334 ARG B N 1
ATOM 5415 C CA . ARG B 1 334 ? -6.883 17.297 -7.199 1 94.38 334 ARG B CA 1
ATOM 5416 C C . ARG B 1 334 ? -8.352 16.969 -6.953 1 94.38 334 ARG B C 1
ATOM 5418 O O . ARG B 1 334 ? -9.156 17.859 -6.703 1 94.38 334 ARG B O 1
ATOM 5425 N N . ILE B 1 335 ? -8.688 15.695 -7.027 1 96.56 335 ILE B N 1
ATOM 5426 C CA . ILE B 1 335 ? -10.047 15.258 -6.75 1 96.56 335 ILE B CA 1
ATOM 5427 C C . ILE B 1 335 ? -10.375 15.477 -5.273 1 96.56 335 ILE B C 1
ATOM 5429 O O . ILE B 1 335 ? -11.469 15.922 -4.93 1 96.56 335 ILE B O 1
ATOM 5433 N N . PHE B 1 336 ? -9.422 15.234 -4.469 1 96.56 336 PHE B N 1
ATOM 5434 C CA . PHE B 1 336 ? -9.555 15.453 -3.035 1 96.56 336 PHE B CA 1
ATOM 5435 C C . PHE B 1 336 ? -9.852 16.922 -2.738 1 96.56 336 PHE B C 1
AT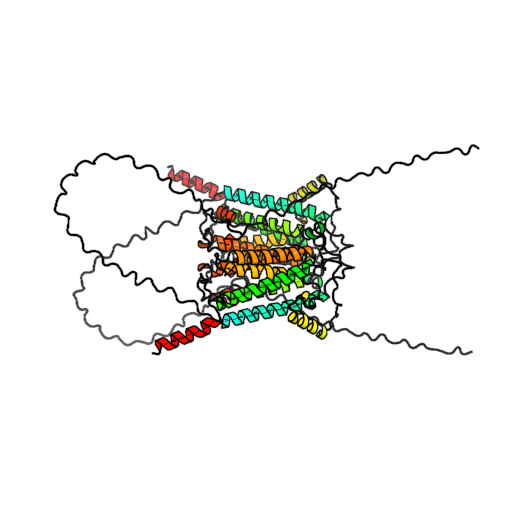OM 5437 O O . PHE B 1 336 ? -10.734 17.234 -1.938 1 96.56 336 PHE B O 1
ATOM 5444 N N . LEU B 1 337 ? -9.148 17.781 -3.387 1 94.5 337 LEU B N 1
ATOM 5445 C CA . LEU B 1 337 ? -9.359 19.219 -3.172 1 94.5 337 LEU B CA 1
ATOM 5446 C C . LEU B 1 337 ? -10.75 19.625 -3.629 1 94.5 337 LEU B C 1
ATOM 5448 O O . LEU B 1 337 ? -11.391 20.484 -2.998 1 94.5 337 LEU B O 1
ATOM 5452 N N . LEU B 1 338 ? -11.148 19.062 -4.664 1 94.44 338 LEU B N 1
ATOM 5453 C CA . LEU B 1 338 ? -12.484 19.344 -5.172 1 94.44 338 LEU B CA 1
ATOM 5454 C C . LEU B 1 338 ? -13.547 18.875 -4.188 1 94.44 338 LEU B C 1
ATOM 5456 O O . LEU B 1 338 ? -14.516 19.594 -3.922 1 94.44 338 LEU B O 1
ATOM 5460 N N . LEU B 1 339 ? -13.391 17.734 -3.584 1 95.62 339 LEU B N 1
ATOM 5461 C CA . LEU B 1 339 ? -14.398 17.125 -2.711 1 95.62 339 LEU B CA 1
ATOM 5462 C C . LEU B 1 339 ? -14.367 17.766 -1.327 1 95.62 339 LEU B C 1
ATOM 5464 O O . LEU B 1 339 ? -15.414 17.938 -0.693 1 95.62 339 LEU B O 1
ATOM 5468 N N . GLU B 1 340 ? -13.156 18.219 -0.905 1 93.69 340 GLU B N 1
ATOM 5469 C CA . GLU B 1 340 ? -13 18.672 0.474 1 93.69 340 GLU B CA 1
ATOM 5470 C C . GLU B 1 340 ? -12.773 20.188 0.536 1 93.69 340 GLU B C 1
ATOM 5472 O O . GLU B 1 340 ? -12.695 20.766 1.623 1 93.69 340 GLU B O 1
ATOM 5477 N N . GLY B 1 341 ? -12.688 20.844 -0.496 1 87.5 341 GLY B N 1
ATOM 5478 C CA . GLY B 1 341 ? -12.32 22.25 -0.545 1 87.5 341 GLY B CA 1
ATOM 5479 C C . GLY B 1 341 ? -13.141 23.109 0.393 1 87.5 341 GLY B C 1
ATOM 5480 O O . GLY B 1 341 ? -12.609 24.016 1.041 1 87.5 341 GLY B O 1
ATOM 5481 N N . ASN B 1 342 ? -14.406 22.828 0.593 1 87.94 342 ASN B N 1
ATOM 5482 C CA . ASN B 1 342 ? -15.281 23.672 1.398 1 87.94 342 ASN B CA 1
ATOM 5483 C C . ASN B 1 342 ? -15.609 23.016 2.742 1 87.94 342 ASN B C 1
ATOM 5485 O O . ASN B 1 342 ? -16.484 23.484 3.467 1 87.94 342 ASN B O 1
ATOM 5489 N N . VAL B 1 343 ? -14.961 21.984 3.037 1 90.25 343 VAL B N 1
ATOM 5490 C CA . VAL B 1 343 ? -15.234 21.266 4.281 1 90.25 343 VAL B CA 1
ATOM 5491 C C . VAL B 1 343 ? -14.234 21.703 5.352 1 90.25 343 VAL B C 1
ATOM 5493 O O . VAL B 1 343 ? -13.023 21.703 5.117 1 90.25 343 VAL B O 1
ATOM 5496 N N . PRO B 1 344 ? -14.75 22.094 6.434 1 86 344 PRO B N 1
ATOM 5497 C CA . PRO B 1 344 ? -13.828 22.406 7.523 1 86 344 PRO B CA 1
ATOM 5498 C C . PRO B 1 344 ? -13.016 21.203 7.98 1 86 344 PRO B C 1
ATOM 5500 O O . PRO B 1 344 ? -13.305 20.062 7.578 1 86 344 PRO B O 1
ATOM 5503 N N . THR B 1 345 ? -11.984 21.359 8.727 1 85.12 345 THR B N 1
ATOM 5504 C CA . THR B 1 345 ? -11.062 20.312 9.156 1 85.12 345 THR B CA 1
ATOM 5505 C C . THR B 1 345 ? -11.742 19.391 10.164 1 85.12 345 THR B C 1
ATOM 5507 O O . THR B 1 345 ? -11.289 18.25 10.375 1 85.12 345 THR B O 1
ATOM 5510 N N . SER B 1 346 ? -12.75 19.906 10.734 1 81.81 346 SER B N 1
ATOM 5511 C CA . SER B 1 346 ? -13.492 19.031 11.648 1 81.81 346 SER B CA 1
ATOM 5512 C C . SER B 1 346 ? -14.969 18.969 11.273 1 81.81 346 SER B C 1
ATOM 5514 O O . SER B 1 346 ? -15.609 20 11.07 1 81.81 346 SER B O 1
ATOM 5516 N N . VAL B 1 347 ? -15.445 17.797 11.102 1 85.94 347 VAL B N 1
ATOM 5517 C CA . VAL B 1 347 ? -16.859 17.578 10.852 1 85.94 347 VAL B CA 1
ATOM 5518 C C . VAL B 1 347 ? -17.562 17.156 12.148 1 85.94 347 VAL B C 1
ATOM 5520 O O . VAL B 1 347 ? -17.266 16.094 12.695 1 85.94 347 VAL B O 1
ATOM 5523 N N . PRO B 1 348 ? -18.438 18.016 12.617 1 84 348 PRO B N 1
ATOM 5524 C CA . PRO B 1 348 ? -19.109 17.656 13.867 1 84 348 PRO B CA 1
ATOM 5525 C C . PRO B 1 348 ? -19.922 16.359 13.766 1 84 348 PRO B C 1
ATOM 5527 O O . PRO B 1 348 ? -20.547 16.109 12.734 1 84 348 PRO B O 1
ATOM 5530 N N . LEU B 1 349 ? -19.797 15.586 14.742 1 88.19 349 LEU B N 1
ATOM 5531 C CA . LEU B 1 349 ? -20.547 14.336 14.812 1 88.19 349 LEU B CA 1
ATOM 5532 C C . LEU B 1 349 ? -21.922 14.562 15.438 1 88.19 349 LEU B C 1
ATOM 5534 O O . LEU B 1 349 ? -22.031 14.641 16.672 1 88.19 349 LEU B O 1
ATOM 5538 N N . ARG B 1 350 ? -22.891 14.82 14.625 1 88.5 350 ARG B N 1
ATOM 5539 C CA . ARG B 1 350 ? -24.281 15.031 15.039 1 88.5 350 ARG B CA 1
ATOM 5540 C C . ARG B 1 350 ? -25.219 14.078 14.312 1 88.5 350 ARG B C 1
ATOM 5542 O O . ARG B 1 350 ? -24.984 13.719 13.164 1 88.5 350 ARG B O 1
ATOM 5549 N N . PHE B 1 351 ? -26.172 13.594 15.086 1 89.56 351 PHE B N 1
ATOM 5550 C CA . PHE B 1 351 ? -27.125 12.641 14.531 1 89.56 351 PHE B CA 1
ATOM 5551 C C . PHE B 1 351 ? -28.516 13.258 14.445 1 89.56 351 PHE B C 1
ATOM 5553 O O . PHE B 1 351 ? -28.922 14.031 15.32 1 89.56 351 PHE B O 1
ATOM 5560 N N . SER B 1 352 ? -29.125 13.18 13.359 1 82.12 352 SER B N 1
ATOM 5561 C CA . SER B 1 352 ? -30.5 13.617 13.164 1 82.12 352 SER B CA 1
ATOM 5562 C C . SER B 1 352 ? -31.359 12.508 12.57 1 82.12 352 SER B C 1
ATOM 5564 O O . SER B 1 352 ? -30.875 11.703 11.766 1 82.12 352 SER B O 1
ATOM 5566 N N . LEU B 1 353 ? -32.469 12.164 13.234 1 72.44 353 LEU B N 1
ATOM 5567 C CA . LEU B 1 353 ? -33.344 11.133 12.703 1 72.44 353 LEU B CA 1
ATOM 5568 C C . LEU B 1 353 ? -33.938 11.562 11.359 1 72.44 353 LEU B C 1
ATOM 5570 O O . LEU B 1 353 ? -34.406 12.695 11.211 1 72.44 353 LEU B O 1
ATOM 5574 N N . PRO B 1 354 ? -33.656 10.883 10.375 1 62.66 354 PRO B N 1
ATOM 5575 C CA . PRO B 1 354 ? -34.125 11.242 9.039 1 62.66 354 PRO B CA 1
ATOM 5576 C C . PRO B 1 354 ? -35.594 11.594 9 1 62.66 354 PRO B C 1
ATOM 5578 O O . PRO B 1 354 ? -36.031 12.461 8.234 1 62.66 354 PRO B O 1
ATOM 5581 N N . MET B 1 355 ? -36.469 10.852 9.648 1 54.34 355 MET B N 1
ATOM 5582 C CA . MET B 1 355 ? -37.906 11.07 9.578 1 54.34 355 MET B CA 1
ATOM 5583 C C . MET B 1 355 ? -38.281 12.383 10.258 1 54.34 355 MET B C 1
ATOM 5585 O O . MET B 1 355 ? -39.25 13.047 9.844 1 54.34 355 MET B O 1
ATOM 5589 N N . LEU B 1 356 ? -37.594 12.711 11.242 1 47.91 356 LEU B N 1
ATOM 5590 C CA . LEU B 1 356 ? -38.031 13.883 12.008 1 47.91 356 LEU B CA 1
ATOM 5591 C C . LEU B 1 356 ? -37.469 15.164 11.391 1 47.91 356 LEU B C 1
ATOM 5593 O O . LEU B 1 356 ? -38.031 16.25 11.609 1 47.91 356 LEU B O 1
ATOM 5597 N N . SER B 1 357 ? -36.344 15.195 10.844 1 46.06 357 SER B N 1
ATOM 5598 C CA . SER B 1 357 ? -35.75 16.422 10.297 1 46.06 357 SER B CA 1
ATOM 5599 C C . SER B 1 357 ? -36.562 16.922 9.109 1 46.06 357 SER B C 1
ATOM 5601 O O . SER B 1 357 ? -36.5 18.109 8.766 1 46.06 357 SER B O 1
ATOM 5603 N N . ALA B 1 358 ? -37.125 16.047 8.305 1 46.25 358 ALA B N 1
ATOM 5604 C CA . ALA B 1 358 ? -38.062 16.547 7.285 1 46.25 358 ALA B CA 1
ATOM 5605 C C . ALA B 1 358 ? -39.188 17.328 7.91 1 46.25 358 ALA B C 1
ATOM 5607 O O . ALA B 1 358 ? -39.688 18.312 7.332 1 46.25 358 ALA B O 1
ATOM 5608 N N . GLY B 1 359 ? -39.562 16.922 9.086 1 41.5 359 GLY B N 1
ATOM 5609 C CA . GLY B 1 359 ? -40.688 17.578 9.703 1 41.5 359 GLY B CA 1
ATOM 5610 C C . GLY B 1 359 ? -40.312 18.875 10.406 1 41.5 359 GLY B C 1
ATOM 5611 O O . GLY B 1 359 ? -41.125 19.797 10.477 1 41.5 359 GLY B O 1
ATOM 5612 N N . ARG B 1 360 ? -39.188 18.922 10.992 1 43.38 360 ARG B N 1
ATOM 5613 C CA . ARG B 1 360 ? -38.969 20.094 11.828 1 43.38 360 ARG B CA 1
ATOM 5614 C C . ARG B 1 360 ? -38.562 21.312 10.984 1 43.38 360 ARG B C 1
ATOM 5616 O O . ARG B 1 360 ? -38.812 22.453 11.375 1 43.38 360 ARG B O 1
ATOM 5623 N N . ASP B 1 361 ? -37.938 21.156 9.906 1 41.53 361 ASP B N 1
ATOM 5624 C CA . ASP B 1 361 ? -37.719 22.359 9.094 1 41.53 361 ASP B CA 1
ATOM 5625 C C . ASP B 1 361 ? -39.062 22.922 8.625 1 41.53 361 ASP B C 1
ATOM 5627 O O . ASP B 1 361 ? -39.156 24.125 8.375 1 41.53 361 ASP B O 1
ATOM 5631 N N . GLU B 1 362 ? -40 22.062 8.492 1 40.06 362 GLU B N 1
ATOM 5632 C CA . GLU B 1 362 ? -41.281 22.641 8.109 1 40.06 362 GLU B CA 1
ATOM 5633 C C . GLU B 1 362 ? -41.938 23.375 9.281 1 40.06 362 GLU B C 1
ATOM 5635 O O . GLU B 1 362 ? -42.594 24.406 9.094 1 40.06 362 GLU B O 1
ATOM 5640 N N . ARG B 1 363 ? -41.625 23.047 10.484 1 38.88 363 ARG B N 1
ATOM 5641 C CA . ARG B 1 363 ? -42.25 23.75 11.594 1 38.88 363 ARG B CA 1
ATOM 5642 C C . ARG B 1 363 ? -41.562 25.078 11.867 1 38.88 363 ARG B C 1
ATOM 5644 O O . ARG B 1 363 ? -42.219 26.078 12.148 1 38.88 363 ARG B O 1
ATOM 5651 N N . TYR B 1 364 ? -40.219 25.141 11.781 1 36.75 364 TYR B N 1
ATOM 5652 C CA . TYR B 1 364 ? -39.594 26.422 12.039 1 36.75 364 TYR B CA 1
ATOM 5653 C C . TYR B 1 364 ? -39.75 27.375 10.852 1 36.75 364 TYR B C 1
ATOM 5655 O O . TYR B 1 364 ? -39.688 28.594 11 1 36.75 364 TYR B O 1
ATOM 5663 N N . SER B 1 365 ? -39.812 26.859 9.664 1 37.88 365 SER B N 1
ATOM 5664 C CA . SER B 1 365 ? -40.156 27.781 8.594 1 37.88 365 SER B CA 1
ATOM 5665 C C . SER B 1 365 ? -41.562 28.359 8.789 1 37.88 365 SER B C 1
ATOM 5667 O O . SER B 1 365 ? -41.844 29.453 8.32 1 37.88 365 SER B O 1
ATOM 5669 N N . ARG B 1 366 ? -42.406 27.578 9.422 1 39.69 366 ARG B N 1
ATOM 5670 C CA . ARG B 1 366 ? -43.781 28.078 9.602 1 39.69 366 ARG B CA 1
ATOM 5671 C C . ARG B 1 366 ? -43.844 29.094 10.727 1 39.69 366 ARG B C 1
ATOM 5673 O O . ARG B 1 366 ? -44.688 29.984 10.719 1 39.69 366 ARG B O 1
ATOM 5680 N N . VAL B 1 367 ? -42.906 28.969 11.75 1 38.25 367 VAL B N 1
ATOM 5681 C CA . VAL B 1 367 ? -43.062 29.922 12.844 1 38.25 367 VAL B CA 1
ATOM 5682 C C . VAL B 1 367 ? -42.5 31.281 12.406 1 38.25 367 VAL B C 1
ATOM 5684 O O . VAL B 1 367 ? -43.062 32.312 12.758 1 38.25 367 VAL B O 1
ATOM 5687 N N . GLU B 1 368 ? -41.406 31.359 11.625 1 35.06 368 GLU B N 1
ATOM 5688 C CA . GLU B 1 368 ? -40.938 32.688 11.297 1 35.06 368 GLU B CA 1
ATOM 5689 C C . GLU B 1 368 ? -41.875 33.375 10.281 1 35.06 368 GLU B C 1
ATOM 5691 O O . GLU B 1 368 ? -41.781 34.594 10.086 1 35.06 368 GLU B O 1
ATOM 5696 N N . MET B 1 369 ? -42.625 32.5 9.547 1 32.78 369 MET B N 1
ATOM 5697 C CA . MET B 1 369 ? -43.5 33.219 8.633 1 32.78 369 MET B CA 1
ATOM 5698 C C . MET B 1 369 ? -44.719 33.75 9.375 1 32.78 369 MET B C 1
ATOM 5700 O O . MET B 1 369 ? -45.531 34.469 8.805 1 32.78 369 MET B O 1
ATOM 5704 N N . ALA B 1 370 ? -44.938 33.375 10.609 1 30.52 370 ALA B N 1
ATOM 5705 C CA . ALA B 1 370 ? -46.062 34.062 11.234 1 30.52 370 ALA B CA 1
ATOM 5706 C C . ALA B 1 370 ? -45.594 35.312 11.977 1 30.52 370 ALA B C 1
ATOM 5708 O O . ALA B 1 370 ? -44.5 35.344 12.562 1 30.52 370 ALA B O 1
#

Solvent-accessible surface area (backbone atoms only — not comparable to full-atom values): 42828 Å² total; per-residue (Å²): 142,81,81,78,80,82,76,78,78,79,81,77,82,79,78,79,77,75,78,74,80,75,77,75,74,75,70,70,60,76,74,60,62,70,77,65,72,75,76,81,77,78,77,67,87,73,81,78,82,77,83,80,74,86,75,72,86,75,77,82,76,75,82,79,79,78,82,68,75,80,77,70,79,76,74,71,77,70,64,82,64,74,60,75,72,75,76,75,75,63,77,59,59,56,68,55,24,49,51,22,42,50,49,20,51,50,19,49,51,49,29,41,47,39,34,59,58,30,33,66,58,39,54,52,62,88,56,27,54,50,66,53,34,52,62,64,75,74,44,73,73,34,86,68,26,43,58,49,20,51,52,31,40,53,52,49,51,51,50,40,50,54,54,47,59,25,32,62,57,32,38,59,54,47,23,51,50,24,41,51,54,15,50,52,34,45,51,35,36,50,43,22,57,34,31,40,49,50,55,55,41,87,83,65,74,61,60,80,74,65,86,84,44,59,68,62,51,51,51,51,33,52,42,23,61,75,33,69,58,29,60,89,64,67,32,49,42,73,42,38,72,40,44,34,30,61,67,42,35,52,29,51,50,48,34,50,50,48,52,69,76,44,65,80,87,46,49,68,61,45,50,48,41,48,50,37,27,52,51,19,49,51,19,34,52,36,32,37,71,46,51,60,48,16,47,49,49,18,48,49,56,46,50,51,51,51,33,52,51,51,34,34,53,45,30,72,77,56,70,45,89,52,88,80,34,45,59,66,73,42,89,61,35,69,59,46,46,68,73,42,66,76,49,61,48,68,78,78,90,46,74,40,59,61,79,53,56,68,50,48,57,54,51,56,59,52,52,73,71,101,134,86,81,80,78,82,74,79,82,77,80,79,82,79,79,79,76,76,80,76,79,75,77,74,75,76,70,69,61,75,75,60,62,71,75,65,72,74,74,80,77,76,76,67,87,72,84,75,81,76,82,78,73,85,74,73,84,74,76,81,75,76,81,77,80,75,81,66,73,81,77,71,78,76,74,71,79,71,66,82,65,75,61,75,71,75,76,76,76,62,76,59,60,57,68,56,25,50,50,22,42,49,49,21,52,51,20,52,52,48,30,41,46,40,35,59,58,31,34,68,58,39,55,52,62,89,57,27,55,50,64,53,34,53,62,63,75,73,43,72,74,34,88,68,26,43,58,50,20,51,51,31,40,53,52,49,50,50,51,38,50,56,52,47,58,25,32,64,56,32,38,59,56,48,22,52,50,24,42,50,54,15,52,52,33,45,51,34,35,49,43,22,57,34,32,40,49,50,55,55,42,87,82,64,72,60,61,80,73,65,86,83,46,60,67,61,50,49,50,51,33,51,42,21,59,74,34,69,59,28,60,90,63,69,32,49,40,72,41,38,71,40,44,36,30,61,67,41,34,51,27,52,49,48,34,51,50,48,51,69,77,44,64,79,85,47,49,68,61,45,50,48,41,47,50,36,29,52,52,19,49,52,18,32,52,37,32,37,72,45,51,60,50,14,46,50,48,17,50,49,54,47,51,51,50,51,35,53,52,50,35,34,52,44,32,72,76,56,69,45,88,52,88,81,37,45,58,65,73,42,91,59,35,69,58,46,44,68,73,43,65,76,50,63,48,68,77,78,92,46,75,38,57,61,78,53,56,68,50,47,57,54,50,56,56,51,54,72,71,98

Nearest PDB structures (foldseek):
  8ijq-assembly1_A  TM=9.275E-01  e=4.599E-16  Homo sapiens
  9jq0-assembly1_A  TM=6.352E-01  e=6.549E-01  Klebsiella pneumoniae 342
  1d2t-assembly1_A  TM=4.854E-01  e=8.231E-01  Shimwellia blattae
  6eig-assembly2_B-3  TM=1.928E-01  e=6.444E+00  Chlamydomonas reinhardtii
  8ijq-assembly1_A  TM=9.272E-01  e=3.589E-16  Homo sapiens

Organism: Petromyzon marinus (NCBI:txid7757)

Radius of gyration: 35.41 Å; Cα contacts (8 Å, |Δi|>4): 781; chains: 2; bounding box: 89×165×131 Å

pLDDT: mean 74.0, std 28.16, range [18.62, 98.75]

Foldseek 3Di:
DDPDDPPPDPPDPPPPPPPPPPPVPCPVPPVPPPPPDPPDPPPVPDDPPPDDPDDPDDDDDPDPDDDDDPDDPDDPPPPPPPPPPDDDAFDLPLVLLVVLQVLLVVLVLLLLLLLLVLLLVADDCVVPPADDAPLCVPAPADACLLVLLVVLLVVLVVVLVVLLLFWPSSSLLSSLLSNLNSVLSNVLSVQLRPDFHHFQDPPQQADDRPVPPVVVSVVLSVLCVVQVVGVVSVSPRGDGSAQADSSLLSLQLSLVSQQVQDDVVVVVSNVSSVCSNVSSLVSCSNNSRYGPVRNVRSNVSNVVSVCVLLVLLQDPVSLDPDPVRPCVPPPCNVVSNVSRVRPYNDRDRDTHDNVCVVPVVVVVVVVVVD/DDDDDPPPDDPDPPPPPPPPPPPVPCPVPPVPPPPPDPPPPPPVPDDPPPDDPPDPDDDDDPDPDDDPPPDDPDDPPPPPPPPPPDDDAFDLPLVLLVVLQVLLVVLVLLLLLLLLVLLLVADDCVVPPADDAPLCVPAPADACLLVLLVVLLVVLVVVLVVLLLFWPSSSLLSSLLSNLNSVLSNVLSVQLRPDFHHFQDPPQQADDRPVPPVVVSVVLSVLCVVQVVGVVSVSPRGDGSAQADSSLLSLQLSLVSQQVQDDVVVVVSNVSSVCSNVSSLVSCSNNSRYGPVRNVRSNVSNVVSSCVLLVLLQDPVSLDPDPVRPCVPPPCNVVSNVSRVRPYNDRDRDTHDNVCVVPVVVVVVVVVVD

Secondary structure (DSSP, 8-state):
--------------------------TTSTT----S------------------------PPP--S-------------GGGS----PPPP--HHHHHHHHHHHHHHHHHHHHHHHHHHTTPPPTTTSPPPPBHHHHHS---TTHHHHHHHHHHHHHHHHHHHHHTBTTHHHHHHHHHHHHHHHHHHHHHHHHHBPPPPS-TT--PPPP-TT-HHHHHHHHHHHHHTTT-TTTT--------SS-HHHHHHHHHHHHHHHTS-TT-HHHHHHHHHHHHHHHHHHHHTTSS-HHHHHHHHHHHHHHHHHHHHHHT-GGGGS--TT-GGGGSTTHHHHHHHHTTS-S-----B--HHHHHHHHHHHHHHHT-/--------------------------TTSTT----S------------------------PPP--S-------------GGGS----PPPP--HHHHHHHHHHHHHHHHHHHHHHHHHHTTPPPTTTSPPPPBHHHHHS---TTHHHHHHHHHHHHHHHHHHHHHTBTTHHHHHHHHHHHHHHHHHHHHHHHHHBPPPPS-TT--PPPP-TT-HHHHHHHHHHHHHTTT-GGGT--------SS-HHHHHHHHHHHHHHHTS-TT-HHHHHHHHHHHHHHHHHHHHTTSS-HHHHHHHHHHHHHHHHHHHHHHT-GGGGS--TT-GGGGSTTHHHHHHHHTTS-S-----B--HHHHHHHHHHHHHHHT-